Protein AF-0000000071240275 (afdb_homodimer)

InterPro domains:
  IPR000594 THIF-type NAD/FAD binding fold [PF00899] (17-315)
  IPR035985 Ubiquitin-activating enzyme-like [SSF69572] (3-314)
  IPR045886 ThiF/MoeB/HesA family [PTHR10953] (5-317)

Organism: Dermatophagoides farinae (NCBI:txid6954)

Structure (mmCIF, N/CA/C/O backbone):
data_AF-0000000071240275-model_v1
#
loop_
_entity.id
_entity.type
_entity.pdbx_description
1 polymer 'SUMO-activating enzyme subunit 1'
#
loop_
_atom_site.group_PDB
_atom_site.id
_atom_site.type_symbol
_atom_site.label_atom_id
_atom_site.label_alt_id
_atom_site.label_comp_id
_atom_site.label_asym_id
_atom_site.label_entity_id
_atom_site.label_seq_id
_atom_site.pdbx_PDB_ins_code
_atom_site.Cartn_x
_atom_site.Cartn_y
_atom_site.Cartn_z
_atom_site.occupancy
_atom_site.B_iso_or_equiv
_atom_site.auth_seq_id
_atom_site.auth_comp_id
_atom_site.auth_asym_id
_atom_site.auth_atom_id
_atom_site.pdbx_PDB_model_num
ATOM 1 N N . MET A 1 1 ? 13.922 12.398 -23.609 1 26.81 1 MET A N 1
ATOM 2 C CA . MET A 1 1 ? 12.922 13.398 -23.266 1 26.81 1 MET A CA 1
ATOM 3 C C . MET A 1 1 ? 11.656 13.219 -24.094 1 26.81 1 MET A C 1
ATOM 5 O O . MET A 1 1 ? 11.711 13.266 -25.328 1 26.81 1 MET A O 1
ATOM 9 N N . PHE A 1 2 ? 10.719 12.609 -23.594 1 35.75 2 PHE A N 1
ATOM 10 C CA . PHE A 1 2 ? 9.625 12.398 -24.531 1 35.75 2 PHE A CA 1
ATOM 11 C C . PHE A 1 2 ? 9.055 13.727 -25.016 1 35.75 2 PHE A C 1
ATOM 13 O O . PHE A 1 2 ? 8.945 14.68 -24.234 1 35.75 2 PHE A O 1
ATOM 20 N N . THR A 1 3 ? 9.055 13.969 -26.266 1 35.25 3 THR A N 1
ATOM 21 C CA . THR A 1 3 ? 8.32 15.07 -26.875 1 35.25 3 THR A CA 1
ATOM 22 C C . THR A 1 3 ? 6.859 15.055 -26.438 1 35.25 3 THR A C 1
ATOM 24 O O . THR A 1 3 ? 6.375 14.047 -25.906 1 35.25 3 THR A O 1
ATOM 27 N N . ASP A 1 4 ? 6.098 16.156 -26.328 1 42.53 4 ASP A N 1
ATOM 28 C CA . ASP A 1 4 ? 4.684 16.375 -26.031 1 42.53 4 ASP A CA 1
ATOM 29 C C . ASP A 1 4 ? 3.834 15.242 -26.625 1 42.53 4 ASP A C 1
ATOM 31 O O . ASP A 1 4 ? 2.914 14.742 -25.969 1 42.53 4 ASP A O 1
ATOM 35 N N . GLU A 1 5 ? 4.09 14.938 -27.875 1 42.44 5 GLU A N 1
ATOM 36 C CA . GLU A 1 5 ? 3.412 13.883 -28.625 1 42.44 5 GLU A CA 1
ATOM 37 C C . GLU A 1 5 ? 3.701 12.508 -28.016 1 42.44 5 GLU A C 1
ATOM 39 O O . GLU A 1 5 ? 2.807 11.664 -27.922 1 42.44 5 GLU A O 1
ATOM 44 N N . GLU A 1 6 ? 4.793 12.477 -27.516 1 43.91 6 GLU A N 1
ATOM 45 C CA . GLU A 1 6 ? 5.207 11.188 -26.969 1 43.91 6 GLU A CA 1
ATOM 46 C C . GLU A 1 6 ? 4.559 10.922 -25.609 1 43.91 6 GLU A C 1
ATOM 48 O O . GLU A 1 6 ? 4.148 9.797 -25.328 1 43.91 6 GLU A O 1
ATOM 53 N N . ALA A 1 7 ? 4.418 11.93 -24.859 1 45.81 7 ALA A N 1
ATOM 54 C CA . ALA A 1 7 ? 3.752 11.789 -23.578 1 45.81 7 ALA A CA 1
ATOM 55 C C . ALA A 1 7 ? 2.279 11.422 -23.75 1 45.81 7 ALA A C 1
ATOM 57 O O . ALA A 1 7 ? 1.748 10.578 -23.031 1 45.81 7 ALA A O 1
ATOM 58 N N . LYS A 1 8 ? 1.646 12.219 -24.719 1 51.28 8 LYS A N 1
ATOM 59 C CA . LYS A 1 8 ? 0.266 11.906 -25.078 1 51.28 8 LYS A CA 1
ATOM 60 C C . LYS A 1 8 ? 0.136 10.461 -25.547 1 51.28 8 LYS A C 1
ATOM 62 O O . LYS A 1 8 ? -0.809 9.766 -25.172 1 51.28 8 LYS A O 1
ATOM 67 N N . VAL A 1 9 ? 1.074 10.164 -26.297 1 47.03 9 VAL A N 1
ATOM 68 C CA . VAL A 1 9 ? 1.086 8.805 -26.828 1 47.03 9 VAL A CA 1
ATOM 69 C C . VAL A 1 9 ? 1.347 7.809 -25.703 1 47.03 9 VAL A C 1
ATOM 71 O O . VAL A 1 9 ? 0.707 6.754 -25.641 1 47.03 9 VAL A O 1
ATOM 74 N N . TYR A 1 10 ? 2.051 8.242 -24.688 1 50.28 10 TYR A N 1
ATOM 75 C CA . TYR A 1 10 ? 2.393 7.352 -23.594 1 50.28 10 TYR A CA 1
ATOM 76 C C . TYR A 1 10 ? 1.192 7.129 -22.672 1 50.28 10 TYR A C 1
ATOM 78 O O . TYR A 1 10 ? 0.862 5.984 -22.344 1 50.28 10 TYR A O 1
ATOM 86 N N . ASP A 1 11 ? 0.532 8.195 -22.375 1 63.12 11 ASP A N 1
ATOM 87 C CA . ASP A 1 11 ? -0.663 8.078 -21.547 1 63.12 11 ASP A CA 1
ATOM 88 C C . ASP A 1 11 ? -1.734 7.242 -22.25 1 63.12 11 ASP A C 1
ATOM 90 O O . ASP A 1 11 ? -2.371 6.395 -21.609 1 63.12 11 ASP A O 1
ATOM 94 N N . ARG A 1 12 ? -1.793 7.531 -23.562 1 61.75 12 ARG A N 1
ATOM 95 C CA . ARG A 1 12 ? -2.752 6.758 -24.344 1 61.75 12 ARG A CA 1
ATOM 96 C C . ARG A 1 12 ? -2.346 5.289 -24.406 1 61.75 12 ARG A C 1
ATOM 98 O O . ARG A 1 12 ? -3.193 4.402 -24.281 1 61.75 12 ARG A O 1
ATOM 105 N N . GLN A 1 13 ? -1.069 5.07 -24.578 1 61.81 13 GLN A N 1
ATOM 106 C CA . GLN A 1 13 ? -0.582 3.697 -24.656 1 61.81 13 GLN A CA 1
ATOM 107 C C . GLN A 1 13 ? -0.791 2.967 -23.328 1 61.81 13 GLN A C 1
ATOM 109 O O . GLN A 1 13 ? -1.156 1.79 -23.312 1 61.81 13 GLN A O 1
ATOM 114 N N . ILE A 1 14 ? -0.628 3.613 -22.359 1 69.94 14 ILE A N 1
ATOM 115 C CA . ILE A 1 14 ? -0.846 3.039 -21.031 1 69.94 14 ILE A CA 1
ATOM 116 C C . ILE A 1 14 ? -2.314 2.648 -20.875 1 69.94 14 ILE A C 1
ATOM 118 O O . ILE A 1 14 ? -2.625 1.524 -20.469 1 69.94 14 ILE A O 1
ATOM 122 N N . ARG A 1 15 ? -3.092 3.5 -21.359 1 75 15 ARG A N 1
ATOM 123 C CA . ARG A 1 15 ? -4.52 3.229 -21.234 1 75 15 ARG A CA 1
ATOM 124 C C . ARG A 1 15 ? -4.934 2.07 -22.141 1 75 15 ARG A C 1
ATOM 126 O O . ARG A 1 15 ? -5.73 1.219 -21.734 1 75 15 ARG A O 1
ATOM 133 N N . LEU A 1 16 ? -4.363 2.049 -23.266 1 78.56 16 LEU A N 1
ATOM 134 C CA . LEU A 1 16 ? -4.684 0.982 -24.219 1 78.56 16 LEU A CA 1
ATOM 135 C C . LEU A 1 16 ? -4.176 -0.363 -23.703 1 78.56 16 LEU A C 1
ATOM 137 O O . LEU A 1 16 ? -4.863 -1.378 -23.828 1 78.56 16 LEU A O 1
ATOM 141 N N . GLY A 1 17 ? -2.996 -0.331 -23.172 1 84 17 GLY A N 1
ATOM 142 C CA . GLY A 1 17 ? -2.447 -1.557 -22.609 1 84 17 GLY A CA 1
ATOM 143 C C . GLY A 1 17 ? -3.275 -2.117 -21.469 1 84 17 GLY A C 1
ATOM 144 O O . GLY A 1 17 ? -3.506 -3.326 -21.391 1 84 17 GLY A O 1
ATOM 145 N N . ILE A 1 18 ? -3.756 -1.335 -20.719 1 89.19 18 ILE A N 1
ATOM 146 C CA . ILE A 1 18 ? -4.562 -1.74 -19.562 1 89.19 18 ILE A CA 1
ATOM 147 C C . ILE A 1 18 ? -5.906 -2.283 -20.047 1 89.19 18 ILE A C 1
ATOM 149 O O . ILE A 1 18 ? -6.336 -3.359 -19.625 1 89.19 18 ILE A O 1
ATOM 153 N N . ARG A 1 19 ? -6.449 -1.641 -21 1 91.94 19 ARG A N 1
ATOM 154 C CA . ARG A 1 19 ? -7.789 -1.985 -21.469 1 91.94 19 ARG A CA 1
ATOM 155 C C . ARG A 1 19 ? -7.773 -3.283 -22.266 1 91.94 19 ARG A C 1
ATOM 157 O O . ARG A 1 19 ? -8.82 -3.887 -22.5 1 91.94 19 ARG A O 1
ATOM 164 N N . ALA A 1 20 ? -6.637 -3.678 -22.641 1 94 20 ALA A N 1
ATOM 165 C CA . ALA A 1 20 ? -6.52 -4.914 -23.406 1 94 20 ALA A CA 1
ATOM 166 C C . ALA A 1 20 ? -6.141 -6.086 -22.5 1 94 20 ALA A C 1
ATOM 168 O O . ALA A 1 20 ? -6.023 -7.223 -22.969 1 94 20 ALA A O 1
ATOM 169 N N . THR A 1 21 ? -5.988 -5.902 -21.297 1 96.81 21 THR A N 1
ATOM 170 C CA . THR A 1 21 ? -5.414 -6.891 -20.391 1 96.81 21 THR A CA 1
ATOM 171 C C . THR A 1 21 ? -6.492 -7.824 -19.844 1 96.81 21 THR A C 1
ATOM 173 O O . THR A 1 21 ? -7.504 -7.363 -19.312 1 96.81 21 THR A O 1
ATOM 176 N N . ASP A 1 22 ? -6.309 -9.125 -20.062 1 98.56 22 ASP A N 1
ATOM 177 C CA . ASP A 1 22 ? -7.109 -10.188 -19.453 1 98.56 22 ASP A CA 1
ATOM 178 C C . ASP A 1 22 ? -6.328 -10.906 -18.359 1 98.56 22 ASP A C 1
ATOM 180 O O . ASP A 1 22 ? -5.289 -11.516 -18.625 1 98.56 22 ASP A O 1
ATOM 184 N N . VAL A 1 23 ? -6.891 -10.867 -17.125 1 98.75 23 VAL A N 1
ATOM 185 C CA . VAL A 1 23 ? -6.164 -11.375 -15.969 1 98.75 23 VAL A CA 1
ATOM 186 C C . VAL A 1 23 ? -6.824 -12.664 -15.477 1 98.75 23 VAL A C 1
ATOM 188 O O . VAL A 1 23 ? -8.047 -12.75 -15.398 1 98.75 23 VAL A O 1
ATOM 191 N N . PHE A 1 24 ? -6.043 -13.688 -15.188 1 98.88 24 PHE A N 1
ATOM 192 C CA . PHE A 1 24 ? -6.48 -14.867 -14.453 1 98.88 24 PHE A CA 1
ATOM 193 C C . PHE A 1 24 ? -5.938 -14.844 -13.023 1 98.88 24 PHE A C 1
ATOM 195 O O . PHE A 1 24 ? -4.719 -14.82 -12.82 1 98.88 24 PHE A O 1
ATOM 202 N N . LEU A 1 25 ? -6.82 -14.75 -12.055 1 98.75 25 LEU A N 1
ATOM 203 C CA . LEU A 1 25 ? -6.434 -14.68 -10.648 1 98.75 25 LEU A CA 1
ATOM 204 C C . LEU A 1 25 ? -6.918 -15.914 -9.891 1 98.75 25 LEU A C 1
ATOM 206 O O . LEU A 1 25 ? -8.086 -16.281 -9.984 1 98.75 25 LEU A O 1
ATOM 210 N N . VAL A 1 26 ? -5.969 -16.5 -9.148 1 98.38 26 VAL A N 1
ATOM 211 C CA . VAL A 1 26 ? -6.281 -17.719 -8.398 1 98.38 26 VAL A CA 1
ATOM 212 C C . VAL A 1 26 ? -6.148 -17.438 -6.902 1 98.38 26 VAL A C 1
ATOM 214 O O . VAL A 1 26 ? -5.098 -16.984 -6.438 1 98.38 26 VAL A O 1
ATOM 217 N N . CYS A 1 27 ? -7.203 -17.812 -6.09 1 94.69 27 CYS A N 1
ATOM 218 C CA . CYS A 1 27 ? -7.312 -17.641 -4.648 1 94.69 27 CYS A CA 1
ATOM 219 C C . CYS A 1 27 ? -7.59 -16.188 -4.297 1 94.69 27 CYS A C 1
ATOM 221 O O . CYS A 1 27 ? -6.73 -15.32 -4.48 1 94.69 27 CYS A O 1
ATOM 223 N N . LEU A 1 28 ? -8.742 -15.961 -3.766 1 93.69 28 LEU A N 1
ATOM 224 C CA . LEU A 1 28 ? -9.227 -14.609 -3.492 1 93.69 28 LEU A CA 1
ATOM 225 C C . LEU A 1 28 ? -9.258 -14.344 -1.991 1 93.69 28 LEU A C 1
ATOM 227 O O . LEU A 1 28 ? -10.336 -14.227 -1.401 1 93.69 28 LEU A O 1
ATOM 231 N N . ASP A 1 29 ? -8.133 -14.164 -1.399 1 90 29 ASP A N 1
ATOM 232 C CA . ASP A 1 29 ? -8.078 -13.773 0.004 1 90 29 ASP A CA 1
ATOM 233 C C . ASP A 1 29 ? -7.918 -12.258 0.142 1 90 29 ASP A C 1
ATOM 235 O O . ASP A 1 29 ? -8.164 -11.516 -0.807 1 90 29 ASP A O 1
ATOM 239 N N . GLY A 1 30 ? -7.586 -11.805 1.292 1 88.44 30 GLY A N 1
ATOM 240 C CA . GLY A 1 30 ? -7.492 -10.375 1.552 1 88.44 30 GLY A CA 1
ATOM 241 C C . GLY A 1 30 ? -6.531 -9.664 0.62 1 88.44 30 GLY A C 1
ATOM 242 O O . GLY A 1 30 ? -6.852 -8.602 0.081 1 88.44 30 GLY A O 1
ATOM 243 N N . LEU A 1 31 ? -5.391 -10.227 0.431 1 92.56 31 LEU A N 1
ATOM 244 C CA . LEU A 1 31 ? -4.395 -9.656 -0.468 1 92.56 31 LEU A CA 1
ATOM 245 C C . LEU A 1 31 ? -4.918 -9.609 -1.899 1 92.56 31 LEU A C 1
ATOM 247 O O . LEU A 1 31 ? -4.828 -8.57 -2.562 1 92.56 31 LEU A O 1
ATOM 251 N N . ALA A 1 32 ? -5.523 -10.656 -2.332 1 95.38 32 ALA A N 1
ATOM 252 C CA . ALA A 1 32 ? -6.027 -10.758 -3.699 1 95.38 32 ALA A CA 1
ATOM 253 C C . ALA A 1 32 ? -7.152 -9.758 -3.947 1 95.38 32 ALA A C 1
ATOM 255 O O . ALA A 1 32 ? -7.289 -9.227 -5.051 1 95.38 32 ALA A O 1
ATOM 256 N N . THR A 1 33 ? -7.965 -9.562 -2.945 1 94.06 33 THR A N 1
ATOM 257 C CA . THR A 1 33 ? -9.062 -8.617 -3.115 1 94.06 33 THR A CA 1
ATOM 258 C C . THR A 1 33 ? -8.531 -7.211 -3.385 1 94.06 33 THR A C 1
ATOM 260 O O . THR A 1 33 ? -9.133 -6.449 -4.148 1 94.06 33 THR A O 1
ATOM 263 N N . GLU A 1 34 ? -7.445 -6.867 -2.742 1 94.12 34 GLU A N 1
ATOM 264 C CA . GLU A 1 34 ? -6.816 -5.578 -3.002 1 94.12 34 GLU A CA 1
ATOM 265 C C . GLU A 1 34 ? -6.262 -5.508 -4.422 1 94.12 34 GLU A C 1
ATOM 267 O O . GLU A 1 34 ? -6.367 -4.477 -5.086 1 94.12 34 GLU A O 1
ATOM 272 N N . VAL A 1 35 ? -5.688 -6.559 -4.871 1 96.38 35 VAL A N 1
ATOM 273 C CA . VAL A 1 35 ? -5.168 -6.629 -6.234 1 96.38 35 VAL A CA 1
ATOM 274 C C . VAL A 1 35 ? -6.312 -6.461 -7.234 1 96.38 35 VAL A C 1
ATOM 276 O O . VAL A 1 35 ? -6.215 -5.656 -8.164 1 96.38 35 VAL A O 1
ATOM 279 N N . VAL A 1 36 ? -7.367 -7.184 -7 1 96.38 36 VAL A N 1
ATOM 280 C CA . VAL A 1 36 ? -8.539 -7.121 -7.867 1 96.38 36 VAL A CA 1
ATOM 281 C C . VAL A 1 36 ? -9.086 -5.695 -7.898 1 96.38 36 VAL A C 1
ATOM 283 O O . VAL A 1 36 ? -9.344 -5.148 -8.969 1 96.38 36 VAL A O 1
ATOM 286 N N . LYS A 1 37 ? -9.219 -5.156 -6.738 1 93.38 37 LYS A N 1
ATOM 287 C CA . LYS A 1 37 ? -9.734 -3.793 -6.637 1 93.38 37 LYS A CA 1
ATOM 288 C C . LYS A 1 37 ? -8.898 -2.83 -7.48 1 93.38 37 LYS A C 1
ATOM 290 O O . LYS A 1 37 ? -9.445 -2.084 -8.297 1 93.38 37 LYS A O 1
ATOM 295 N N . ASN A 1 38 ? -7.648 -2.898 -7.348 1 94.06 38 ASN A N 1
ATOM 296 C CA . ASN A 1 38 ? -6.77 -1.957 -8.031 1 94.06 38 ASN A CA 1
ATOM 297 C C . ASN A 1 38 ? -6.777 -2.182 -9.539 1 94.06 38 ASN A C 1
ATOM 299 O O . ASN A 1 38 ? -6.805 -1.223 -10.312 1 94.06 38 ASN A O 1
ATOM 303 N N . LEU A 1 39 ? -6.777 -3.391 -10 1 95.5 39 LEU A N 1
ATOM 304 C CA . LEU A 1 39 ? -6.738 -3.691 -11.43 1 95.5 39 LEU A CA 1
ATOM 305 C C . LEU A 1 39 ? -8.062 -3.344 -12.094 1 95.5 39 LEU A C 1
ATOM 307 O O . LEU A 1 39 ? -8.086 -2.814 -13.203 1 95.5 39 LEU A O 1
ATOM 311 N N . VAL A 1 40 ? -9.125 -3.645 -11.406 1 94.12 40 VAL A N 1
ATOM 312 C CA . VAL A 1 40 ? -10.453 -3.367 -11.945 1 94.12 40 VAL A CA 1
ATOM 313 C C . VAL A 1 40 ? -10.672 -1.857 -12.023 1 94.12 40 VAL A C 1
ATOM 315 O O . VAL A 1 40 ? -11.156 -1.349 -13.039 1 94.12 40 VAL A O 1
ATOM 318 N N . LEU A 1 41 ? -10.297 -1.188 -11.047 1 89.5 41 LEU A N 1
ATOM 319 C CA . LEU A 1 41 ? -10.43 0.264 -11.055 1 89.5 41 LEU A CA 1
ATOM 320 C C . LEU A 1 41 ? -9.531 0.884 -12.117 1 89.5 41 LEU A C 1
ATOM 322 O O . LEU A 1 41 ? -9.859 1.926 -12.688 1 89.5 41 LEU A O 1
ATOM 326 N N . ALA A 1 42 ? -8.383 0.214 -12.375 1 89.25 42 ALA A N 1
ATOM 327 C CA . ALA A 1 42 ? -7.484 0.694 -13.422 1 89.25 42 ALA A CA 1
ATOM 328 C C . ALA A 1 42 ? -8.117 0.515 -14.805 1 89.25 42 ALA A C 1
ATOM 330 O O . ALA A 1 42 ? -7.68 1.139 -15.773 1 89.25 42 ALA A O 1
ATOM 331 N N . GLY A 1 43 ? -9.055 -0.396 -14.906 1 92 43 GLY A N 1
ATOM 332 C CA . GLY A 1 43 ? -9.812 -0.526 -16.141 1 92 43 GLY A CA 1
ATOM 333 C C . GLY A 1 43 ? -9.281 -1.618 -17.047 1 92 43 GLY A C 1
ATOM 334 O O . GLY A 1 43 ? -9.234 -1.445 -18.266 1 92 43 GLY A O 1
ATOM 335 N N . ILE A 1 44 ? -8.82 -2.713 -16.5 1 95.5 44 ILE A N 1
ATOM 336 C CA . ILE A 1 44 ? -8.43 -3.854 -17.328 1 95.5 44 ILE A CA 1
ATOM 337 C C . ILE A 1 44 ? -9.648 -4.375 -18.094 1 95.5 44 ILE A C 1
ATOM 339 O O . ILE A 1 44 ? -10.781 -3.99 -17.797 1 95.5 44 ILE A O 1
ATOM 343 N N . ASN A 1 45 ? -9.312 -5.223 -19.078 1 97.06 45 ASN A N 1
ATOM 344 C CA . ASN A 1 45 ? -10.398 -5.738 -19.906 1 97.06 45 ASN A CA 1
ATOM 345 C C . ASN A 1 45 ? -11.266 -6.738 -19.141 1 97.06 45 ASN A C 1
ATOM 347 O O . ASN A 1 45 ? -12.492 -6.629 -19.156 1 97.06 45 ASN A O 1
ATOM 351 N N . SER A 1 46 ? -10.594 -7.668 -18.578 1 98.25 46 SER A N 1
ATOM 352 C CA . SER A 1 46 ? -11.344 -8.703 -17.875 1 98.25 46 SER A CA 1
ATOM 353 C C . SER A 1 46 ? -10.508 -9.328 -16.766 1 98.25 46 SER A C 1
ATOM 355 O O . SER A 1 46 ? -9.281 -9.25 -16.781 1 98.25 46 SER A O 1
ATOM 357 N N . ILE A 1 47 ? -11.219 -9.914 -15.82 1 98.31 47 ILE A N 1
ATOM 358 C CA . ILE A 1 47 ? -10.578 -10.719 -14.789 1 98.31 47 ILE A CA 1
ATOM 359 C C . ILE A 1 47 ? -11.375 -12 -14.555 1 98.31 47 ILE A C 1
ATOM 361 O O . ILE A 1 47 ? -12.602 -11.961 -14.453 1 98.31 47 ILE A O 1
ATOM 365 N N . THR A 1 48 ? -10.695 -13.086 -14.648 1 98.69 48 THR A N 1
ATOM 366 C CA . THR A 1 48 ? -11.25 -14.391 -14.312 1 98.69 48 THR A CA 1
ATOM 367 C C . THR A 1 48 ? -10.703 -14.883 -12.977 1 98.69 48 THR A C 1
ATOM 369 O O . THR A 1 48 ? -9.492 -14.93 -12.773 1 98.69 48 THR A O 1
ATOM 372 N N . ILE A 1 49 ? -11.633 -15.258 -12.102 1 98.31 49 ILE A N 1
ATOM 373 C CA . ILE A 1 49 ? -11.25 -15.57 -10.727 1 98.31 49 ILE A CA 1
ATOM 374 C C . ILE A 1 49 ? -11.57 -17.031 -10.43 1 98.31 49 ILE A C 1
ATOM 376 O O . ILE A 1 49 ? -12.688 -17.5 -10.688 1 98.31 49 ILE A O 1
ATOM 380 N N . LEU A 1 50 ? -10.586 -17.719 -9.961 1 98.31 50 LEU A N 1
ATOM 381 C CA . LEU A 1 50 ? -10.734 -19.078 -9.477 1 98.31 50 LEU A CA 1
ATOM 382 C C . LEU A 1 50 ? -10.445 -19.156 -7.98 1 98.31 50 LEU A C 1
ATOM 384 O O . LEU A 1 50 ? -9.344 -18.828 -7.539 1 98.31 50 LEU A O 1
ATOM 388 N N . ASP A 1 51 ? -11.383 -19.484 -7.215 1 97 51 ASP A N 1
ATOM 389 C CA . ASP A 1 51 ? -11.258 -19.781 -5.793 1 97 51 ASP A CA 1
ATOM 390 C C . ASP A 1 51 ? -12.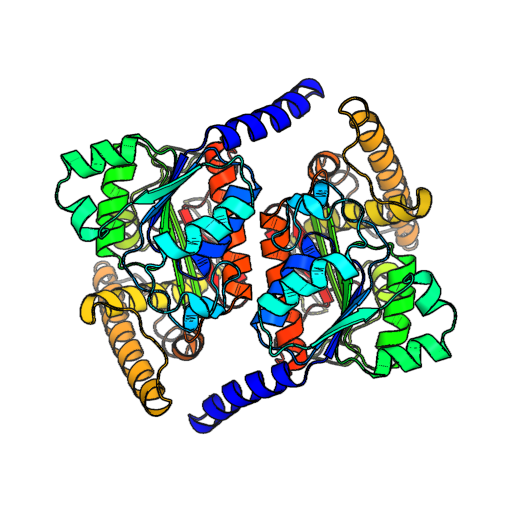266 -20.844 -5.363 1 97 51 ASP A C 1
ATOM 392 O O . ASP A 1 51 ? -13.477 -20.672 -5.535 1 97 51 ASP A O 1
ATOM 396 N N . ASP A 1 52 ? -11.82 -21.906 -4.777 1 94.69 52 ASP A N 1
ATOM 397 C CA . ASP A 1 52 ? -12.734 -23 -4.457 1 94.69 52 ASP A CA 1
ATOM 398 C C . ASP A 1 52 ? -13.055 -23.016 -2.963 1 94.69 52 ASP A C 1
ATOM 400 O O . ASP A 1 52 ? -13.672 -23.953 -2.469 1 94.69 52 ASP A O 1
ATOM 404 N N . GLN A 1 53 ? -12.656 -22 -2.184 1 93.38 53 GLN A N 1
ATOM 405 C CA . GLN A 1 53 ? -12.906 -21.938 -0.746 1 93.38 53 GLN A CA 1
ATOM 406 C C . GLN A 1 53 ? -14.164 -21.125 -0.439 1 93.38 53 GLN A C 1
ATOM 408 O O . GLN A 1 53 ? -14.539 -20.25 -1.208 1 93.38 53 GLN A O 1
ATOM 413 N N . PRO A 1 54 ? -14.773 -21.422 0.662 1 94.69 54 PRO A N 1
ATOM 414 C CA . PRO A 1 54 ? -15.93 -20.625 1.083 1 94.69 54 PRO A CA 1
ATOM 415 C C . PRO A 1 54 ? -15.523 -19.312 1.753 1 94.69 54 PRO A C 1
ATOM 417 O O . PRO A 1 54 ? -14.438 -19.219 2.342 1 94.69 54 PRO A O 1
ATOM 420 N N . VAL A 1 55 ? -16.391 -18.344 1.677 1 93.81 55 VAL A N 1
ATOM 421 C CA . VAL A 1 55 ? -16.234 -17.109 2.449 1 93.81 55 VAL A CA 1
ATOM 422 C C . VAL A 1 55 ? -16.297 -17.422 3.941 1 93.81 55 VAL A C 1
ATOM 424 O O . VAL A 1 55 ? -17.141 -18.219 4.387 1 93.81 55 VAL A O 1
ATOM 427 N N . THR A 1 56 ? -15.352 -16.938 4.672 1 88.38 56 THR A N 1
ATOM 428 C CA . THR A 1 56 ? -15.312 -17.125 6.117 1 88.38 56 THR A CA 1
ATOM 429 C C . THR A 1 56 ? -15.344 -15.773 6.828 1 88.38 56 THR A C 1
ATOM 431 O O . THR A 1 56 ? -15.344 -14.719 6.18 1 88.38 56 THR A O 1
ATOM 434 N N . GLN A 1 57 ? -15.352 -15.781 8.164 1 83.25 57 GLN A N 1
ATOM 435 C CA . GLN A 1 57 ? -15.336 -14.562 8.961 1 83.25 57 GLN A CA 1
ATOM 436 C C . GLN A 1 57 ? -14.07 -13.742 8.703 1 83.25 57 GLN A C 1
ATOM 438 O O . GLN A 1 57 ? -14.102 -12.516 8.758 1 83.25 57 GLN A O 1
ATOM 443 N N . PHE A 1 58 ? -13.055 -14.398 8.273 1 78 58 PHE A N 1
ATOM 444 C CA . PHE A 1 58 ? -11.781 -13.734 8.047 1 78 58 PHE A CA 1
ATOM 445 C C . PHE A 1 58 ? -11.82 -12.898 6.777 1 78 58 PHE A C 1
ATOM 447 O O . PHE A 1 58 ? -11.023 -11.969 6.613 1 78 58 PHE A O 1
ATOM 454 N N . ASP A 1 59 ? -12.797 -13.195 5.996 1 84.81 59 ASP A N 1
ATOM 455 C CA . ASP A 1 59 ? -12.922 -12.469 4.738 1 84.81 59 ASP A CA 1
ATOM 456 C C . ASP A 1 59 ? -13.625 -11.133 4.953 1 84.81 59 ASP A C 1
ATOM 458 O O . ASP A 1 59 ? -13.656 -10.289 4.051 1 84.81 59 ASP A O 1
ATOM 462 N N . MET A 1 60 ? -14.07 -10.922 6.188 1 77.81 60 MET A N 1
ATOM 463 C CA . MET A 1 60 ? -14.734 -9.664 6.508 1 77.81 60 MET A CA 1
ATOM 464 C C . MET A 1 60 ? -13.719 -8.531 6.664 1 77.81 60 MET A C 1
ATOM 466 O O . MET A 1 60 ? -14.094 -7.367 6.766 1 77.81 60 MET A O 1
ATOM 470 N N . LEU A 1 61 ? -12.5 -8.852 6.527 1 74.94 61 LEU A N 1
ATOM 471 C CA . LEU A 1 61 ? -11.438 -7.848 6.57 1 74.94 61 LEU A CA 1
ATOM 472 C C . LEU A 1 61 ? -11.172 -7.273 5.184 1 74.94 61 LEU A C 1
ATOM 474 O O . LEU A 1 61 ? -10.328 -6.391 5.023 1 74.94 61 LEU A O 1
ATOM 478 N N . SER A 1 62 ? -11.945 -7.723 4.277 1 77.75 62 SER A N 1
ATOM 479 C CA . SER A 1 62 ? -11.859 -7.203 2.918 1 77.75 62 SER A CA 1
ATOM 480 C C . SER A 1 62 ? -13.086 -6.375 2.557 1 77.75 62 SER A C 1
ATOM 482 O O . SER A 1 62 ? -14.141 -6.523 3.172 1 77.75 62 SER A O 1
ATOM 484 N N . ASN A 1 63 ? -12.922 -5.551 1.593 1 76.25 63 ASN A N 1
ATOM 485 C CA . ASN A 1 63 ? -13.992 -4.641 1.201 1 76.25 63 ASN A CA 1
ATOM 486 C C . ASN A 1 63 ? -14.93 -5.281 0.182 1 76.25 63 ASN A C 1
ATOM 488 O O . ASN A 1 63 ? -15.906 -4.66 -0.246 1 76.25 63 ASN A O 1
ATOM 492 N N . ILE A 1 64 ? -14.773 -6.473 -0.1 1 86.44 64 ILE A N 1
ATOM 493 C CA . ILE A 1 64 ? -15.5 -7.051 -1.223 1 86.44 64 ILE A CA 1
ATOM 494 C C . ILE A 1 64 ? -16.578 -8 -0.703 1 86.44 64 ILE A C 1
ATOM 496 O O . ILE A 1 64 ? -17.578 -8.242 -1.38 1 86.44 64 ILE A O 1
ATOM 500 N N . PHE A 1 65 ? -16.438 -8.461 0.531 1 87.56 65 PHE A N 1
ATOM 501 C CA . PHE A 1 65 ? -17.375 -9.461 1.047 1 87.56 65 PHE A CA 1
ATOM 502 C C . PHE A 1 65 ? -18.266 -8.867 2.127 1 87.56 65 PHE A C 1
ATOM 504 O O . PHE A 1 65 ? -17.906 -7.883 2.771 1 87.56 65 PHE A O 1
ATOM 511 N N . SER A 1 66 ? -19.422 -9.469 2.227 1 83.69 66 SER A N 1
ATOM 512 C CA . SER A 1 66 ? -20.344 -9.117 3.293 1 83.69 66 SER A CA 1
ATOM 513 C C . SER A 1 66 ? -20.672 -10.32 4.168 1 83.69 66 SER A C 1
ATOM 515 O O . SER A 1 66 ? -20.484 -11.469 3.748 1 83.69 66 SER A O 1
ATOM 517 N N . ARG A 1 67 ? -21.156 -10.055 5.344 1 84.19 67 ARG A N 1
ATOM 518 C CA . ARG A 1 67 ? -21.406 -11.102 6.336 1 84.19 67 ARG A CA 1
ATOM 519 C C . ARG A 1 67 ? -22.453 -12.086 5.84 1 84.19 67 ARG A C 1
ATOM 521 O O . ARG A 1 67 ? -22.391 -13.281 6.152 1 84.19 67 ARG A O 1
ATOM 528 N N . ASN A 1 68 ? -23.328 -11.617 5.062 1 88.31 68 ASN A N 1
ATOM 529 C CA . ASN A 1 68 ? -24.406 -12.477 4.586 1 88.31 68 ASN A CA 1
ATOM 530 C C . ASN A 1 68 ? -23.906 -13.469 3.545 1 88.31 68 ASN A C 1
ATOM 532 O O . ASN A 1 68 ? -24.641 -14.383 3.154 1 88.31 68 ASN A O 1
ATOM 536 N N . GLN A 1 69 ? -22.703 -13.344 3.201 1 93.06 69 GLN A N 1
ATOM 537 C CA . GLN A 1 69 ? -22.156 -14.203 2.152 1 93.06 69 GLN A CA 1
ATOM 538 C C . GLN A 1 69 ? -21.312 -15.328 2.746 1 93.06 69 GLN A C 1
ATOM 540 O O . GLN A 1 69 ? -20.812 -16.188 2.014 1 93.06 69 GLN A O 1
ATOM 545 N N . ILE A 1 70 ? -21.203 -15.336 4.078 1 92 70 ILE A N 1
ATOM 546 C CA . ILE A 1 70 ? -20.422 -16.391 4.727 1 92 70 ILE A CA 1
ATOM 547 C C . ILE A 1 70 ? -20.953 -17.75 4.316 1 92 70 ILE A C 1
ATOM 549 O O . ILE A 1 70 ? -22.156 -18 4.348 1 92 70 ILE A O 1
ATOM 553 N N . GLY A 1 71 ? -20.062 -18.656 3.848 1 94.69 71 GLY A N 1
ATOM 554 C CA . GLY A 1 71 ? -20.438 -19.984 3.395 1 94.69 71 GLY A CA 1
ATOM 555 C C . GLY A 1 71 ? -20.5 -20.109 1.885 1 94.69 71 GLY A C 1
ATOM 556 O O . GLY A 1 71 ? -20.375 -21.203 1.336 1 94.69 71 GLY A O 1
ATOM 557 N N . MET A 1 72 ? -20.75 -18.984 1.24 1 94.38 72 MET A N 1
ATOM 558 C CA . MET A 1 72 ? -20.75 -18.969 -0.22 1 94.38 72 MET A CA 1
ATOM 559 C C . MET A 1 72 ? -19.344 -19.125 -0.771 1 94.38 72 MET A C 1
ATOM 561 O O . MET A 1 72 ? -18.359 -18.859 -0.073 1 94.38 72 MET A O 1
ATOM 565 N N . ASN A 1 73 ? -19.344 -19.625 -2.01 1 95.19 73 ASN A N 1
ATOM 566 C CA . ASN A 1 73 ? -18.047 -19.672 -2.674 1 95.19 73 ASN A CA 1
ATOM 567 C C . ASN A 1 73 ? -17.438 -18.281 -2.836 1 95.19 73 ASN A C 1
ATOM 569 O O . ASN A 1 73 ? -18.109 -17.344 -3.271 1 95.19 73 ASN A O 1
ATOM 573 N N . ARG A 1 74 ? -16.156 -18.109 -2.559 1 94.56 74 ARG A N 1
ATOM 574 C CA . ARG A 1 74 ? -15.492 -16.812 -2.582 1 94.56 74 ARG A CA 1
ATOM 575 C C . ARG A 1 74 ? -15.578 -16.172 -3.967 1 94.56 74 ARG A C 1
ATOM 577 O O . ARG A 1 74 ? -15.883 -14.984 -4.094 1 94.56 74 ARG A O 1
ATOM 584 N N . ALA A 1 75 ? -15.281 -16.938 -4.996 1 95.5 75 ALA A N 1
ATOM 585 C CA . ALA A 1 75 ? -15.273 -16.391 -6.355 1 95.5 75 ALA A CA 1
ATOM 586 C C . ALA A 1 75 ? -16.656 -15.93 -6.766 1 95.5 75 ALA A C 1
ATOM 588 O O . ALA A 1 75 ? -16.812 -14.859 -7.367 1 95.5 75 ALA A O 1
ATOM 589 N N . GLU A 1 76 ? -17.641 -16.672 -6.43 1 94.81 76 GLU A N 1
ATOM 590 C CA . GLU A 1 76 ? -19.016 -16.312 -6.746 1 94.81 76 GLU A CA 1
ATOM 591 C C . GLU A 1 76 ? -19.469 -15.102 -5.93 1 94.81 76 GLU A C 1
ATOM 593 O O . GLU A 1 76 ? -20.109 -14.195 -6.457 1 94.81 76 GLU A O 1
ATOM 598 N N . ALA A 1 77 ? -19.062 -15.141 -4.715 1 93.75 77 ALA A N 1
ATOM 599 C CA . ALA A 1 77 ? -19.5 -14.102 -3.783 1 93.75 77 ALA A CA 1
ATOM 600 C C . ALA A 1 77 ? -18.938 -12.742 -4.168 1 93.75 77 ALA A C 1
ATOM 602 O O . ALA A 1 77 ? -19.562 -11.711 -3.941 1 93.75 77 ALA A O 1
ATOM 603 N N . CYS A 1 78 ? -17.797 -12.742 -4.746 1 93.56 78 CYS A N 1
ATOM 604 C CA . CYS A 1 78 ? -17.109 -11.477 -4.988 1 93.56 78 CYS A CA 1
ATOM 605 C C . CYS A 1 78 ? -17.625 -10.82 -6.266 1 93.56 78 CYS A C 1
ATOM 607 O O . CYS A 1 78 ? -17.375 -9.633 -6.496 1 93.56 78 CYS A O 1
ATOM 609 N N . GLN A 1 79 ? -18.25 -11.547 -7.105 1 94.06 79 GLN A N 1
ATOM 610 C CA . GLN A 1 79 ? -18.516 -11.133 -8.484 1 94.06 79 GLN A CA 1
ATOM 611 C C . GLN A 1 79 ? -19.297 -9.82 -8.523 1 94.06 79 GLN A C 1
ATOM 613 O O . GLN A 1 79 ? -18.906 -8.883 -9.227 1 94.06 79 GLN A O 1
ATOM 618 N N . LYS A 1 80 ? -20.359 -9.758 -7.793 1 89.94 80 LYS A N 1
ATOM 619 C CA . LYS A 1 80 ? -21.203 -8.57 -7.809 1 89.94 80 LYS A CA 1
ATOM 620 C C . LYS A 1 80 ? -20.438 -7.336 -7.336 1 89.94 80 LYS A C 1
ATOM 622 O O . LYS A 1 80 ? -20.5 -6.281 -7.973 1 89.94 80 LYS A O 1
ATOM 627 N N . ALA A 1 81 ? -19.75 -7.496 -6.25 1 88.69 81 ALA A N 1
ATOM 628 C CA . ALA A 1 81 ? -19 -6.379 -5.684 1 88.69 81 ALA A CA 1
ATOM 629 C C . ALA A 1 81 ? -17.906 -5.906 -6.637 1 88.69 81 ALA A C 1
ATOM 631 O O . ALA A 1 81 ? -17.688 -4.703 -6.789 1 88.69 81 ALA A O 1
ATOM 632 N N . VAL A 1 82 ? -17.266 -6.82 -7.297 1 92 82 VAL A N 1
ATOM 633 C CA . VAL A 1 82 ? -16.188 -6.484 -8.227 1 92 82 VAL A CA 1
ATOM 634 C C . VAL A 1 82 ? -16.781 -5.773 -9.453 1 92 82 VAL A C 1
ATOM 636 O O . VAL A 1 82 ? -16.219 -4.777 -9.922 1 92 82 VAL A O 1
ATOM 639 N N . ASN A 1 83 ? -17.875 -6.246 -9.898 1 90.88 83 ASN A N 1
ATOM 640 C CA . ASN A 1 83 ? -18.547 -5.625 -11.031 1 90.88 83 ASN A CA 1
ATOM 641 C C . ASN A 1 83 ? -18.984 -4.191 -10.719 1 90.88 83 ASN A C 1
ATOM 643 O O . ASN A 1 83 ? -18.969 -3.33 -11.594 1 90.88 83 ASN A O 1
ATOM 647 N N . GLN A 1 84 ? -19.344 -3.98 -9.539 1 85.94 84 GLN A N 1
ATOM 648 C CA . GLN A 1 84 ? -19.797 -2.658 -9.117 1 85.94 84 GLN A CA 1
ATOM 649 C C . GLN A 1 84 ? -18.641 -1.661 -9.094 1 85.94 84 GLN A C 1
ATOM 651 O O . GLN A 1 84 ? -18.859 -0.458 -9.266 1 85.94 84 GLN A O 1
ATOM 656 N N . LEU A 1 85 ? -17.484 -2.156 -8.859 1 86.31 85 LEU A N 1
ATOM 657 C CA . LEU A 1 85 ? -16.328 -1.275 -8.852 1 86.31 85 LEU A CA 1
ATOM 658 C C . LEU A 1 85 ? -16.141 -0.604 -10.211 1 86.31 85 LEU A C 1
ATOM 660 O O . LEU A 1 85 ? -15.859 0.595 -10.281 1 86.31 85 LEU A O 1
ATOM 664 N N . ASN A 1 86 ? -16.266 -1.305 -11.328 1 88.56 86 ASN A N 1
ATOM 665 C CA . ASN A 1 86 ? -16.156 -0.839 -12.703 1 88.56 86 ASN A CA 1
ATOM 666 C C . ASN A 1 86 ? -16.953 -1.717 -13.664 1 88.56 86 ASN A C 1
ATOM 668 O O . ASN A 1 86 ? -16.484 -2.781 -14.07 1 88.56 86 ASN A O 1
ATOM 672 N N . PRO A 1 87 ? -18.078 -1.336 -14.016 1 89.94 87 PRO A N 1
ATOM 673 C CA . PRO A 1 87 ? -18.969 -2.16 -14.836 1 89.94 87 PRO A CA 1
ATOM 674 C C . PRO A 1 87 ? -18.391 -2.449 -16.219 1 89.94 87 PRO A C 1
ATOM 676 O O . PRO A 1 87 ? -18.891 -3.314 -16.938 1 89.94 87 PRO A O 1
ATOM 679 N N . MET A 1 88 ? -17.328 -1.76 -16.578 1 91.25 88 MET A N 1
ATOM 680 C CA . MET A 1 88 ? -16.734 -1.963 -17.891 1 91.25 88 MET A CA 1
ATOM 681 C C . MET A 1 88 ? -15.789 -3.154 -17.891 1 91.25 88 MET A C 1
ATOM 683 O O . MET A 1 88 ? -15.375 -3.629 -18.953 1 91.25 88 MET A O 1
ATOM 687 N N . VAL A 1 89 ? -15.438 -3.611 -16.719 1 94.88 89 VAL A N 1
ATOM 688 C CA . VAL A 1 89 ? -14.539 -4.754 -16.609 1 94.88 89 VAL A CA 1
ATOM 689 C C . VAL A 1 89 ? -15.344 -6.047 -16.547 1 94.88 89 VAL A C 1
ATOM 691 O O . VAL A 1 89 ? -16.234 -6.184 -15.703 1 94.88 89 VAL A O 1
ATOM 694 N N . LYS A 1 90 ? -15.047 -6.996 -17.453 1 97.5 90 LYS A N 1
ATOM 695 C CA . LYS A 1 90 ? -15.711 -8.289 -17.438 1 97.5 90 LYS A CA 1
ATOM 696 C C . LYS A 1 90 ? -15.18 -9.172 -16.312 1 97.5 90 LYS A C 1
ATOM 698 O O . LYS A 1 90 ? -13.984 -9.461 -16.266 1 97.5 90 LYS A O 1
ATOM 703 N N . VAL A 1 91 ? -16.078 -9.578 -15.406 1 97.44 91 VAL A N 1
ATOM 704 C CA . VAL A 1 91 ? -15.703 -10.422 -14.281 1 97.44 91 VAL A CA 1
ATOM 705 C C . VAL A 1 91 ? -16.234 -11.844 -14.5 1 97.44 91 VAL A C 1
ATOM 707 O O . VAL A 1 91 ? -17.438 -12.062 -14.562 1 97.44 91 VAL A O 1
ATOM 710 N N . ASN A 1 92 ? -15.312 -12.773 -14.633 1 98 92 ASN A N 1
ATOM 711 C CA . ASN A 1 92 ? -15.664 -14.172 -14.852 1 98 92 ASN A CA 1
ATOM 712 C C . ASN A 1 92 ? -15.242 -15.047 -13.672 1 98 92 ASN A C 1
ATOM 714 O O . ASN A 1 92 ? -14.234 -14.766 -13.016 1 98 92 ASN A O 1
ATOM 718 N N . ILE A 1 93 ? -16.078 -16.094 -13.484 1 97.81 93 ILE A N 1
ATOM 719 C CA . ILE A 1 93 ? -15.781 -17.047 -12.43 1 97.81 93 ILE A CA 1
ATOM 720 C C . ILE A 1 93 ? -15.398 -18.391 -13.039 1 97.81 93 ILE A C 1
ATOM 722 O O . ILE A 1 93 ? -16.125 -18.906 -13.898 1 97.81 93 ILE A O 1
ATOM 726 N N . LYS A 1 94 ? -14.227 -18.828 -12.719 1 97.44 94 LYS A N 1
ATOM 727 C CA . LYS A 1 94 ? -13.812 -20.172 -13.094 1 97.44 94 LYS A CA 1
ATOM 728 C C . LYS A 1 94 ? -14.133 -21.172 -11.992 1 97.44 94 LYS A C 1
ATOM 730 O O . LYS A 1 94 ? -13.695 -21.016 -10.852 1 97.44 94 LYS A O 1
ATOM 735 N N . ASN A 1 95 ? -14.898 -22.188 -12.281 1 94.81 95 ASN A N 1
ATOM 736 C CA . ASN A 1 95 ? -15.273 -23.203 -11.305 1 94.81 95 ASN A CA 1
ATOM 737 C C . ASN A 1 95 ? -14.188 -24.266 -11.148 1 94.81 95 ASN A C 1
ATOM 739 O O . ASN A 1 95 ? -13.383 -24.469 -12.062 1 94.81 95 ASN A O 1
ATOM 743 N N . GLY A 1 96 ? -14.266 -24.906 -9.938 1 95 96 GLY A N 1
ATOM 744 C CA . GLY A 1 96 ? -13.312 -25.969 -9.664 1 95 96 GLY A CA 1
ATOM 745 C C . GLY A 1 96 ? -12.148 -25.516 -8.812 1 95 96 GLY A C 1
ATOM 746 O O . GLY A 1 96 ? -12.25 -24.531 -8.086 1 95 96 GLY A O 1
ATOM 747 N N . SER A 1 97 ? -11.141 -26.359 -8.828 1 96.5 97 SER A N 1
ATOM 748 C CA . SER A 1 97 ? -9.945 -26.078 -8.047 1 96.5 97 SER A CA 1
ATOM 749 C C . SER A 1 97 ? -8.719 -25.906 -8.945 1 96.5 97 SER A C 1
ATOM 751 O O . SER A 1 97 ? -8.742 -26.312 -10.109 1 96.5 97 SER A O 1
ATOM 753 N N . LEU A 1 98 ? -7.711 -25.234 -8.391 1 97.38 98 LEU A N 1
ATOM 754 C CA . LEU A 1 98 ? -6.469 -25.094 -9.141 1 97.38 98 LEU A CA 1
ATOM 755 C C . LEU A 1 98 ? -5.887 -26.453 -9.5 1 97.38 98 LEU A C 1
ATOM 757 O O . LEU A 1 98 ? -5.391 -26.656 -10.609 1 97.38 98 LEU A O 1
ATOM 761 N N . SER A 1 99 ? -5.973 -27.375 -8.562 1 96.44 99 SER A N 1
ATOM 762 C CA . SER A 1 99 ? -5.473 -28.734 -8.797 1 96.44 99 SER A CA 1
ATOM 763 C C . SER A 1 99 ? -6.164 -29.375 -9.992 1 96.44 99 SER A C 1
ATOM 765 O O . SER A 1 99 ? -5.512 -30 -10.828 1 96.44 99 SER A O 1
ATOM 767 N N . THR A 1 100 ? -7.43 -29.203 -10.062 1 97.25 100 THR A N 1
ATOM 768 C CA . THR A 1 100 ? -8.195 -29.766 -11.172 1 97.25 100 THR A CA 1
ATOM 769 C C . THR A 1 100 ? -7.824 -29.078 -12.484 1 97.25 100 THR A C 1
ATOM 771 O O . THR A 1 100 ? -7.668 -29.75 -13.508 1 97.25 100 THR A O 1
ATOM 774 N N . LEU A 1 101 ? -7.699 -27.797 -12.461 1 97.44 101 LEU A N 1
ATOM 775 C CA . LEU A 1 101 ? -7.344 -27.031 -13.664 1 97.44 101 LEU A CA 1
ATOM 776 C C . LEU A 1 101 ? -5.992 -27.484 -14.203 1 97.44 101 LEU A C 1
ATOM 778 O O . LEU A 1 101 ? -5.809 -27.594 -15.422 1 97.44 101 LEU A O 1
ATOM 782 N N . LEU A 1 102 ? -5.09 -27.812 -13.289 1 97.81 102 LEU A N 1
ATOM 783 C CA . LEU A 1 102 ? -3.721 -28.109 -13.695 1 97.81 102 LEU A CA 1
ATOM 784 C C . LEU A 1 102 ? -3.523 -29.609 -13.914 1 97.81 102 LEU A C 1
ATOM 786 O O . LEU A 1 102 ? -2.416 -30.047 -14.227 1 97.81 102 LEU A O 1
ATOM 790 N N . SER A 1 103 ? -4.559 -30.422 -13.781 1 97.44 103 SER A N 1
ATOM 791 C CA . SER A 1 103 ? -4.449 -31.875 -13.852 1 97.44 103 SER A CA 1
ATOM 792 C C . SER A 1 103 ? -4.094 -32.344 -15.266 1 97.44 103 SER A C 1
ATOM 794 O O . SER A 1 103 ? -3.35 -33.312 -15.438 1 97.44 103 SER A O 1
ATOM 796 N N . ASP A 1 104 ? -4.637 -31.609 -16.234 1 97.69 104 ASP A N 1
ATOM 797 C CA . ASP A 1 104 ? -4.309 -31.859 -17.625 1 97.69 104 ASP A CA 1
ATOM 798 C C . ASP A 1 104 ? -3.533 -30.703 -18.234 1 97.69 104 ASP A C 1
ATOM 800 O O . ASP A 1 104 ? -4.086 -29.609 -18.422 1 97.69 104 ASP A O 1
ATOM 804 N N . GLU A 1 105 ? -2.336 -30.984 -18.594 1 97.56 105 GLU A N 1
ATOM 805 C CA . GLU A 1 105 ? -1.427 -29.922 -19.047 1 97.56 105 GLU A CA 1
ATOM 806 C C . GLU A 1 105 ? -1.95 -29.25 -20.297 1 97.56 105 GLU A C 1
ATOM 808 O O . GLU A 1 105 ? -1.939 -28.016 -20.406 1 97.56 105 GLU A O 1
ATOM 813 N N . MET A 1 106 ? -2.371 -30 -21.219 1 97.75 106 MET A N 1
ATOM 814 C CA . MET A 1 106 ? -2.842 -29.453 -22.484 1 97.75 106 MET A CA 1
ATOM 815 C C . MET A 1 106 ? -4.055 -28.547 -22.266 1 97.75 106 MET A C 1
ATOM 817 O O . MET A 1 106 ? -4.113 -27.453 -22.812 1 97.75 106 MET A O 1
ATOM 821 N N . ASP A 1 107 ? -4.973 -29.031 -21.516 1 97.44 107 ASP A N 1
ATOM 822 C CA . ASP A 1 107 ? -6.168 -28.25 -21.219 1 97.44 107 ASP A CA 1
ATOM 823 C C . ASP A 1 107 ? -5.82 -27 -20.438 1 97.44 107 ASP A C 1
ATOM 825 O O . ASP A 1 107 ? -6.375 -25.922 -20.688 1 97.44 107 ASP A O 1
ATOM 829 N N . ALA A 1 108 ? -4.977 -27.156 -19.484 1 98.19 108 ALA A N 1
ATOM 830 C CA . ALA A 1 108 ? -4.555 -26.016 -18.656 1 98.19 108 ALA A CA 1
ATOM 831 C C . ALA A 1 108 ? -3.895 -24.938 -19.516 1 98.19 108 ALA A C 1
ATOM 833 O O . ALA A 1 108 ? -4.246 -23.766 -19.422 1 98.19 108 ALA A O 1
ATOM 834 N N . LYS A 1 109 ? -2.986 -25.359 -20.375 1 98.38 109 LYS A N 1
ATOM 835 C CA . LYS A 1 109 ? -2.273 -24.406 -21.234 1 98.38 109 LYS A CA 1
ATOM 836 C C . LYS A 1 109 ? -3.225 -23.734 -22.219 1 98.38 109 LYS A C 1
ATOM 838 O O . LYS A 1 109 ? -3.107 -22.531 -22.469 1 98.38 109 LYS A O 1
ATOM 843 N N . SER A 1 110 ? -4.121 -24.531 -22.719 1 98.44 110 SER A N 1
ATOM 844 C CA . SER A 1 110 ? -5.121 -23.969 -23.609 1 98.44 110 SER A CA 1
ATOM 845 C C . SER A 1 110 ? -5.941 -22.891 -22.922 1 98.44 110 SER A C 1
ATOM 847 O O . SER A 1 110 ? -6.23 -21.844 -23.5 1 98.44 110 SER A O 1
ATOM 849 N N . PHE A 1 111 ? -6.305 -23.125 -21.75 1 98.5 111 PHE A N 1
ATOM 850 C CA . PHE A 1 111 ? -7.07 -22.156 -20.953 1 98.5 111 PHE A CA 1
ATOM 851 C C . PHE A 1 111 ? -6.242 -20.922 -20.672 1 98.5 111 PHE A C 1
ATOM 853 O O . PHE A 1 111 ? -6.727 -19.797 -20.828 1 98.5 111 PHE A O 1
ATOM 860 N N . LEU A 1 112 ? -5.02 -21.078 -20.328 1 98.69 112 LEU A N 1
ATOM 861 C CA . LEU A 1 112 ? -4.152 -20 -19.875 1 98.69 112 LEU A CA 1
ATOM 862 C C . LEU A 1 112 ? -3.797 -19.062 -21.031 1 98.69 112 LEU A C 1
ATOM 864 O O . LEU A 1 112 ? -3.533 -17.875 -20.828 1 98.69 112 LEU A O 1
ATOM 868 N N . LYS A 1 113 ? -3.846 -19.531 -22.234 1 98 113 LYS A N 1
ATOM 869 C CA . LYS A 1 113 ? -3.484 -18.75 -23.406 1 98 113 LYS A CA 1
ATOM 870 C C . LYS A 1 113 ? -4.406 -17.547 -23.594 1 98 113 LYS A C 1
ATOM 872 O O . LYS A 1 113 ? -4.062 -16.594 -24.281 1 98 113 LYS A O 1
ATOM 877 N N . SER A 1 114 ? -5.52 -17.609 -22.984 1 97.81 114 SER A N 1
ATOM 878 C CA . SER A 1 114 ? -6.516 -16.547 -23.141 1 97.81 114 SER A CA 1
ATOM 879 C C . SER A 1 114 ? -6.176 -15.336 -22.266 1 97.81 114 SER A C 1
ATOM 881 O O . SER A 1 114 ? -6.875 -14.32 -22.312 1 97.81 114 SER A O 1
ATOM 883 N N . PHE A 1 115 ? -5.133 -15.43 -21.516 1 98.38 115 PHE A N 1
ATOM 884 C CA . PHE A 1 115 ? -4.844 -14.375 -20.547 1 98.38 115 PHE A CA 1
ATOM 885 C C . PHE A 1 115 ? -3.49 -13.742 -20.828 1 98.38 115 PHE A C 1
ATOM 887 O O . PHE A 1 115 ? -2.604 -14.383 -21.406 1 98.38 115 PHE A O 1
ATOM 894 N N . ASN A 1 116 ? -3.352 -12.461 -20.406 1 96 116 ASN A N 1
ATOM 895 C CA . ASN A 1 116 ? -2.107 -11.703 -20.5 1 96 116 ASN A CA 1
ATOM 896 C C . ASN A 1 116 ? -1.266 -11.836 -19.234 1 96 116 ASN A C 1
ATOM 898 O O . ASN A 1 116 ? -0.046 -11.664 -19.281 1 96 116 ASN A O 1
ATOM 902 N N . VAL A 1 117 ? -1.96 -12.094 -18.203 1 98.06 117 VAL A N 1
ATOM 903 C CA . VAL A 1 117 ? -1.316 -12.133 -16.891 1 98.06 117 VAL A CA 1
ATOM 904 C C . VAL A 1 117 ? -1.989 -13.188 -16.016 1 98.06 117 VAL A C 1
ATOM 906 O O . VAL A 1 117 ? -3.213 -13.336 -16.031 1 98.06 117 VAL A O 1
ATOM 909 N N . VAL A 1 118 ? -1.185 -13.898 -15.289 1 98.88 118 VAL A N 1
ATOM 910 C CA . VAL A 1 118 ? -1.688 -14.852 -14.312 1 98.88 118 VAL A CA 1
ATOM 911 C C . VAL A 1 118 ? -1.16 -14.492 -12.922 1 98.88 118 VAL A C 1
ATOM 913 O O . VAL A 1 118 ? 0.034 -14.234 -12.75 1 98.88 118 VAL A O 1
ATOM 916 N N . ILE A 1 119 ? -2.078 -14.453 -11.953 1 98.88 119 ILE A N 1
ATOM 917 C CA . ILE A 1 119 ? -1.733 -14.109 -10.578 1 98.88 119 ILE A CA 1
ATOM 918 C C . ILE A 1 119 ? -2.186 -15.227 -9.641 1 98.88 119 ILE A C 1
ATOM 920 O O . ILE A 1 119 ? -3.357 -15.617 -9.648 1 98.88 119 ILE A O 1
ATOM 924 N N . LEU A 1 120 ? -1.3 -15.773 -8.875 1 98.81 120 LEU A N 1
ATOM 925 C CA . LEU A 1 120 ? -1.574 -16.75 -7.828 1 98.81 120 LEU A CA 1
ATOM 926 C C . LEU A 1 120 ? -1.317 -16.156 -6.445 1 98.81 120 LEU A C 1
ATOM 928 O O . LEU A 1 120 ? -0.281 -15.531 -6.219 1 98.81 120 LEU A O 1
ATOM 932 N N . VAL A 1 121 ? -2.275 -16.344 -5.555 1 96.94 121 VAL A N 1
ATOM 933 C CA . VAL A 1 121 ? -2.123 -15.734 -4.234 1 96.94 121 VAL A CA 1
ATOM 934 C C . VAL A 1 121 ? -2.291 -16.797 -3.152 1 96.94 121 VAL A C 1
ATOM 936 O O . VAL A 1 121 ? -3.217 -17.609 -3.211 1 96.94 121 VAL A O 1
ATOM 939 N N . ASN A 1 122 ? -1.378 -16.766 -2.135 1 93.44 122 ASN A N 1
ATOM 940 C CA . ASN A 1 122 ? -1.399 -17.562 -0.912 1 93.44 122 ASN A CA 1
ATOM 941 C C . ASN A 1 122 ? -1.707 -19.031 -1.202 1 93.44 122 ASN A C 1
ATOM 943 O O . ASN A 1 122 ? -2.678 -19.578 -0.68 1 93.44 122 ASN A O 1
ATOM 947 N N . ASN A 1 123 ? -0.9 -19.656 -1.933 1 95 123 ASN A N 1
ATOM 948 C CA . ASN A 1 123 ? -0.971 -21.062 -2.268 1 95 123 ASN A CA 1
ATOM 949 C C . ASN A 1 123 ? 0.345 -21.781 -1.971 1 95 123 ASN A C 1
ATOM 951 O O . ASN A 1 123 ? 1.343 -21.141 -1.636 1 95 123 ASN A O 1
ATOM 955 N N . GLY A 1 124 ? 0.274 -23.078 -1.994 1 95.19 124 GLY A N 1
ATOM 956 C CA . GLY A 1 124 ? 1.495 -23.844 -1.79 1 95.19 124 GLY A CA 1
ATOM 957 C C . GLY A 1 124 ? 2.49 -23.703 -2.926 1 95.19 124 GLY A C 1
ATOM 958 O O . GLY A 1 124 ? 2.123 -23.281 -4.027 1 95.19 124 GLY A O 1
ATOM 959 N N . LEU A 1 125 ? 3.756 -24.031 -2.623 1 96.94 125 LEU A N 1
ATOM 960 C CA . LEU A 1 125 ? 4.836 -23.859 -3.586 1 96.94 125 LEU A CA 1
ATOM 961 C C . LEU A 1 125 ? 4.691 -24.844 -4.746 1 96.94 125 LEU A C 1
ATOM 963 O O . LEU A 1 125 ? 5.016 -24.516 -5.887 1 96.94 125 LEU A O 1
ATOM 967 N N . ASP A 1 126 ? 4.184 -25.969 -4.5 1 96.38 126 ASP A N 1
ATOM 968 C CA . ASP A 1 126 ? 4.035 -27 -5.531 1 96.38 126 ASP A CA 1
ATOM 969 C C . ASP A 1 126 ? 3.107 -26.516 -6.648 1 96.38 126 ASP A C 1
ATOM 971 O O . ASP A 1 126 ? 3.426 -26.656 -7.832 1 96.38 126 ASP A O 1
ATOM 975 N N . MET A 1 127 ? 1.995 -25.969 -6.266 1 96.81 127 MET A N 1
ATOM 976 C CA . MET A 1 127 ? 1.052 -25.438 -7.246 1 96.81 127 MET A CA 1
ATOM 977 C C . MET A 1 127 ? 1.637 -24.234 -7.965 1 96.81 127 MET A C 1
ATOM 979 O O . MET A 1 127 ? 1.422 -24.047 -9.164 1 96.81 127 MET A O 1
ATOM 983 N N . ALA A 1 128 ? 2.318 -23.438 -7.211 1 98.25 128 ALA A N 1
ATOM 984 C CA . ALA A 1 128 ? 2.963 -22.266 -7.812 1 98.25 128 ALA A CA 1
ATOM 985 C C . ALA A 1 128 ? 3.971 -22.688 -8.883 1 98.25 128 ALA A C 1
ATOM 987 O O . ALA A 1 128 ? 4.027 -22.094 -9.961 1 98.25 128 ALA A O 1
ATOM 988 N N . ILE A 1 129 ? 4.742 -23.688 -8.594 1 98.31 129 ILE A N 1
ATOM 989 C CA . ILE A 1 129 ? 5.766 -24.188 -9.508 1 98.31 129 ILE A CA 1
ATOM 990 C C . ILE A 1 129 ? 5.109 -24.688 -10.789 1 98.31 129 ILE A C 1
ATOM 992 O O . ILE A 1 129 ? 5.539 -24.328 -11.891 1 98.31 129 ILE A O 1
ATOM 996 N N . LYS A 1 130 ? 4.125 -25.438 -10.633 1 98.38 130 LYS A N 1
ATOM 997 C CA . LYS A 1 130 ? 3.445 -26.016 -11.789 1 98.38 130 LYS A CA 1
ATOM 998 C C . LYS A 1 130 ? 2.795 -24.938 -12.648 1 98.38 130 LYS A C 1
ATOM 1000 O O . LYS A 1 130 ? 2.996 -24.906 -13.859 1 98.38 130 LYS A O 1
ATOM 1005 N N . LEU A 1 131 ? 2.025 -24.062 -12.055 1 98.69 131 LEU A N 1
ATOM 1006 C CA . LEU A 1 131 ? 1.347 -23 -12.773 1 98.69 131 LEU A CA 1
ATOM 1007 C C . LEU A 1 131 ? 2.355 -22.062 -13.445 1 98.69 131 LEU A C 1
ATOM 1009 O O . LEU A 1 131 ? 2.168 -21.672 -14.594 1 98.69 131 LEU A O 1
ATOM 1013 N N . ASN A 1 132 ? 3.383 -21.719 -12.719 1 98.75 132 ASN A N 1
ATOM 1014 C CA . ASN A 1 132 ? 4.422 -20.875 -13.273 1 98.75 132 ASN A CA 1
ATOM 1015 C C . ASN A 1 132 ? 5.098 -21.516 -14.484 1 98.75 132 ASN A C 1
ATOM 1017 O O . ASN A 1 132 ? 5.395 -20.844 -15.469 1 98.75 132 ASN A O 1
ATOM 1021 N N . ARG A 1 133 ? 5.391 -22.781 -14.383 1 98.19 133 ARG A N 1
ATOM 1022 C CA . ARG A 1 133 ? 6 -23.484 -15.508 1 98.19 133 ARG A CA 1
ATOM 1023 C C . ARG A 1 133 ? 5.148 -23.344 -16.766 1 98.19 133 ARG A C 1
ATOM 1025 O O . ARG A 1 133 ? 5.664 -23.016 -17.844 1 98.19 133 ARG A O 1
ATOM 1032 N N . PHE A 1 134 ? 3.844 -23.594 -16.625 1 98.56 134 PHE A N 1
ATOM 1033 C CA . PHE A 1 134 ? 2.943 -23.469 -17.766 1 98.56 134 PHE A CA 1
ATOM 1034 C C . PHE A 1 134 ? 2.969 -22.047 -18.328 1 98.56 134 PHE A C 1
ATOM 1036 O O . PHE A 1 134 ? 3.088 -21.859 -19.531 1 98.56 134 PHE A O 1
ATOM 1043 N N . CYS A 1 135 ? 2.887 -21.062 -17.469 1 98.56 135 CYS A N 1
ATOM 1044 C CA . CYS A 1 135 ? 2.885 -19.656 -17.891 1 98.56 135 CYS A CA 1
ATOM 1045 C C . CYS A 1 135 ? 4.188 -19.297 -18.594 1 98.56 135 CYS A C 1
ATOM 1047 O O . CYS A 1 135 ? 4.172 -18.625 -19.625 1 98.56 135 CYS A O 1
ATOM 1049 N N . HIS A 1 136 ? 5.293 -19.75 -18.016 1 98.12 136 HIS A N 1
ATOM 1050 C CA . HIS A 1 136 ? 6.605 -19.438 -18.578 1 98.12 136 HIS A CA 1
ATOM 1051 C C . HIS A 1 136 ? 6.742 -20 -19.984 1 98.12 136 HIS A C 1
ATOM 1053 O O . HIS A 1 136 ? 7.215 -19.312 -20.891 1 98.12 136 HIS A O 1
ATOM 1059 N N . GLU A 1 137 ? 6.328 -21.188 -20.188 1 97.38 137 GLU A N 1
ATOM 1060 C CA . GLU A 1 137 ? 6.379 -21.828 -21.484 1 97.38 137 GLU A CA 1
ATOM 1061 C C . GLU A 1 137 ? 5.5 -21.109 -22.5 1 97.38 137 GLU A C 1
ATOM 1063 O O . GLU A 1 137 ? 5.812 -21.078 -23.703 1 97.38 137 GLU A O 1
ATOM 1068 N N . LEU A 1 138 ? 4.438 -20.531 -22.078 1 97.69 138 LEU A N 1
ATOM 1069 C CA . LEU A 1 138 ? 3.498 -19.828 -22.938 1 97.69 138 LEU A CA 1
ATOM 1070 C C . LEU A 1 138 ? 3.871 -18.344 -23.062 1 97.69 138 LEU A C 1
ATOM 1072 O O . LEU A 1 138 ? 3.17 -17.578 -23.719 1 97.69 138 LEU A O 1
ATOM 1076 N N . CYS A 1 139 ? 4.906 -17.906 -22.344 1 96.69 139 CYS A N 1
ATOM 1077 C CA . CYS A 1 139 ? 5.383 -16.531 -22.328 1 96.69 139 CYS A CA 1
ATOM 1078 C C . CYS A 1 139 ? 4.332 -15.602 -21.734 1 96.69 139 CYS A C 1
ATOM 1080 O O . CYS A 1 139 ? 4.094 -14.508 -22.266 1 96.69 139 CYS A O 1
ATOM 1082 N N . ILE A 1 140 ? 3.631 -16.078 -20.734 1 97.81 140 ILE A N 1
ATOM 1083 C CA . ILE A 1 140 ? 2.648 -15.297 -20 1 97.81 140 ILE A CA 1
ATOM 1084 C C . ILE A 1 140 ? 3.244 -14.828 -18.672 1 97.81 140 ILE A C 1
ATOM 1086 O O . ILE A 1 140 ? 3.693 -15.648 -17.859 1 97.81 140 ILE A O 1
ATOM 1090 N N . PRO A 1 141 ? 3.256 -13.508 -18.438 1 97.69 141 PRO A N 1
ATOM 1091 C CA . PRO A 1 141 ? 3.719 -13.023 -17.141 1 97.69 141 PRO A CA 1
ATOM 1092 C C . PRO A 1 141 ? 2.98 -13.672 -15.969 1 97.69 141 PRO A C 1
ATOM 1094 O O . PRO A 1 141 ? 1.754 -13.797 -16 1 97.69 141 PRO A O 1
ATOM 1097 N N . PHE A 1 142 ? 3.76 -14.102 -14.984 1 98.62 142 PHE A N 1
ATOM 1098 C CA . PHE A 1 142 ? 3.254 -14.82 -13.82 1 98.62 142 PHE A CA 1
ATOM 1099 C C . PHE A 1 142 ? 3.668 -14.125 -12.531 1 98.62 142 PHE A C 1
ATOM 1101 O O . PHE A 1 142 ? 4.84 -13.797 -12.344 1 98.62 142 PHE A O 1
ATOM 1108 N N . PHE A 1 143 ? 2.648 -13.852 -11.656 1 98.75 143 PHE A N 1
ATOM 1109 C CA . PHE A 1 143 ? 2.881 -13.258 -10.344 1 98.75 143 PHE A CA 1
ATOM 1110 C C . PHE A 1 143 ? 2.406 -14.195 -9.234 1 98.75 143 PHE A C 1
ATOM 1112 O O . PHE A 1 143 ? 1.286 -14.711 -9.289 1 98.75 143 PHE A O 1
ATOM 1119 N N . PHE A 1 144 ? 3.248 -14.469 -8.273 1 98.81 144 PHE A N 1
ATOM 1120 C CA . PHE A 1 144 ? 2.924 -15.289 -7.113 1 98.81 144 PHE A CA 1
ATOM 1121 C C . PHE A 1 144 ? 3.127 -14.5 -5.824 1 98.81 144 PHE A C 1
ATOM 1123 O O . PHE A 1 144 ? 4.254 -14.141 -5.484 1 98.81 144 PHE A O 1
ATOM 1130 N N . ALA A 1 145 ? 2.01 -14.234 -5.117 1 98.12 145 ALA A N 1
ATOM 1131 C CA . ALA A 1 145 ? 2.076 -13.422 -3.908 1 98.12 145 ALA A CA 1
ATOM 1132 C C . ALA A 1 145 ? 1.581 -14.203 -2.693 1 98.12 145 ALA A C 1
ATOM 1134 O O . ALA A 1 145 ? 0.606 -14.953 -2.785 1 98.12 145 ALA A O 1
ATOM 1135 N N . CYS A 1 146 ? 2.244 -14.047 -1.591 1 95.88 146 CYS A N 1
ATOM 1136 C CA . CYS A 1 146 ? 1.847 -14.586 -0.296 1 95.88 146 CYS A CA 1
ATOM 1137 C C . CYS A 1 146 ? 1.966 -13.531 0.797 1 95.88 146 CYS A C 1
ATOM 1139 O O . CYS A 1 146 ? 2.883 -12.711 0.774 1 95.88 146 CYS A O 1
ATOM 1141 N N . SER A 1 147 ? 1.04 -13.555 1.649 1 93.12 147 SER A N 1
ATOM 1142 C CA . SER A 1 147 ? 1.066 -12.664 2.803 1 93.12 147 SER A CA 1
ATOM 1143 C C . SER A 1 147 ? 0.7 -13.406 4.086 1 93.12 147 SER A C 1
ATOM 1145 O O . SER A 1 147 ? -0.34 -14.062 4.148 1 93.12 147 SER A O 1
ATOM 1147 N N . TRP A 1 148 ? 1.577 -13.352 5.07 1 91.12 148 TRP A N 1
ATOM 1148 C CA . TRP A 1 148 ? 1.401 -13.938 6.395 1 91.12 148 TRP A CA 1
ATOM 1149 C C . TRP A 1 148 ? 1.639 -12.898 7.484 1 91.12 148 TRP A C 1
ATOM 1151 O O . TRP A 1 148 ? 2.773 -12.695 7.922 1 91.12 148 TRP A O 1
ATOM 1161 N N . GLY A 1 149 ? 0.547 -12.312 7.906 1 86.44 149 GLY A N 1
ATOM 1162 C CA . GLY A 1 149 ? 0.726 -11.25 8.883 1 86.44 149 GLY A CA 1
ATOM 1163 C C . GLY A 1 149 ? 1.567 -10.102 8.367 1 86.44 149 GLY A C 1
ATOM 1164 O O . GLY A 1 149 ? 1.229 -9.484 7.352 1 86.44 149 GLY A O 1
ATOM 1165 N N . TYR A 1 150 ? 2.719 -9.914 9.016 1 88.81 150 TYR A N 1
ATOM 1166 C CA . TYR A 1 150 ? 3.594 -8.805 8.664 1 88.81 150 TYR A CA 1
ATOM 1167 C C . TYR A 1 150 ? 4.629 -9.227 7.629 1 88.81 150 TYR A C 1
ATOM 1169 O O . TYR A 1 150 ? 5.531 -8.461 7.289 1 88.81 150 TYR A O 1
ATOM 1177 N N . LEU A 1 151 ? 4.57 -10.438 7.176 1 92.75 151 LEU A N 1
ATOM 1178 C CA . LEU A 1 151 ? 5.504 -10.984 6.195 1 92.75 151 LEU A CA 1
ATOM 1179 C C . LEU A 1 151 ? 4.805 -11.25 4.867 1 92.75 151 LEU A C 1
ATOM 1181 O O . LEU A 1 151 ? 3.738 -11.875 4.84 1 92.75 151 LEU A O 1
ATOM 1185 N N . SER A 1 152 ? 5.363 -10.703 3.799 1 95.69 152 SER A N 1
ATOM 1186 C CA . SER A 1 152 ? 4.793 -10.961 2.48 1 95.69 152 SER A CA 1
ATOM 1187 C C . SER A 1 152 ? 5.891 -11.133 1.433 1 95.69 152 SER A C 1
ATOM 1189 O O . SER A 1 152 ? 7.02 -10.688 1.63 1 95.69 152 SER A O 1
ATOM 1191 N N . MET A 1 153 ? 5.547 -11.812 0.408 1 96.62 153 MET A N 1
ATOM 1192 C CA . MET A 1 153 ? 6.418 -11.992 -0.75 1 96.62 153 MET A CA 1
ATOM 1193 C C . MET A 1 153 ? 5.629 -11.891 -2.049 1 96.62 153 MET A C 1
ATOM 1195 O O . MET A 1 153 ? 4.496 -12.375 -2.133 1 96.62 153 MET A O 1
ATOM 1199 N N . VAL A 1 154 ? 6.191 -11.266 -3.051 1 98.06 154 VAL A N 1
ATOM 1200 C CA . VAL A 1 154 ? 5.691 -11.312 -4.422 1 98.06 154 VAL A CA 1
ATOM 1201 C C . VAL A 1 154 ? 6.801 -11.773 -5.363 1 98.06 154 VAL A C 1
ATOM 1203 O O . VAL A 1 154 ? 7.852 -11.133 -5.453 1 98.06 154 VAL A O 1
ATOM 1206 N N . PHE A 1 155 ? 6.637 -12.852 -6.012 1 98.12 155 PHE A N 1
ATOM 1207 C CA . PHE A 1 155 ? 7.555 -13.367 -7.02 1 98.12 155 PHE A CA 1
ATOM 1208 C C . PHE A 1 155 ? 7.023 -13.102 -8.422 1 98.12 155 PHE A C 1
ATOM 1210 O O . PHE A 1 155 ? 5.836 -13.297 -8.688 1 98.12 155 PHE A O 1
ATOM 1217 N N . LEU A 1 156 ? 7.906 -12.664 -9.281 1 96.88 156 LEU A N 1
ATOM 1218 C CA . LEU A 1 156 ? 7.539 -12.344 -10.656 1 96.88 156 LEU A CA 1
ATOM 1219 C C . LEU A 1 156 ? 8.328 -13.195 -11.641 1 96.88 156 LEU A C 1
ATOM 1221 O O . LEU A 1 156 ? 9.547 -13.352 -11.492 1 96.88 156 LEU A O 1
ATOM 1225 N N . ASP A 1 157 ? 7.664 -13.727 -12.57 1 97.5 157 ASP A N 1
ATOM 1226 C CA . AS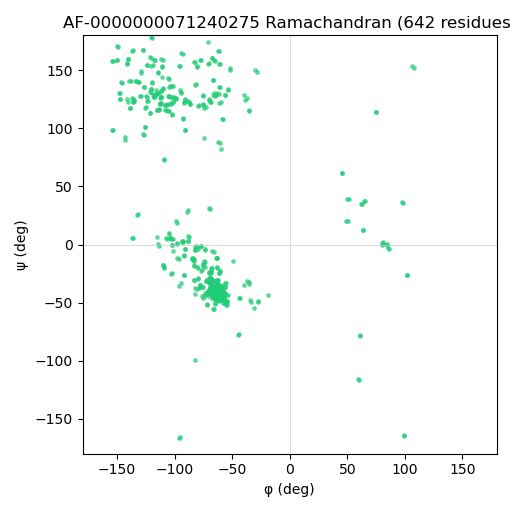P A 1 157 ? 8.234 -14.312 -13.781 1 97.5 157 ASP A CA 1
ATOM 1227 C C . ASP A 1 157 ? 7.602 -13.703 -15.031 1 97.5 157 ASP A C 1
ATOM 1229 O O . ASP A 1 157 ? 6.516 -14.117 -15.453 1 97.5 157 ASP A O 1
ATOM 1233 N N . LEU A 1 158 ? 8.328 -12.758 -15.656 1 95.44 158 LEU A N 1
ATOM 1234 C CA . LEU A 1 158 ? 7.793 -12.07 -16.828 1 95.44 158 LEU A CA 1
ATOM 1235 C C . LEU A 1 158 ? 7.973 -12.914 -18.078 1 95.44 158 LEU A C 1
ATOM 1237 O O . LEU A 1 158 ? 7.527 -12.523 -19.156 1 95.44 158 LEU A O 1
ATOM 1241 N N . ALA A 1 159 ? 8.562 -14.047 -18 1 92.12 159 ALA A N 1
ATOM 1242 C CA . ALA A 1 159 ? 8.703 -15.094 -19.016 1 92.12 159 ALA A CA 1
ATOM 1243 C C . ALA A 1 159 ? 9.508 -14.594 -20.219 1 92.12 159 ALA A C 1
ATOM 1245 O O . ALA A 1 159 ? 9.359 -15.102 -21.328 1 92.12 159 ALA A O 1
ATOM 1246 N N . LYS A 1 160 ? 10.156 -13.5 -20.141 1 85.62 160 LYS A N 1
ATOM 1247 C CA . LYS A 1 160 ? 11.016 -12.938 -21.172 1 85.62 160 LYS A CA 1
ATOM 1248 C C . LYS A 1 160 ? 12.148 -12.117 -20.562 1 85.62 160 LYS A C 1
ATOM 1250 O O . LYS A 1 160 ? 12.188 -11.914 -19.344 1 85.62 160 LYS A O 1
ATOM 1255 N N . GLN A 1 161 ? 12.992 -11.789 -21.469 1 82.75 161 GLN A N 1
ATOM 1256 C CA . GLN A 1 161 ? 14.023 -10.844 -21.047 1 82.75 161 GLN A CA 1
ATOM 1257 C C . GLN A 1 161 ? 13.469 -9.43 -20.922 1 82.75 161 GLN A C 1
ATOM 1259 O O . GLN A 1 161 ? 12.734 -8.977 -21.812 1 82.75 161 GLN A O 1
ATOM 1264 N N . HIS A 1 162 ? 13.711 -8.938 -19.844 1 80.88 162 HIS A N 1
ATOM 1265 C CA . HIS A 1 162 ? 13.227 -7.59 -19.562 1 80.88 162 HIS A CA 1
ATOM 1266 C C . HIS A 1 162 ? 14.258 -6.789 -18.781 1 80.88 162 HIS A C 1
ATOM 1268 O O . HIS A 1 162 ? 14.703 -7.223 -17.719 1 80.88 162 HIS A O 1
ATOM 1274 N N . ASN A 1 163 ? 14.656 -5.645 -19.328 1 78 163 ASN A N 1
ATOM 1275 C CA . ASN A 1 163 ? 15.594 -4.734 -18.672 1 78 163 ASN A CA 1
ATOM 1276 C C . ASN A 1 163 ? 16.859 -5.465 -18.219 1 78 163 ASN A C 1
ATOM 1278 O O . ASN A 1 163 ? 17.281 -5.32 -17.062 1 78 163 ASN A O 1
ATOM 1282 N N . GLY A 1 164 ? 17.266 -6.309 -19 1 78.06 164 GLY A N 1
ATOM 1283 C CA . GLY A 1 164 ? 18.531 -6.996 -18.75 1 78.06 164 GLY A CA 1
ATOM 1284 C C . GLY A 1 164 ? 18.391 -8.195 -17.828 1 78.06 164 GLY A C 1
ATOM 1285 O O . GLY A 1 164 ? 19.359 -8.875 -17.531 1 78.06 164 GLY A O 1
ATOM 1286 N N . ILE A 1 165 ? 17.172 -8.438 -17.375 1 84.06 165 ILE A N 1
ATOM 1287 C CA . ILE A 1 165 ? 16.922 -9.586 -16.5 1 84.06 165 ILE A CA 1
ATOM 1288 C C . ILE A 1 165 ? 16.281 -10.711 -17.297 1 84.06 165 ILE A C 1
ATOM 1290 O O . ILE A 1 165 ? 15.312 -10.492 -18.031 1 84.06 165 ILE A O 1
ATOM 1294 N N . ASP A 1 166 ? 16.875 -11.789 -17.188 1 88.94 166 ASP A N 1
ATOM 1295 C CA . ASP A 1 166 ? 16.25 -13.016 -17.688 1 88.94 166 ASP A CA 1
ATOM 1296 C C . ASP A 1 166 ? 15.422 -13.695 -16.609 1 88.94 166 ASP A C 1
ATOM 1298 O O . ASP A 1 166 ? 15.961 -14.438 -15.781 1 88.94 166 ASP A O 1
ATOM 1302 N N . PHE A 1 167 ? 14.219 -13.461 -16.672 1 92 167 PHE A N 1
ATOM 1303 C CA . PHE A 1 167 ? 13.344 -14.008 -15.648 1 92 167 PHE A CA 1
ATOM 1304 C C . PHE A 1 167 ? 13.289 -15.531 -15.742 1 92 167 PHE A C 1
ATOM 1306 O O . PHE A 1 167 ? 13.266 -16.094 -16.844 1 92 167 PHE A O 1
ATOM 1313 N N . ILE A 1 168 ? 13.258 -16.172 -14.539 1 93 168 ILE A N 1
ATOM 1314 C CA . ILE A 1 168 ? 13.266 -17.625 -14.461 1 93 168 ILE A CA 1
ATOM 1315 C C . ILE A 1 168 ? 12.055 -18.109 -13.664 1 93 168 ILE A C 1
ATOM 1317 O O . ILE A 1 168 ? 11.516 -17.375 -12.836 1 93 168 ILE A O 1
ATOM 1321 N N . PRO A 1 169 ? 11.648 -19.344 -13.945 1 96.56 169 PRO A N 1
ATOM 1322 C CA . PRO A 1 169 ? 10.555 -19.891 -13.156 1 96.56 169 PRO A CA 1
ATOM 1323 C C . PRO A 1 169 ? 10.891 -20 -11.664 1 96.56 169 PRO A C 1
ATOM 1325 O O . PRO A 1 169 ? 12.07 -20.094 -11.305 1 96.56 169 PRO A O 1
ATOM 1328 N N . ILE A 1 170 ? 9.867 -19.984 -10.859 1 97.44 170 ILE A N 1
ATOM 1329 C CA . ILE A 1 170 ? 10.023 -19.953 -9.406 1 97.44 170 ILE A CA 1
ATOM 1330 C C . ILE A 1 170 ? 10.75 -21.219 -8.938 1 97.44 170 ILE A C 1
ATOM 1332 O O . ILE A 1 170 ? 11.531 -21.172 -7.984 1 97.44 170 ILE A O 1
ATOM 1336 N N . LYS A 1 171 ? 10.555 -22.359 -9.57 1 96.81 171 LYS A N 1
ATOM 1337 C CA . LYS A 1 171 ? 11.266 -23.578 -9.211 1 96.81 171 LYS A CA 1
ATOM 1338 C C . LYS A 1 171 ? 12.773 -23.375 -9.242 1 96.81 171 LYS A C 1
ATOM 1340 O O . LYS A 1 171 ? 13.469 -23.672 -8.266 1 96.81 171 LYS A O 1
ATOM 1345 N N . GLN A 1 172 ? 13.242 -22.859 -10.344 1 95.44 172 GLN A N 1
ATOM 1346 C CA . GLN A 1 172 ? 14.672 -22.609 -10.516 1 95.44 172 GLN A CA 1
ATOM 1347 C C . GLN A 1 172 ? 15.172 -21.562 -9.531 1 95.44 172 GLN A C 1
ATOM 1349 O O . GLN A 1 172 ? 16.25 -21.703 -8.953 1 95.44 172 GLN A O 1
ATOM 1354 N N . ALA A 1 173 ? 14.383 -20.516 -9.375 1 94.06 173 ALA A N 1
ATOM 1355 C CA . ALA A 1 173 ? 14.766 -19.438 -8.477 1 94.06 173 ALA A CA 1
ATOM 1356 C C . ALA A 1 173 ? 14.953 -19.953 -7.051 1 94.06 173 ALA A C 1
ATOM 1358 O O . ALA A 1 173 ? 15.945 -19.625 -6.391 1 94.06 173 ALA A O 1
ATOM 1359 N N . PHE A 1 174 ? 14.031 -20.781 -6.586 1 92.5 174 PHE A N 1
ATOM 1360 C CA . PHE A 1 174 ? 14.047 -21.25 -5.207 1 92.5 174 PHE A CA 1
ATOM 1361 C C . PHE A 1 174 ? 15.039 -22.391 -5.027 1 92.5 174 PHE A C 1
ATOM 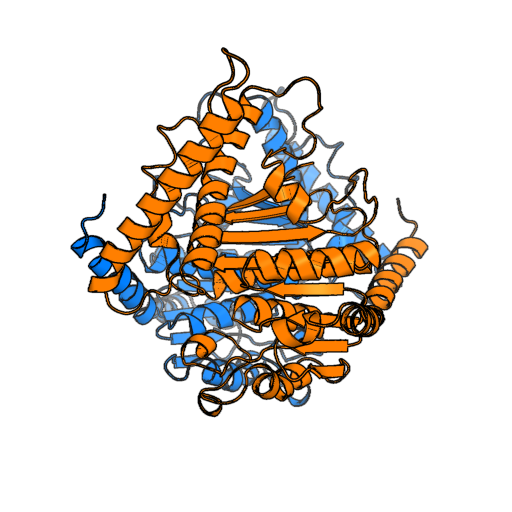1363 O O . PHE A 1 174 ? 15.469 -22.672 -3.908 1 92.5 174 PHE A O 1
ATOM 1370 N N . GLU A 1 175 ? 15.414 -23.031 -6.062 1 90.06 175 GLU A N 1
ATOM 1371 C CA . GLU A 1 175 ? 16.469 -24.047 -5.992 1 90.06 175 GLU A CA 1
ATOM 1372 C C . GLU A 1 175 ? 17.844 -23.406 -5.828 1 90.06 175 GLU A C 1
ATOM 1374 O O . GLU A 1 175 ? 18.672 -23.891 -5.07 1 90.06 175 GLU A O 1
ATOM 1379 N N . ARG A 1 176 ? 18.094 -22.359 -6.59 1 84.56 176 ARG A N 1
ATOM 1380 C CA . ARG A 1 176 ? 19.375 -21.656 -6.516 1 84.56 176 ARG A CA 1
ATOM 1381 C C . ARG A 1 176 ? 19.5 -20.891 -5.203 1 84.56 176 ARG A C 1
ATOM 1383 O O . ARG A 1 176 ? 20.594 -20.828 -4.621 1 84.56 176 ARG A O 1
ATOM 1390 N N . LYS A 1 177 ? 18.531 -20.375 -4.613 1 78.06 177 LYS A N 1
ATOM 1391 C CA . LYS A 1 177 ? 18.344 -19.703 -3.334 1 78.06 177 LYS A CA 1
ATOM 1392 C C . LYS A 1 177 ? 19.375 -18.609 -3.137 1 78.06 177 LYS A C 1
ATOM 1394 O O . LYS A 1 177 ? 19.703 -18.234 -2.004 1 78.06 177 LYS A O 1
ATOM 1399 N N . THR A 1 178 ? 20 -18.109 -4.188 1 83.56 178 THR A N 1
ATOM 1400 C CA . THR A 1 178 ? 20.906 -16.969 -4.121 1 83.56 178 THR A CA 1
ATOM 1401 C C . THR A 1 178 ? 20.109 -15.664 -4.145 1 83.56 178 THR A C 1
ATOM 1403 O O . THR A 1 178 ? 19.109 -15.547 -4.855 1 83.56 178 THR A O 1
ATOM 1406 N N . ILE A 1 179 ? 20.547 -14.773 -3.279 1 87.94 179 ILE A N 1
ATOM 1407 C CA . ILE A 1 179 ? 19.906 -13.461 -3.232 1 87.94 179 ILE A CA 1
ATOM 1408 C C . ILE A 1 179 ? 20.875 -12.398 -3.736 1 87.94 179 ILE A C 1
ATOM 1410 O O . ILE A 1 179 ? 22.031 -12.328 -3.289 1 87.94 179 ILE A O 1
ATOM 1414 N N . THR A 1 180 ? 20.438 -11.617 -4.703 1 85.06 180 THR A N 1
ATOM 1415 C CA . THR A 1 180 ? 21.234 -10.508 -5.219 1 85.06 180 THR A CA 1
ATOM 1416 C C . THR A 1 180 ? 20.422 -9.219 -5.238 1 85.06 180 THR A C 1
ATOM 1418 O O . THR A 1 180 ? 19.188 -9.266 -5.227 1 85.06 180 THR A O 1
ATOM 1421 N N . LEU A 1 181 ? 21.156 -8.109 -5.012 1 81.69 181 LEU A N 1
ATOM 1422 C CA . LEU A 1 181 ? 20.516 -6.797 -5.035 1 81.69 181 LEU A CA 1
ATOM 1423 C C . LEU A 1 181 ? 20.609 -6.176 -6.426 1 81.69 181 LEU A C 1
ATOM 1425 O O . LEU A 1 181 ? 21.484 -6.547 -7.223 1 81.69 181 LEU A O 1
ATOM 1429 N N . LYS A 1 182 ? 19.734 -5.195 -6.449 1 67.38 182 LYS A N 1
ATOM 1430 C CA . LYS A 1 182 ? 19.766 -4.418 -7.688 1 67.38 182 LYS A CA 1
ATOM 1431 C C . LYS A 1 182 ? 21.094 -3.703 -7.859 1 67.38 182 LYS A C 1
ATOM 1433 O O . LYS A 1 182 ? 21.734 -3.299 -6.879 1 67.38 182 LYS A O 1
ATOM 1438 N N . ASN A 1 183 ? 21.766 -3.822 -8.992 1 58.22 183 ASN A N 1
ATOM 1439 C CA . ASN A 1 183 ? 22.938 -3.088 -9.445 1 58.22 183 ASN A CA 1
ATOM 1440 C C . ASN A 1 183 ? 24.219 -3.645 -8.828 1 58.22 183 ASN A C 1
ATOM 1442 O O . ASN A 1 183 ? 25.266 -2.98 -8.844 1 58.22 183 ASN A O 1
ATOM 1446 N N . SER A 1 184 ? 24.109 -4.711 -8.031 1 56.22 184 SER A N 1
ATOM 1447 C CA . SER A 1 184 ? 25.359 -5.254 -7.535 1 56.22 184 SER A CA 1
ATOM 1448 C C . SER A 1 184 ? 26.234 -5.75 -8.68 1 56.22 184 SER A C 1
ATOM 1450 O O . SER A 1 184 ? 25.797 -6.543 -9.516 1 56.22 184 SER A O 1
ATOM 1452 N N . GLY A 1 185 ? 26.984 -4.926 -9.195 1 50.75 185 GLY A N 1
ATOM 1453 C CA . GLY A 1 185 ? 27.969 -5.375 -10.164 1 50.75 185 GLY A CA 1
ATOM 1454 C C . GLY A 1 185 ? 28.609 -6.699 -9.789 1 50.75 185 GLY A C 1
ATOM 1455 O O . GLY A 1 185 ? 28.688 -7.047 -8.609 1 50.75 185 GLY A O 1
ATOM 1456 N N . LYS A 1 186 ? 28.672 -7.75 -10.641 1 53.03 186 LYS A N 1
ATOM 1457 C CA . LYS A 1 186 ? 29.125 -9.133 -10.57 1 53.03 186 LYS A CA 1
ATOM 1458 C C . LYS A 1 186 ? 30.406 -9.25 -9.75 1 53.03 186 LYS A C 1
ATOM 1460 O O . LYS A 1 186 ? 30.688 -10.305 -9.172 1 53.03 186 LYS A O 1
ATOM 1465 N N . ASN A 1 187 ? 31.172 -8.344 -9.844 1 56.53 187 ASN A N 1
ATOM 1466 C CA . ASN A 1 187 ? 32.531 -8.742 -9.523 1 56.53 187 ASN A CA 1
ATOM 1467 C C . ASN A 1 187 ? 32.938 -8.297 -8.117 1 56.53 187 ASN A C 1
ATOM 1469 O O . ASN A 1 187 ? 33.844 -8.859 -7.516 1 56.53 187 ASN A O 1
ATOM 1473 N N . ASN A 1 188 ? 32.25 -7.094 -7.441 1 62.41 188 ASN A N 1
ATOM 1474 C CA . ASN A 1 188 ? 32.75 -6.645 -6.145 1 62.41 188 ASN A CA 1
ATOM 1475 C C . ASN A 1 188 ? 31.609 -6.188 -5.234 1 62.41 188 ASN A C 1
ATOM 1477 O O . ASN A 1 188 ? 31.172 -5.043 -5.316 1 62.41 188 ASN A O 1
ATOM 1481 N N . ILE A 1 189 ? 31.172 -7.156 -4.484 1 71.75 189 ILE A N 1
ATOM 1482 C CA . ILE A 1 189 ? 30.141 -6.852 -3.504 1 71.75 189 ILE A CA 1
ATOM 1483 C C . ILE A 1 189 ? 30.75 -6.098 -2.324 1 71.75 189 ILE A C 1
ATOM 1485 O O . ILE A 1 189 ? 31.719 -6.559 -1.722 1 71.75 189 ILE A O 1
ATOM 1489 N N . SER A 1 190 ? 30.344 -4.957 -2.109 1 78.06 190 SER A N 1
ATOM 1490 C CA . SER A 1 190 ? 30.812 -4.148 -0.988 1 78.06 190 SER A CA 1
ATOM 1491 C C . SER A 1 190 ? 30.391 -4.766 0.346 1 78.06 190 SER A C 1
ATOM 1493 O O . SER A 1 190 ? 29.531 -5.648 0.39 1 78.06 190 SER A O 1
ATOM 1495 N N . LYS A 1 191 ? 31.078 -4.422 1.424 1 78.75 191 LYS A N 1
ATOM 1496 C CA . LYS A 1 191 ? 30.75 -4.875 2.77 1 78.75 191 LYS A CA 1
ATOM 1497 C C . LYS A 1 191 ? 29.312 -4.5 3.131 1 78.75 191 LYS A C 1
ATOM 1499 O O . LYS A 1 191 ? 28.594 -5.293 3.748 1 78.75 191 LYS A O 1
ATOM 1504 N N . ARG A 1 192 ? 28.844 -3.398 2.723 1 76.44 192 ARG A N 1
ATOM 1505 C CA . ARG A 1 192 ? 27.5 -2.928 3.006 1 76.44 192 ARG A CA 1
ATOM 1506 C C . ARG A 1 192 ? 26.453 -3.793 2.301 1 76.44 192 ARG A C 1
ATOM 1508 O O . ARG A 1 192 ? 25.422 -4.117 2.877 1 76.44 192 ARG A O 1
ATOM 1515 N N . GLU A 1 193 ? 26.812 -4.121 1.121 1 81.31 193 GLU A N 1
ATOM 1516 C CA . GLU A 1 193 ? 25.922 -4.98 0.36 1 81.31 193 GLU A CA 1
ATOM 1517 C C . GLU A 1 193 ? 25.828 -6.371 0.979 1 81.31 193 GLU A C 1
ATOM 1519 O O . 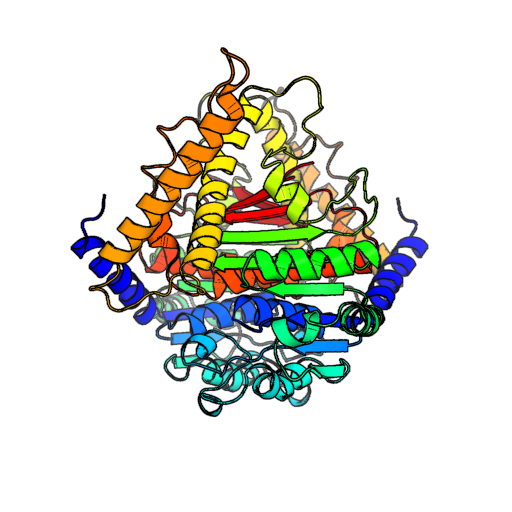GLU A 1 193 ? 24.75 -6.973 1.008 1 81.31 193 GLU A O 1
ATOM 1524 N N . MET A 1 194 ? 26.906 -6.809 1.485 1 82.88 194 MET A N 1
ATOM 1525 C CA . MET A 1 194 ? 26.938 -8.125 2.117 1 82.88 194 MET A CA 1
ATOM 1526 C C . MET A 1 194 ? 26.047 -8.148 3.359 1 82.88 194 MET A C 1
ATOM 1528 O O . MET A 1 194 ? 25.328 -9.117 3.588 1 82.88 194 MET A O 1
ATOM 1532 N N . ILE A 1 195 ? 26.125 -7.102 4.113 1 83.06 195 ILE A N 1
ATOM 1533 C CA . ILE A 1 195 ? 25.328 -6.996 5.32 1 83.06 195 ILE A CA 1
ATOM 1534 C C . ILE A 1 195 ? 23.844 -6.965 4.949 1 83.06 195 ILE A C 1
ATOM 1536 O O . ILE A 1 195 ? 23.016 -7.633 5.586 1 83.06 195 ILE A O 1
ATOM 1540 N N . LYS A 1 196 ? 23.547 -6.215 3.908 1 85.12 196 LYS A N 1
ATOM 1541 C CA . LYS A 1 196 ? 22.172 -6.125 3.449 1 85.12 196 LYS A CA 1
ATOM 1542 C C . LYS A 1 196 ? 21.656 -7.48 2.971 1 85.12 196 LYS A C 1
ATOM 1544 O O . LYS A 1 196 ? 20.531 -7.867 3.277 1 85.12 196 LYS A O 1
ATOM 1549 N N . ILE A 1 197 ? 22.469 -8.203 2.301 1 87.31 197 ILE A N 1
ATOM 1550 C CA . ILE A 1 197 ? 22.078 -9.508 1.782 1 87.31 197 ILE A CA 1
ATOM 1551 C C . ILE A 1 197 ? 21.828 -10.469 2.941 1 87.31 197 ILE A C 1
ATOM 1553 O O . ILE A 1 197 ? 20.875 -11.25 2.908 1 87.31 197 ILE A O 1
ATOM 1557 N N . GLU A 1 198 ? 22.562 -10.391 3.955 1 85.25 198 GLU A N 1
ATOM 1558 C CA . GLU A 1 198 ? 22.375 -11.234 5.129 1 85.25 198 GLU A CA 1
ATOM 1559 C C . GLU A 1 198 ? 21.031 -10.945 5.809 1 85.25 198 GLU A C 1
ATOM 1561 O O . GLU A 1 198 ? 20.344 -11.859 6.234 1 85.25 198 GLU A O 1
ATOM 1566 N N . LYS A 1 199 ? 20.781 -9.695 5.863 1 85.88 199 LYS A N 1
ATOM 1567 C CA . LYS A 1 199 ? 19.5 -9.312 6.445 1 85.88 199 LYS A CA 1
ATOM 1568 C C . LYS A 1 199 ? 18.344 -9.828 5.602 1 85.88 199 LYS A C 1
ATOM 1570 O O . LYS A 1 199 ? 17.328 -10.289 6.145 1 85.88 199 LYS A O 1
ATOM 1575 N N . LEU A 1 200 ? 18.531 -9.789 4.309 1 89.5 200 LEU A N 1
ATOM 1576 C CA . LEU A 1 200 ? 17.484 -10.242 3.402 1 89.5 200 LEU A CA 1
ATOM 1577 C C . LEU A 1 200 ? 17.297 -11.758 3.484 1 89.5 200 LEU A C 1
ATOM 1579 O O . LEU A 1 200 ? 16.188 -12.266 3.342 1 89.5 200 LEU A O 1
ATOM 1583 N N . LYS A 1 201 ? 18.344 -12.406 3.742 1 89.06 201 LYS A N 1
ATOM 1584 C CA . LYS A 1 201 ? 18.266 -13.852 3.949 1 89.06 201 LYS A CA 1
ATOM 1585 C C . LYS A 1 201 ? 17.438 -14.18 5.191 1 89.06 201 LYS A C 1
ATOM 1587 O O . LYS A 1 201 ? 16.703 -15.164 5.203 1 89.06 201 LYS A O 1
ATOM 1592 N N . THR A 1 202 ? 17.594 -13.305 6.168 1 88.44 202 THR A N 1
ATOM 1593 C CA . THR A 1 202 ? 16.844 -13.531 7.398 1 88.44 202 THR A CA 1
ATOM 1594 C C . THR A 1 202 ? 15.352 -13.328 7.168 1 88.44 202 THR A C 1
ATOM 1596 O O . THR A 1 202 ? 14.523 -13.914 7.871 1 88.44 202 THR A O 1
ATOM 1599 N N . ILE A 1 203 ? 15 -12.555 6.191 1 90.62 203 ILE A N 1
ATOM 1600 C CA . ILE A 1 203 ? 13.602 -12.344 5.84 1 90.62 203 ILE A CA 1
ATOM 1601 C C . ILE A 1 203 ? 13.117 -13.477 4.945 1 90.62 203 ILE A C 1
ATOM 1603 O O . ILE A 1 203 ? 11.961 -13.898 5.043 1 90.62 203 ILE A O 1
ATOM 1607 N N . PHE A 1 204 ? 14.031 -13.992 4.184 1 92.56 204 PHE A N 1
ATOM 1608 C CA . PHE A 1 204 ? 13.672 -15.023 3.207 1 92.56 204 PHE A CA 1
ATOM 1609 C C . PHE A 1 204 ? 13.531 -16.375 3.879 1 92.56 204 PHE A C 1
ATOM 1611 O O . PHE A 1 204 ? 12.695 -17.188 3.473 1 92.56 204 PHE A O 1
ATOM 1618 N N . LEU A 1 205 ? 14.211 -16.641 4.922 1 91.69 205 LEU A N 1
ATOM 1619 C CA . LEU A 1 205 ? 14.203 -17.922 5.602 1 91.69 205 LEU A CA 1
ATOM 1620 C C . LEU A 1 205 ? 12.82 -18.25 6.148 1 91.69 205 LEU A C 1
ATOM 1622 O O . LEU A 1 205 ? 12.328 -19.375 5.988 1 91.69 205 LEU A O 1
ATOM 1626 N N . PRO A 1 206 ? 12.18 -17.281 6.828 1 93.06 206 PRO A N 1
ATOM 1627 C CA . PRO A 1 206 ? 10.812 -17.547 7.273 1 93.06 206 PRO A CA 1
ATOM 1628 C C . PRO A 1 206 ? 9.891 -17.953 6.129 1 93.06 206 PRO A C 1
ATOM 1630 O O . PRO A 1 206 ? 8.984 -18.766 6.316 1 93.06 206 PRO A O 1
ATOM 1633 N N . ILE A 1 207 ? 10.109 -17.438 4.965 1 94.31 207 ILE A N 1
ATOM 1634 C CA . ILE A 1 207 ? 9.289 -17.734 3.801 1 94.31 207 ILE A CA 1
ATOM 1635 C C . ILE A 1 207 ? 9.5 -19.203 3.393 1 94.31 207 ILE A C 1
ATOM 1637 O O . ILE A 1 207 ? 8.539 -19.938 3.168 1 94.31 207 ILE A O 1
ATOM 1641 N N . LEU A 1 208 ? 10.742 -19.578 3.354 1 94.44 208 LEU A N 1
ATOM 1642 C CA . LEU A 1 208 ? 11.047 -20.969 3.064 1 94.44 208 LEU A CA 1
ATOM 1643 C C . LEU A 1 208 ? 10.43 -21.891 4.109 1 94.44 208 LEU A C 1
ATOM 1645 O O . LEU A 1 208 ? 9.906 -22.953 3.775 1 94.44 208 LEU A O 1
ATOM 1649 N N . THR A 1 209 ? 10.523 -21.438 5.316 1 94.19 209 THR A N 1
ATOM 1650 C CA . THR A 1 209 ? 9.969 -22.219 6.426 1 94.19 209 THR A CA 1
ATOM 1651 C C . THR A 1 209 ? 8.461 -22.391 6.27 1 94.19 209 THR A C 1
ATOM 1653 O O . THR A 1 209 ? 7.938 -23.484 6.465 1 94.19 209 THR A O 1
ATOM 1656 N N . LEU A 1 210 ? 7.773 -21.375 5.91 1 94.75 210 LEU A N 1
ATOM 1657 C CA . LEU A 1 210 ? 6.324 -21.406 5.754 1 94.75 210 LEU A CA 1
ATOM 1658 C C . LEU A 1 210 ? 5.926 -22.312 4.594 1 94.75 210 LEU A C 1
ATOM 1660 O O . LEU A 1 210 ? 4.938 -23.047 4.684 1 94.75 210 LEU A O 1
ATOM 1664 N N . PHE A 1 211 ? 6.676 -22.266 3.525 1 95.94 211 PHE A N 1
ATOM 1665 C CA . PHE A 1 211 ? 6.383 -23.156 2.404 1 95.94 211 PHE A CA 1
ATOM 1666 C C . PHE A 1 211 ? 6.605 -24.609 2.795 1 95.94 211 PHE A C 1
ATOM 1668 O O . PHE A 1 211 ? 5.836 -25.5 2.4 1 95.94 211 PHE A O 1
ATOM 1675 N N . ARG A 1 212 ? 7.66 -24.844 3.535 1 95.88 212 ARG A N 1
ATOM 1676 C CA . ARG A 1 212 ? 7.898 -26.203 4.016 1 95.88 212 ARG A CA 1
ATOM 1677 C C . ARG A 1 212 ? 6.781 -26.656 4.953 1 95.88 212 ARG A C 1
ATOM 1679 O O . ARG A 1 212 ? 6.348 -27.812 4.898 1 95.88 212 ARG A O 1
ATOM 1686 N N . TYR A 1 213 ? 6.422 -25.781 5.816 1 94.88 213 TYR A N 1
ATOM 1687 C CA . TYR A 1 213 ? 5.289 -26.078 6.688 1 94.88 213 TYR A CA 1
ATOM 1688 C C . TYR A 1 213 ? 4.059 -26.453 5.871 1 94.88 213 TYR A C 1
ATOM 1690 O O . TYR A 1 213 ? 3.393 -27.453 6.164 1 94.88 213 TYR A O 1
ATOM 1698 N N . HIS A 1 214 ? 3.754 -25.656 4.922 1 94.69 214 HIS A N 1
ATOM 1699 C CA . HIS A 1 214 ? 2.617 -25.906 4.047 1 94.69 214 HIS A CA 1
ATOM 1700 C C . HIS A 1 214 ? 2.746 -27.266 3.365 1 94.69 214 HIS A C 1
ATOM 1702 O O . HIS A 1 214 ? 1.759 -28 3.219 1 94.69 214 HIS A O 1
ATOM 1708 N N . ASP A 1 215 ? 3.914 -27.578 2.934 1 95.25 215 ASP A N 1
ATOM 1709 C CA . ASP A 1 215 ? 4.168 -28.859 2.287 1 95.25 215 ASP A CA 1
ATOM 1710 C C . ASP A 1 215 ? 3.877 -30.016 3.236 1 95.25 215 ASP A C 1
ATOM 1712 O O . ASP A 1 215 ? 3.307 -31.031 2.83 1 95.25 215 ASP A O 1
ATOM 1716 N N . LYS A 1 216 ? 4.246 -29.875 4.457 1 94.31 216 LYS A N 1
ATOM 1717 C CA . LYS A 1 216 ? 4.094 -30.938 5.453 1 94.31 216 LYS A CA 1
ATOM 1718 C C . LYS A 1 216 ? 2.652 -31.016 5.945 1 94.31 216 LYS A C 1
ATOM 1720 O O . LYS A 1 216 ? 2.146 -32.125 6.211 1 94.31 216 LYS A O 1
ATOM 1725 N N . LYS A 1 217 ? 1.967 -29.891 6.047 1 91.62 217 LYS A N 1
ATOM 1726 C CA . LYS A 1 217 ? 0.685 -29.859 6.746 1 91.62 217 LYS A CA 1
ATOM 1727 C C . LYS A 1 217 ? -0.469 -29.641 5.77 1 91.62 217 LYS A C 1
ATOM 1729 O O . LYS A 1 217 ? -1.632 -29.859 6.121 1 91.62 217 LYS A O 1
ATOM 1734 N N . GLY A 1 218 ? -0.182 -29.172 4.566 1 90.06 218 GLY A N 1
ATOM 1735 C CA . GLY A 1 218 ? -1.195 -28.953 3.545 1 90.06 218 GLY A CA 1
ATOM 1736 C C . GLY A 1 218 ? -1.87 -27.609 3.654 1 90.06 218 GLY A C 1
ATOM 1737 O O . GLY A 1 218 ? -2.793 -27.297 2.895 1 90.06 218 GLY A O 1
ATOM 1738 N N . LYS A 1 219 ? -1.496 -26.891 4.668 1 88.44 219 LYS A N 1
ATOM 1739 C CA . LYS A 1 219 ? -2.029 -25.547 4.871 1 88.44 219 LYS A CA 1
ATOM 1740 C C . LYS A 1 219 ? -1.014 -24.641 5.574 1 88.44 219 LYS A C 1
ATOM 1742 O O . LYS A 1 219 ? -0.048 -25.141 6.16 1 88.44 219 LYS A O 1
ATOM 1747 N N . PHE A 1 220 ? -1.176 -23.375 5.445 1 89.69 220 PHE A N 1
ATOM 1748 C CA . PHE A 1 220 ? -0.331 -22.438 6.18 1 89.69 220 PHE A CA 1
ATOM 1749 C C . PHE A 1 220 ? -0.778 -22.328 7.633 1 89.69 220 PHE A C 1
ATOM 1751 O O . PHE A 1 220 ? -1.918 -22.672 7.965 1 89.69 220 PHE A O 1
ATOM 1758 N N . PRO A 1 221 ? 0.098 -21.891 8.469 1 84.44 221 PRO A N 1
ATOM 1759 C CA . PRO A 1 221 ? -0.292 -21.75 9.875 1 84.44 221 PRO A CA 1
ATOM 1760 C C . PRO A 1 221 ? -1.376 -20.703 10.086 1 84.44 221 PRO A C 1
ATOM 1762 O O . PRO A 1 221 ? -1.355 -19.641 9.438 1 84.44 221 PRO A O 1
ATOM 1765 N N . ILE A 1 222 ? -2.463 -21.078 10.781 1 71.5 222 ILE A N 1
ATOM 1766 C CA . ILE A 1 222 ? -3.537 -20.141 11.109 1 71.5 222 ILE A CA 1
ATOM 1767 C C . ILE A 1 222 ? -3.539 -19.875 12.609 1 71.5 222 ILE A C 1
ATOM 1769 O O . ILE A 1 222 ? -3.041 -20.672 13.398 1 71.5 222 ILE A O 1
ATOM 1773 N N . LEU A 1 223 ? -3.885 -18.547 13.039 1 59.12 223 LEU A N 1
ATOM 1774 C CA . LEU A 1 223 ? -3.959 -18.25 14.461 1 59.12 223 LEU A CA 1
ATOM 1775 C C . LEU A 1 223 ? -5 -19.125 15.148 1 59.12 223 LEU A C 1
ATOM 1777 O O . LEU A 1 223 ? -6.156 -19.172 14.719 1 59.12 223 LEU A O 1
ATOM 1781 N N . CYS A 1 224 ? -4.66 -20.312 15.484 1 55.81 224 CYS A N 1
ATOM 1782 C CA . CYS A 1 224 ? -5.629 -21.031 16.312 1 55.81 224 CYS A CA 1
ATOM 1783 C C . CYS A 1 224 ? -5.676 -20.453 17.719 1 55.81 224 CYS A C 1
ATOM 1785 O O . CYS A 1 224 ? -4.836 -19.625 18.094 1 55.81 224 CYS A O 1
ATOM 1787 N N . ALA A 1 225 ? -6.613 -20.922 18.625 1 52.06 225 ALA A N 1
ATOM 1788 C CA . ALA A 1 225 ? -6.766 -20.609 20.047 1 52.06 225 ALA A CA 1
ATOM 1789 C C . ALA A 1 225 ? -5.406 -20.453 20.719 1 52.06 225 ALA A C 1
ATOM 1791 O O . ALA A 1 225 ? -4.414 -21.031 20.266 1 52.06 225 ALA A O 1
ATOM 1792 N N . GLU A 1 226 ? -5.246 -19.234 21.406 1 51.88 226 GLU A N 1
ATOM 1793 C CA . GLU A 1 226 ? -4.098 -18.875 22.234 1 51.88 226 GLU A CA 1
ATOM 1794 C C . GLU A 1 226 ? -3.301 -20.109 22.656 1 51.88 226 GLU A C 1
ATOM 1796 O O . GLU A 1 226 ? -2.068 -20.078 22.656 1 51.88 226 GLU A O 1
ATOM 1801 N N . SER A 1 227 ? -3.996 -21.109 23.031 1 54.44 227 SER A N 1
ATOM 1802 C CA . SER A 1 227 ? -3.395 -22.312 23.609 1 54.44 227 SER A CA 1
ATOM 1803 C C . SER A 1 227 ? -2.5 -23.016 22.594 1 54.44 227 SER A C 1
ATOM 1805 O O . SER A 1 227 ? -1.515 -23.656 22.953 1 54.44 227 SER A O 1
ATOM 1807 N N . ASP A 1 228 ? -2.654 -22.516 21.312 1 67.56 228 ASP A N 1
ATOM 1808 C CA . ASP A 1 228 ? -1.946 -23.312 20.312 1 67.56 228 ASP A CA 1
ATOM 1809 C C . ASP A 1 228 ? -0.823 -22.516 19.656 1 67.56 228 ASP A C 1
ATOM 1811 O O . ASP A 1 228 ? -0.102 -23.031 18.812 1 67.56 228 ASP A O 1
ATOM 1815 N N . GLN A 1 229 ? -0.602 -21.297 20.203 1 74.56 229 GLN A N 1
ATOM 1816 C CA . GLN A 1 229 ? 0.404 -20.453 19.578 1 74.56 229 GLN A CA 1
ATOM 1817 C C . GLN A 1 229 ? 1.813 -20.953 19.875 1 74.56 229 GLN A C 1
ATOM 1819 O O . GLN A 1 229 ? 2.664 -21 18.984 1 74.56 229 GLN A O 1
ATOM 1824 N N . ASN A 1 230 ? 1.966 -21.344 21.109 1 77.19 230 ASN A N 1
ATOM 1825 C CA . ASN A 1 230 ? 3.289 -21.828 21.484 1 77.19 230 ASN A CA 1
ATOM 1826 C C . ASN A 1 230 ? 3.66 -23.094 20.734 1 77.19 230 ASN A C 1
ATOM 1828 O O . ASN A 1 230 ? 4.805 -23.266 20.312 1 77.19 230 ASN A O 1
ATOM 1832 N N . MET A 1 231 ? 2.75 -23.859 20.656 1 82.81 231 MET A N 1
ATOM 1833 C CA . MET A 1 231 ? 2.994 -25.109 19.922 1 82.81 231 MET A CA 1
ATOM 1834 C C . MET A 1 231 ? 3.318 -24.828 18.469 1 82.81 231 MET A C 1
ATOM 1836 O O . MET A 1 231 ? 4.215 -25.453 17.891 1 82.81 231 MET A O 1
ATOM 1840 N N . MET A 1 232 ? 2.643 -23.922 17.891 1 84.31 232 MET A N 1
ATOM 1841 C CA . MET A 1 232 ? 2.873 -23.562 16.484 1 84.31 232 MET A CA 1
ATOM 1842 C C . MET A 1 232 ? 4.254 -22.938 16.312 1 84.31 232 MET A C 1
ATOM 1844 O O . MET A 1 232 ? 4.961 -23.25 15.352 1 84.31 232 MET A O 1
ATOM 1848 N N . GLU A 1 233 ? 4.586 -22.094 17.25 1 85.44 233 GLU A N 1
ATOM 1849 C CA . GLU A 1 233 ? 5.898 -21.453 17.188 1 85.44 233 GLU A CA 1
ATOM 1850 C C . GLU A 1 233 ? 7.02 -22.5 17.234 1 85.44 233 GLU A C 1
ATOM 1852 O O . GLU A 1 233 ? 8 -22.391 16.5 1 85.44 233 GLU A O 1
ATOM 1857 N N . GLU A 1 234 ? 6.824 -23.406 18.078 1 86.94 234 GLU A N 1
ATOM 1858 C CA . GLU A 1 234 ? 7.828 -24.453 18.219 1 86.94 234 GLU A CA 1
ATOM 1859 C C . GLU A 1 234 ? 7.938 -25.281 16.938 1 86.94 234 GLU A C 1
ATOM 1861 O O . GLU A 1 234 ? 9.039 -25.656 16.516 1 86.94 234 GLU A O 1
ATOM 1866 N N . LYS A 1 235 ? 6.84 -25.594 16.406 1 89.88 235 LYS A N 1
ATOM 1867 C CA . LYS A 1 235 ? 6.828 -26.344 15.148 1 89.88 235 LYS A CA 1
ATOM 1868 C C . LYS A 1 235 ? 7.547 -25.578 14.039 1 89.88 235 LYS A C 1
ATOM 1870 O O . LYS A 1 235 ? 8.344 -26.156 13.297 1 89.88 235 LYS A O 1
ATOM 1875 N N . LEU A 1 236 ? 7.305 -24.344 13.922 1 91.75 236 LEU A N 1
ATOM 1876 C CA . LEU A 1 236 ? 7.93 -23.516 12.898 1 91.75 236 LEU A CA 1
ATOM 1877 C C . LEU A 1 236 ? 9.438 -23.422 13.125 1 91.75 236 LEU A C 1
ATOM 1879 O O . LEU A 1 236 ? 10.211 -23.469 12.172 1 91.75 236 LEU A O 1
ATOM 1883 N N . LYS A 1 237 ? 9.766 -23.266 14.359 1 89.69 237 LYS A N 1
ATOM 1884 C CA . LYS A 1 237 ? 11.188 -23.203 14.68 1 89.69 237 LYS A CA 1
ATOM 1885 C C . LYS A 1 237 ? 11.906 -24.5 14.32 1 89.69 237 LYS A C 1
ATOM 1887 O O . LYS A 1 237 ? 13.047 -24.469 13.852 1 89.69 237 LYS A O 1
ATOM 1892 N N . THR A 1 238 ? 11.273 -25.578 14.602 1 92.56 238 THR A N 1
ATOM 1893 C CA . THR A 1 238 ? 11.836 -26.875 14.25 1 92.56 238 THR A CA 1
ATOM 1894 C C . THR A 1 238 ? 12.047 -26.984 12.742 1 92.56 238 THR A C 1
ATOM 1896 O O . THR A 1 238 ? 13.109 -27.406 12.289 1 92.56 238 THR A O 1
ATOM 1899 N N . ILE A 1 239 ? 11.086 -26.594 12 1 94.25 239 ILE A N 1
ATOM 1900 C CA . ILE A 1 239 ? 11.18 -26.641 10.539 1 94.25 239 ILE A CA 1
ATOM 1901 C C . ILE A 1 239 ? 12.281 -25.688 10.07 1 94.25 239 ILE A C 1
ATOM 1903 O O . ILE A 1 239 ? 13.047 -26.031 9.156 1 94.25 239 ILE A O 1
ATOM 1907 N N . GLU A 1 240 ? 12.266 -24.531 10.609 1 92 240 GLU A N 1
ATOM 1908 C CA . GLU A 1 240 ? 13.289 -23.562 10.258 1 92 240 GLU A CA 1
ATOM 1909 C C . GLU A 1 240 ? 14.695 -24.125 10.453 1 92 240 GLU A C 1
ATOM 1911 O O . GLU A 1 240 ? 15.562 -23.953 9.602 1 92 240 GLU A O 1
ATOM 1916 N N . LYS A 1 241 ? 14.883 -24.812 11.586 1 89.44 241 LYS A N 1
ATOM 1917 C CA . LYS A 1 241 ? 16.172 -25.422 11.883 1 89.44 241 LYS A CA 1
ATOM 1918 C C . LYS A 1 241 ? 16.516 -26.484 10.844 1 89.44 241 LYS A C 1
ATOM 1920 O O . LYS A 1 241 ? 17.672 -26.609 10.438 1 89.44 241 LYS A O 1
ATOM 1925 N N . GLU A 1 242 ? 15.594 -27.234 10.484 1 91.25 242 GLU A N 1
ATOM 1926 C CA . GLU A 1 242 ? 15.797 -28.25 9.453 1 91.25 242 GLU A CA 1
ATOM 1927 C C . GLU A 1 242 ? 16.281 -27.625 8.148 1 91.25 242 GLU A C 1
ATOM 1929 O O . GLU A 1 242 ? 17.219 -28.125 7.523 1 91.25 242 GLU A O 1
ATOM 1934 N N . ILE A 1 243 ? 15.625 -26.578 7.742 1 90.12 243 ILE A N 1
ATOM 1935 C CA . ILE A 1 243 ? 15.953 -25.906 6.488 1 90.12 243 ILE A CA 1
ATOM 1936 C C . ILE A 1 243 ? 17.359 -25.328 6.562 1 90.12 243 ILE A C 1
ATOM 1938 O O . ILE A 1 243 ? 18.141 -25.438 5.617 1 90.12 243 ILE A O 1
ATOM 1942 N N . LEU A 1 244 ? 17.594 -24.719 7.637 1 86.12 244 LEU A N 1
ATOM 1943 C CA . LEU A 1 244 ? 18.906 -24.109 7.824 1 86.12 244 LEU A CA 1
ATOM 1944 C C . LEU A 1 244 ? 20.016 -25.172 7.723 1 86.12 244 LEU A C 1
ATOM 1946 O O . LEU A 1 244 ? 21.047 -24.922 7.113 1 86.12 244 LEU A O 1
ATOM 1950 N N . ASN A 1 245 ? 19.781 -26.25 8.344 1 86.06 245 ASN A N 1
ATOM 1951 C CA . ASN A 1 245 ? 20.734 -27.344 8.266 1 86.06 245 ASN A CA 1
ATOM 1952 C C . ASN A 1 245 ? 20.938 -27.812 6.832 1 86.06 245 ASN A C 1
ATOM 1954 O O . ASN A 1 245 ? 22.062 -28.094 6.414 1 86.06 245 ASN A O 1
ATOM 1958 N N . GLU A 1 246 ? 19.906 -27.844 6.117 1 86.5 246 GLU A N 1
ATOM 1959 C CA . GLU A 1 246 ? 19.969 -28.25 4.711 1 86.5 246 GLU A CA 1
ATOM 1960 C C . GLU A 1 246 ? 20.75 -27.234 3.885 1 86.5 246 GLU A C 1
ATOM 1962 O O . GLU A 1 246 ? 21.531 -27.625 3.014 1 86.5 246 GLU A O 1
ATOM 1967 N N . LEU A 1 247 ? 20.484 -26 4.16 1 83.44 247 LEU A N 1
ATOM 1968 C CA . LEU A 1 247 ? 21.141 -24.938 3.402 1 83.44 247 LEU A CA 1
ATOM 1969 C C . LEU A 1 247 ? 22.625 -24.859 3.732 1 83.44 247 LEU A C 1
ATOM 1971 O O . LEU A 1 247 ? 23.438 -24.578 2.859 1 83.44 247 LEU A O 1
ATOM 1975 N N . ASN A 1 248 ? 22.938 -25.078 4.926 1 77.44 248 ASN A N 1
ATOM 1976 C CA . ASN A 1 248 ? 24.328 -24.984 5.352 1 77.44 248 ASN A CA 1
ATOM 1977 C C . ASN A 1 248 ? 25.125 -26.203 4.895 1 77.44 248 ASN A C 1
ATOM 1979 O O . ASN A 1 248 ? 26.328 -26.109 4.656 1 77.44 248 ASN A O 1
ATOM 1983 N N . THR A 1 249 ? 24.594 -27.328 4.879 1 73.81 249 THR A N 1
ATOM 1984 C CA . THR A 1 249 ? 25.266 -28.547 4.426 1 73.81 249 THR A CA 1
ATOM 1985 C C . THR A 1 249 ? 25.469 -28.516 2.916 1 73.81 249 THR A C 1
ATOM 1987 O O . THR A 1 249 ? 26.484 -29 2.412 1 73.81 249 THR A O 1
ATOM 1990 N N . ALA A 1 250 ? 24.469 -28.125 2.219 1 63.25 250 ALA A N 1
ATOM 1991 C CA . ALA A 1 250 ? 24.594 -28.047 0.764 1 63.25 250 ALA A CA 1
ATOM 1992 C C . ALA A 1 250 ? 25.719 -27.109 0.35 1 63.25 250 ALA A C 1
ATOM 1994 O O . ALA A 1 250 ? 26.344 -27.312 -0.691 1 63.25 250 ALA A O 1
ATOM 1995 N N . GLY A 1 251 ? 25.938 -26.062 1.057 1 56.28 251 GLY A N 1
ATOM 1996 C CA . GLY A 1 251 ? 27.016 -25.141 0.77 1 56.28 251 GLY A CA 1
ATOM 1997 C C . GLY A 1 251 ? 28.375 -25.656 1.183 1 56.28 251 GLY A C 1
ATOM 1998 O O . GLY A 1 251 ? 29.406 -25.031 0.921 1 56.28 251 GLY A O 1
ATOM 1999 N N . SER A 1 252 ? 28.406 -26.625 2.125 1 50.94 252 SER A N 1
ATOM 2000 C CA . SER A 1 252 ? 29.656 -27.094 2.707 1 50.94 252 SER A CA 1
ATOM 2001 C C . SER A 1 252 ? 30.5 -27.844 1.679 1 50.94 252 SER A C 1
ATOM 2003 O O . SER A 1 252 ? 31.547 -28.422 2.016 1 50.94 252 SER A O 1
ATOM 2005 N N . GLY A 1 253 ? 30.078 -28.125 0.469 1 41.91 253 GLY A N 1
ATOM 2006 C CA . GLY A 1 253 ? 31.172 -28.734 -0.289 1 41.91 253 GLY A CA 1
ATOM 2007 C C . GLY A 1 253 ? 32.5 -28.031 -0.105 1 41.91 253 GLY A C 1
ATOM 2008 O O . GLY A 1 253 ? 33.562 -28.672 -0.089 1 41.91 253 GLY A O 1
ATOM 2009 N N . ASP A 1 254 ? 32.781 -26.828 -0.754 1 41.81 254 ASP A N 1
ATOM 2010 C CA . ASP A 1 254 ? 34.125 -26.25 -0.634 1 41.81 254 ASP A CA 1
ATOM 2011 C C . ASP A 1 254 ? 34.375 -25.75 0.786 1 41.81 254 ASP A C 1
ATOM 2013 O O . ASP A 1 254 ? 33.5 -25.172 1.415 1 41.81 254 ASP A O 1
ATOM 2017 N N . SER A 1 255 ? 35.469 -26.234 1.553 1 45.22 255 SER A N 1
ATOM 2018 C CA . SER A 1 255 ? 36.031 -26.094 2.891 1 45.22 255 SER A CA 1
ATOM 2019 C C . SER A 1 255 ? 35.688 -24.75 3.506 1 45.22 255 SER A C 1
ATOM 2021 O O . SER A 1 255 ? 35.719 -24.594 4.727 1 45.22 255 SER A O 1
ATOM 2023 N N . GLN A 1 256 ? 35.875 -23.516 2.793 1 42.88 256 GLN A N 1
ATOM 2024 C CA . GLN A 1 256 ? 36 -22.125 3.232 1 42.88 256 GLN A CA 1
ATOM 2025 C C . GLN A 1 256 ? 34.625 -21.453 3.242 1 42.88 256 GLN A C 1
ATOM 2027 O O . GLN A 1 256 ? 34.531 -20.266 3.557 1 42.88 256 GLN A O 1
ATOM 2032 N N . GLN A 1 257 ? 33.5 -21.891 2.762 1 46.75 257 GLN A N 1
ATOM 2033 C CA . GLN A 1 257 ? 32.344 -21.047 2.391 1 46.75 257 GLN A CA 1
ATOM 2034 C C . GLN A 1 257 ? 31.375 -20.922 3.547 1 46.75 257 GLN A C 1
ATOM 2036 O O . GLN A 1 257 ? 30.984 -21.922 4.156 1 46.75 257 GLN A O 1
ATOM 2041 N N . GLN A 1 258 ? 31.25 -19.75 4.211 1 55.12 258 GLN A N 1
ATOM 2042 C CA . GLN A 1 258 ? 30.312 -19.188 5.18 1 55.12 258 GLN A CA 1
ATOM 2043 C C . GLN A 1 258 ? 28.891 -19.656 4.891 1 55.12 258 GLN A C 1
ATOM 2045 O O . GLN A 1 258 ? 28.484 -19.734 3.729 1 55.12 258 GLN A O 1
ATOM 2050 N N . GLY A 1 259 ? 28.344 -20.422 5.812 1 62.59 259 GLY A N 1
ATOM 2051 C CA . GLY A 1 259 ? 26.953 -20.844 5.762 1 62.59 259 GLY A CA 1
ATOM 2052 C C . GLY A 1 259 ? 26.062 -19.828 5.062 1 62.59 259 GLY A C 1
ATOM 2053 O O . GLY A 1 259 ? 26.5 -18.734 4.734 1 62.59 259 GLY A O 1
ATOM 2054 N N . TRP A 1 260 ? 24.984 -20.375 4.438 1 70.38 260 TRP A N 1
ATOM 2055 C CA . TRP A 1 260 ? 24.016 -19.516 3.75 1 70.38 260 TRP A CA 1
ATOM 2056 C C . TRP A 1 260 ? 23.672 -18.297 4.586 1 70.38 260 TRP A C 1
ATOM 2058 O O . TRP A 1 260 ? 23.578 -17.188 4.059 1 70.38 260 TRP A O 1
ATOM 2068 N N . ILE A 1 261 ? 23.406 -18.406 5.805 1 70.88 261 ILE A N 1
ATOM 2069 C CA . ILE A 1 261 ? 23.266 -17.344 6.789 1 70.88 261 ILE A CA 1
ATOM 2070 C C . ILE A 1 261 ? 24.078 -17.672 8.039 1 70.88 261 ILE A C 1
ATOM 2072 O O . ILE A 1 261 ? 24.281 -18.844 8.359 1 70.88 261 ILE A O 1
ATOM 2076 N N . SER A 1 262 ? 24.703 -16.547 8.531 1 60.72 262 SER A N 1
ATOM 2077 C CA . SER A 1 262 ? 25.344 -16.812 9.805 1 60.72 262 SER A CA 1
ATOM 2078 C C . SER A 1 262 ? 24.344 -17.312 10.844 1 60.72 262 SER A C 1
ATOM 2080 O O . SER A 1 262 ? 23.25 -16.75 10.977 1 60.72 262 SER A O 1
ATOM 2082 N N . THR A 1 263 ? 24.344 -18.531 11.227 1 55.94 263 THR A N 1
ATOM 2083 C CA . THR A 1 263 ? 23.469 -19.281 12.125 1 55.94 263 THR A CA 1
ATOM 2084 C C . THR A 1 263 ? 22.984 -18.406 13.273 1 55.94 263 THR A C 1
ATOM 2086 O O . THR A 1 263 ? 21.875 -18.594 13.781 1 55.94 263 THR A O 1
ATOM 2089 N N . THR A 1 264 ? 23.656 -17.453 13.844 1 52.19 264 THR A N 1
ATOM 2090 C CA . THR A 1 264 ? 23.344 -16.734 15.07 1 52.19 264 THR A CA 1
ATOM 2091 C C . THR A 1 264 ? 22.188 -15.766 14.844 1 52.19 264 THR A C 1
ATOM 2093 O O . THR A 1 264 ? 21.438 -15.445 15.773 1 52.19 264 THR A O 1
ATOM 2096 N N . THR A 1 265 ? 21.875 -15.398 13.758 1 53.41 265 THR A N 1
ATOM 2097 C CA . THR A 1 265 ? 21 -14.242 13.555 1 53.41 265 THR A CA 1
ATOM 2098 C C . THR A 1 265 ? 19.547 -14.672 13.406 1 53.41 265 THR A C 1
ATOM 2100 O O . THR A 1 265 ? 18.641 -13.969 13.836 1 53.41 265 THR A O 1
ATOM 2103 N N . THR A 1 266 ? 19.219 -15.844 12.82 1 54.34 266 THR A N 1
ATOM 2104 C CA . THR A 1 266 ? 17.859 -16.156 12.398 1 54.34 266 THR A CA 1
ATOM 2105 C C . THR A 1 266 ? 17.016 -16.656 13.57 1 54.34 266 THR A C 1
ATOM 2107 O O . THR A 1 266 ? 15.828 -16.375 13.664 1 54.34 266 THR A O 1
ATOM 2110 N N . LEU A 1 267 ? 17.703 -17.484 14.492 1 51 267 LEU A N 1
ATOM 2111 C CA . LEU A 1 267 ? 16.969 -18.234 15.508 1 51 267 LEU A CA 1
ATOM 2112 C C . LEU A 1 267 ? 16.359 -17.281 16.547 1 51 267 LEU A C 1
ATOM 2114 O O . LEU A 1 267 ? 15.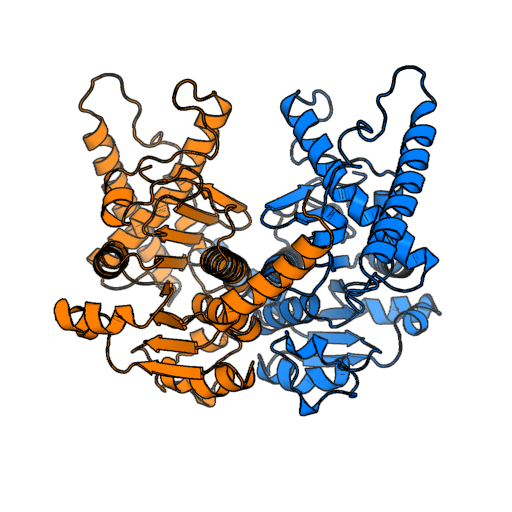336 -17.609 17.156 1 51 267 LEU A O 1
ATOM 2118 N N . ASN A 1 268 ? 16.891 -16.141 16.609 1 52.41 268 ASN A N 1
ATOM 2119 C CA . ASN A 1 268 ? 16.422 -15.266 17.672 1 52.41 268 ASN A CA 1
ATOM 2120 C C . ASN A 1 268 ? 15.375 -14.281 17.156 1 52.41 268 ASN A C 1
ATOM 2122 O O . ASN A 1 268 ? 14.977 -13.359 17.875 1 52.41 268 ASN A O 1
ATOM 2126 N N . CYS A 1 269 ? 14.859 -14.734 15.984 1 64.62 269 CYS A N 1
ATOM 2127 C CA . CYS A 1 269 ? 13.977 -13.688 15.469 1 64.62 269 CYS A CA 1
ATOM 2128 C C . CYS A 1 269 ? 12.523 -14.016 15.766 1 64.62 269 CYS A C 1
ATOM 2130 O O . CYS A 1 269 ? 12.141 -15.188 15.82 1 64.62 269 CYS A O 1
ATOM 2132 N N . ASP A 1 270 ? 11.727 -13.203 16.375 1 78.38 270 ASP A N 1
ATOM 2133 C CA . ASP A 1 270 ? 10.336 -13.266 16.828 1 78.38 270 ASP A CA 1
ATOM 2134 C C . ASP A 1 270 ? 9.383 -13.25 15.633 1 78.38 270 ASP A C 1
ATOM 2136 O O . ASP A 1 270 ? 8.211 -12.906 15.773 1 78.38 270 ASP A O 1
ATOM 2140 N N . TRP A 1 271 ? 9.875 -13.844 14.453 1 84.44 271 TRP A N 1
ATOM 2141 C CA . TRP A 1 271 ? 9.039 -13.719 13.266 1 84.44 271 TRP A CA 1
ATOM 2142 C C . TRP A 1 271 ? 7.816 -14.625 13.367 1 84.44 271 TRP A C 1
ATOM 2144 O O . TRP A 1 271 ? 6.75 -14.297 12.836 1 84.44 271 TRP A O 1
ATOM 2154 N N . PRO A 1 272 ? 7.895 -15.781 14.031 1 84.06 272 PRO A N 1
ATOM 2155 C CA . PRO A 1 272 ? 6.703 -16.625 14.086 1 84.06 272 PRO A CA 1
ATOM 2156 C C . PRO A 1 272 ? 5.516 -15.93 14.758 1 84.06 272 PRO A C 1
ATOM 2158 O O . PRO A 1 272 ? 4.363 -16.234 14.445 1 84.06 272 PRO A O 1
ATOM 2161 N N . ARG A 1 273 ? 5.816 -14.992 15.539 1 78.62 273 ARG A N 1
ATOM 2162 C CA . ARG A 1 273 ? 4.754 -14.273 16.25 1 78.62 273 ARG A CA 1
ATOM 2163 C C . ARG A 1 273 ? 4.164 -13.18 15.367 1 78.62 273 ARG A C 1
ATOM 2165 O O . ARG A 1 273 ? 3.096 -12.641 15.672 1 78.62 273 ARG A O 1
ATOM 2172 N N . LYS A 1 274 ? 4.801 -12.883 14.312 1 78.62 274 LYS A N 1
ATOM 2173 C CA . LYS A 1 274 ? 4.398 -11.75 13.477 1 78.62 274 LYS A CA 1
ATOM 2174 C C . LYS A 1 274 ? 3.633 -12.227 12.242 1 78.62 274 LYS A C 1
ATOM 2176 O O . LYS A 1 274 ? 3.244 -11.414 11.406 1 78.62 274 LYS A O 1
ATOM 2181 N N . ILE A 1 275 ? 3.391 -13.5 12.203 1 77.38 275 ILE A N 1
ATOM 2182 C CA . ILE A 1 275 ? 2.846 -14.008 10.953 1 77.38 275 ILE A CA 1
ATOM 2183 C C . ILE A 1 275 ? 1.369 -14.352 11.133 1 77.38 275 ILE A C 1
ATOM 2185 O O . ILE A 1 275 ? 0.745 -14.93 10.234 1 77.38 275 ILE A O 1
ATOM 2189 N N . TYR A 1 276 ? 0.899 -13.992 12.359 1 68.69 276 TYR A N 1
ATOM 2190 C CA . TYR A 1 276 ? -0.495 -14.352 12.594 1 68.69 276 TYR A CA 1
ATOM 2191 C C . TYR A 1 276 ? -1.421 -13.188 12.25 1 68.69 276 TYR A C 1
ATOM 2193 O O . TYR A 1 276 ? -1.058 -12.023 12.422 1 68.69 276 TYR A O 1
ATOM 2201 N N . GLY A 1 277 ? -2.373 -13.555 11.5 1 64.38 277 GLY A N 1
ATOM 2202 C CA . GLY A 1 277 ? -3.422 -12.57 11.266 1 64.38 277 GLY A CA 1
ATOM 2203 C C . GLY A 1 277 ? -3.375 -11.977 9.875 1 64.38 277 GLY A C 1
ATOM 2204 O O . GLY A 1 277 ? -2.449 -12.242 9.102 1 64.38 277 GLY A O 1
ATOM 2205 N N . GLN A 1 278 ? -4.414 -11.57 9.438 1 67.5 278 GLN A N 1
ATOM 2206 C CA . GLN A 1 278 ? -4.547 -10.789 8.211 1 67.5 278 GLN A CA 1
ATOM 2207 C C . GLN A 1 278 ? -4.746 -9.312 8.523 1 67.5 278 GLN A C 1
ATOM 2209 O O . GLN A 1 278 ? -5.691 -8.938 9.219 1 67.5 278 GLN A O 1
ATOM 2214 N N . PHE A 1 279 ? -3.707 -8.555 8.141 1 78.31 279 PHE A N 1
ATOM 2215 C CA . PHE A 1 279 ? -3.818 -7.113 8.344 1 78.31 279 PHE A CA 1
ATOM 2216 C C . PHE A 1 279 ? -4.219 -6.414 7.055 1 78.31 279 PHE A C 1
ATOM 2218 O O . PHE A 1 279 ? -3.52 -6.52 6.043 1 78.31 279 PHE A O 1
ATOM 2225 N N . THR A 1 280 ? -5.246 -5.688 7.184 1 86.69 280 THR A N 1
ATOM 2226 C CA . THR A 1 280 ? -5.812 -5.055 6 1 86.69 280 THR A CA 1
ATOM 2227 C C . THR A 1 280 ? -4.824 -4.07 5.383 1 86.69 280 THR A C 1
ATOM 2229 O O . THR A 1 280 ? -4.73 -3.959 4.16 1 86.69 280 THR A O 1
ATOM 2232 N N . PHE A 1 281 ? -4.074 -3.395 6.23 1 90.56 281 PHE A N 1
ATOM 2233 C CA . PHE A 1 281 ? -3.156 -2.404 5.684 1 90.56 281 PHE A CA 1
ATOM 2234 C C . PHE A 1 281 ? -1.996 -3.08 4.965 1 90.56 281 PHE A C 1
ATOM 2236 O O . PHE A 1 281 ? -1.464 -2.543 3.99 1 90.56 281 PHE A O 1
ATOM 2243 N N . ILE A 1 282 ? -1.593 -4.285 5.406 1 91.94 282 ILE A N 1
ATOM 2244 C CA . ILE A 1 282 ? -0.562 -5.035 4.695 1 91.94 282 ILE A CA 1
ATOM 2245 C C . ILE A 1 282 ? -1.087 -5.465 3.326 1 91.94 282 ILE A C 1
ATOM 2247 O O . ILE A 1 282 ? -0.384 -5.348 2.318 1 91.94 282 ILE A O 1
ATOM 2251 N N . SER A 1 283 ? -2.336 -5.938 3.346 1 93 283 SER A N 1
ATOM 2252 C CA . SER A 1 283 ? -2.971 -6.316 2.088 1 93 283 SER A CA 1
ATOM 2253 C C . SER A 1 283 ? -3.037 -5.137 1.125 1 93 283 SER A C 1
ATOM 2255 O O . SER A 1 283 ? -2.809 -5.293 -0.076 1 93 283 SER A O 1
ATOM 2257 N N . SER A 1 284 ? -3.322 -3.988 1.677 1 93.94 284 SER A N 1
ATOM 2258 C CA . SER A 1 284 ? -3.393 -2.779 0.864 1 93.94 284 SER A CA 1
ATOM 2259 C C . SER A 1 284 ? -2.033 -2.439 0.26 1 93.94 284 SER A C 1
ATOM 2261 O O . SER A 1 284 ? -1.935 -2.143 -0.932 1 93.94 284 SER A O 1
ATOM 2263 N N . ILE A 1 285 ? -1.029 -2.477 1.067 1 95.44 285 ILE A N 1
ATOM 2264 C CA . ILE A 1 285 ? 0.316 -2.094 0.654 1 95.44 285 ILE A CA 1
ATOM 2265 C C . ILE A 1 285 ? 0.838 -3.086 -0.384 1 95.44 285 ILE A C 1
ATOM 2267 O O . ILE A 1 285 ? 1.147 -2.703 -1.515 1 95.44 285 ILE A O 1
ATOM 2271 N N . VAL A 1 286 ? 0.834 -4.328 -0.037 1 96.19 286 VAL A N 1
ATOM 2272 C CA . VAL A 1 286 ? 1.401 -5.355 -0.903 1 96.19 286 VAL A CA 1
ATOM 2273 C C . VAL A 1 286 ? 0.53 -5.523 -2.146 1 96.19 286 VAL A C 1
ATOM 2275 O O . VAL A 1 286 ? 1.045 -5.684 -3.254 1 96.19 286 VAL A O 1
ATOM 2278 N N . GLY A 1 287 ? -0.764 -5.457 -1.954 1 96.12 287 GLY A N 1
ATOM 2279 C CA . GLY A 1 287 ? -1.672 -5.508 -3.088 1 96.12 287 GLY A CA 1
ATOM 2280 C C . GLY A 1 287 ? -1.494 -4.352 -4.051 1 96.12 287 GLY A C 1
ATOM 2281 O O . GLY A 1 287 ? -1.642 -4.516 -5.266 1 96.12 287 GLY A O 1
ATOM 2282 N N . GLY A 1 288 ? -1.253 -3.207 -3.482 1 95.06 288 GLY A N 1
ATOM 2283 C CA . GLY A 1 288 ? -0.961 -2.051 -4.312 1 95.06 288 GLY A CA 1
ATOM 2284 C C . GLY A 1 288 ? 0.3 -2.213 -5.141 1 95.06 288 GLY A C 1
ATOM 2285 O O . GLY A 1 288 ? 0.299 -1.941 -6.344 1 95.06 288 GLY A O 1
ATOM 2286 N N . PHE A 1 289 ? 1.341 -2.689 -4.52 1 95.56 289 PHE A N 1
ATOM 2287 C CA . PHE A 1 289 ? 2.602 -2.9 -5.219 1 95.56 289 PHE A CA 1
ATOM 2288 C C . PHE A 1 289 ? 2.443 -3.951 -6.312 1 95.56 289 PHE A C 1
ATOM 2290 O O . PHE A 1 289 ? 2.949 -3.779 -7.422 1 95.56 289 PHE A O 1
ATOM 2297 N N . LEU A 1 290 ? 1.75 -5.012 -5.965 1 97.19 290 LEU A N 1
ATOM 2298 C CA . LEU A 1 290 ? 1.533 -6.074 -6.945 1 97.19 290 LEU A CA 1
ATOM 2299 C C . LEU A 1 290 ? 0.75 -5.555 -8.148 1 97.19 290 LEU A C 1
ATOM 2301 O O . LEU A 1 290 ? 1.122 -5.812 -9.289 1 97.19 290 LEU A O 1
ATOM 2305 N N . ALA A 1 291 ? -0.328 -4.828 -7.906 1 95.88 291 ALA A N 1
ATOM 2306 C CA . ALA A 1 291 ? -1.124 -4.254 -8.984 1 95.88 291 ALA A CA 1
ATOM 2307 C C . ALA A 1 291 ? -0.28 -3.326 -9.859 1 95.88 291 ALA A C 1
ATOM 2309 O O . ALA A 1 291 ? -0.399 -3.34 -11.086 1 95.88 291 ALA A O 1
ATOM 2310 N N . GLN A 1 292 ? 0.542 -2.545 -9.234 1 92.75 292 GLN A N 1
ATOM 2311 C CA . GLN A 1 292 ? 1.427 -1.649 -9.977 1 92.75 292 GLN A CA 1
ATOM 2312 C C . GLN A 1 292 ? 2.359 -2.434 -10.891 1 92.75 292 GLN A C 1
ATOM 2314 O O . GLN A 1 292 ? 2.559 -2.059 -12.047 1 92.75 292 GLN A O 1
ATOM 2319 N N . ASP A 1 293 ? 2.922 -3.504 -10.406 1 94.38 293 ASP A N 1
ATOM 2320 C CA . ASP A 1 293 ? 3.834 -4.32 -11.203 1 94.38 293 ASP A CA 1
ATOM 2321 C C . ASP A 1 293 ? 3.107 -4.965 -12.383 1 94.38 293 ASP A C 1
ATOM 2323 O O . ASP A 1 293 ? 3.668 -5.086 -13.477 1 94.38 293 ASP A O 1
ATOM 2327 N N . VAL A 1 294 ? 1.884 -5.379 -12.141 1 95.69 294 VAL A N 1
ATOM 2328 C CA . VAL A 1 294 ? 1.083 -5.941 -13.227 1 95.69 294 VAL A CA 1
ATOM 2329 C C . VAL A 1 294 ? 0.861 -4.883 -14.305 1 95.69 294 VAL A C 1
ATOM 2331 O O . VAL A 1 294 ? 1.07 -5.148 -15.492 1 95.69 294 VAL A O 1
ATOM 2334 N N . ILE A 1 295 ? 0.496 -3.715 -13.875 1 92.06 295 ILE A N 1
ATOM 2335 C CA . ILE A 1 295 ? 0.219 -2.631 -14.812 1 92.06 295 ILE A CA 1
ATOM 2336 C C . ILE A 1 295 ? 1.489 -2.277 -15.586 1 92.06 295 ILE A C 1
ATOM 2338 O O . ILE A 1 295 ? 1.454 -2.102 -16.797 1 92.06 295 ILE A O 1
ATOM 2342 N N . ARG A 1 296 ? 2.586 -2.188 -14.891 1 90.5 296 ARG A N 1
ATOM 2343 C CA . ARG A 1 296 ? 3.855 -1.906 -15.555 1 90.5 296 ARG A CA 1
ATOM 2344 C C . ARG A 1 296 ? 4.188 -2.982 -16.578 1 90.5 296 ARG A C 1
ATOM 2346 O O . ARG A 1 296 ? 4.707 -2.68 -17.656 1 90.5 296 ARG A O 1
ATOM 2353 N N . THR A 1 297 ? 3.904 -4.148 -16.234 1 92.44 297 THR A N 1
ATOM 2354 C CA . THR A 1 297 ? 4.191 -5.277 -17.109 1 92.44 297 THR A CA 1
ATOM 2355 C C . THR A 1 297 ? 3.348 -5.207 -18.375 1 92.44 297 THR A C 1
ATOM 2357 O O . THR A 1 297 ? 3.871 -5.348 -19.484 1 92.44 297 THR A O 1
ATOM 2360 N N . VAL A 1 298 ? 2.092 -4.883 -18.281 1 91.69 298 VAL A N 1
ATOM 2361 C CA . VAL A 1 298 ? 1.191 -4.973 -19.422 1 91.69 298 VAL A CA 1
ATOM 2362 C C . VAL A 1 298 ? 1.291 -3.699 -20.25 1 91.69 298 VAL A C 1
ATOM 2364 O O . VAL A 1 298 ? 0.77 -3.639 -21.375 1 91.69 298 VAL A O 1
ATOM 2367 N N . THR A 1 299 ? 1.915 -2.719 -19.719 1 87.62 299 THR A N 1
ATOM 2368 C CA . THR A 1 299 ? 2.113 -1.482 -20.469 1 87.62 299 THR A CA 1
ATOM 2369 C C . THR A 1 299 ? 3.549 -1.385 -20.969 1 87.62 299 THR A C 1
ATOM 2371 O O . THR A 1 299 ? 3.971 -0.333 -21.453 1 87.62 299 THR A O 1
ATOM 2374 N N . ASP A 1 300 ? 4.344 -2.385 -20.781 1 80.94 300 ASP A N 1
ATOM 2375 C CA . ASP A 1 300 ? 5.715 -2.523 -21.25 1 80.94 300 ASP A CA 1
ATOM 2376 C C . ASP A 1 300 ? 6.621 -1.449 -20.656 1 80.94 300 ASP A C 1
ATOM 2378 O O . ASP A 1 300 ? 7.449 -0.867 -21.359 1 80.94 300 ASP A O 1
ATOM 2382 N N . ASP A 1 301 ? 6.273 -1.166 -19.453 1 78.56 301 ASP A N 1
ATOM 2383 C CA . ASP A 1 301 ? 7.164 -0.29 -18.688 1 78.56 301 ASP A CA 1
ATOM 2384 C C . ASP A 1 301 ? 8.469 -1.003 -18.344 1 78.56 301 ASP A C 1
ATOM 2386 O O . ASP A 1 301 ? 8.445 -2.096 -17.766 1 78.56 301 ASP A O 1
ATOM 2390 N N . ASP A 1 302 ? 9.539 -0.535 -18.641 1 74.25 302 ASP A N 1
ATOM 2391 C CA . ASP A 1 302 ? 10.844 -1.184 -18.484 1 74.25 302 ASP A CA 1
ATOM 2392 C C . ASP A 1 302 ? 11.438 -0.914 -17.109 1 74.25 302 ASP A C 1
ATOM 2394 O O . ASP A 1 302 ? 12.656 -1.004 -16.922 1 74.25 302 ASP A O 1
ATOM 2398 N N . SER A 1 303 ? 10.633 -0.745 -16.203 1 79.25 303 SER A N 1
ATOM 2399 C CA . SER A 1 303 ? 11.188 -0.307 -14.93 1 79.25 303 SER A CA 1
ATOM 2400 C C . SER A 1 303 ? 11.375 -1.482 -13.977 1 79.25 303 SER A C 1
ATOM 2402 O O . SER A 1 303 ? 12.086 -1.37 -12.977 1 79.25 303 SER A O 1
ATOM 2404 N N . ILE A 1 304 ? 10.789 -2.656 -14.328 1 87.62 304 ILE A N 1
ATOM 2405 C CA . ILE A 1 304 ? 10.906 -3.789 -13.414 1 87.62 304 ILE A CA 1
ATOM 2406 C C . ILE A 1 304 ? 12.273 -4.445 -13.578 1 87.62 304 ILE A C 1
ATOM 2408 O O . ILE A 1 304 ? 12.617 -4.91 -14.672 1 87.62 304 ILE A O 1
ATOM 2412 N N . ASP A 1 305 ? 13.055 -4.48 -12.547 1 87.94 305 ASP A N 1
ATOM 2413 C CA . ASP A 1 305 ? 14.406 -5.02 -12.602 1 87.94 305 ASP A CA 1
ATOM 2414 C C . ASP A 1 305 ? 14.656 -5.984 -11.438 1 87.94 305 ASP A C 1
ATOM 2416 O O . ASP A 1 305 ? 15.797 -6.133 -10.984 1 87.94 305 ASP A O 1
ATOM 2420 N N . TYR A 1 306 ? 13.703 -6.586 -10.914 1 91.38 306 TYR A N 1
ATOM 2421 C CA . TYR A 1 306 ? 13.758 -7.578 -9.852 1 91.38 306 TYR A CA 1
ATOM 2422 C C . TYR A 1 306 ? 12.75 -8.703 -10.102 1 91.38 306 TYR A C 1
ATOM 2424 O O . TYR A 1 306 ? 11.789 -8.523 -10.844 1 91.38 306 TYR A O 1
ATOM 2432 N N . ASN A 1 307 ? 12.969 -9.859 -9.469 1 94.62 307 ASN A N 1
ATOM 2433 C CA . ASN A 1 307 ? 11.984 -10.922 -9.648 1 94.62 307 ASN A CA 1
ATOM 2434 C C . ASN A 1 307 ? 11.266 -11.25 -8.344 1 94.62 307 ASN A C 1
ATOM 2436 O O . ASN A 1 307 ? 10.398 -12.125 -8.305 1 94.62 307 ASN A O 1
ATOM 2440 N N . THR A 1 308 ? 11.664 -10.508 -7.281 1 95.75 308 THR A N 1
ATOM 2441 C CA . THR A 1 308 ? 11.016 -10.797 -6.008 1 95.75 308 THR A CA 1
ATOM 2442 C C . THR A 1 308 ? 10.906 -9.531 -5.16 1 95.75 308 THR A C 1
ATOM 2444 O O . THR A 1 308 ? 11.875 -8.773 -5.043 1 95.75 308 THR A O 1
ATOM 2447 N N . PHE A 1 309 ? 9.797 -9.305 -4.695 1 95.81 309 PHE A N 1
ATOM 2448 C CA . PHE A 1 309 ? 9.547 -8.258 -3.713 1 95.81 309 PHE A CA 1
ATOM 2449 C C . PHE A 1 309 ? 9.258 -8.852 -2.342 1 95.81 309 PHE A C 1
ATOM 2451 O O . PHE A 1 309 ? 8.305 -9.617 -2.18 1 95.81 309 PHE A O 1
ATOM 2458 N N . LEU A 1 310 ? 10.086 -8.516 -1.342 1 95.06 310 LEU A N 1
ATOM 2459 C CA . LEU A 1 310 ? 9.883 -8.93 0.041 1 95.06 310 LEU A CA 1
ATOM 2460 C C . LEU A 1 310 ? 9.352 -7.777 0.884 1 95.06 310 LEU A C 1
ATOM 2462 O O . LEU A 1 310 ? 9.805 -6.637 0.73 1 95.06 310 LEU A O 1
ATOM 2466 N N . PHE A 1 311 ? 8.414 -8.086 1.663 1 94.06 311 PHE A N 1
ATOM 2467 C CA . PHE A 1 311 ? 7.879 -7.078 2.572 1 94.06 311 PHE A CA 1
ATOM 2468 C C . PHE A 1 311 ? 7.816 -7.617 3.998 1 94.06 311 PHE A C 1
ATOM 2470 O O . PHE A 1 311 ? 7.281 -8.703 4.234 1 94.06 311 PHE A O 1
ATOM 2477 N N . TYR A 1 312 ? 8.367 -6.883 4.91 1 90.56 312 TYR A N 1
ATOM 2478 C CA . TYR A 1 312 ? 8.352 -7.254 6.32 1 90.56 312 TYR A CA 1
ATOM 2479 C C . TYR A 1 312 ? 8.086 -6.035 7.199 1 90.56 312 TYR A C 1
ATOM 2481 O O . TYR A 1 312 ? 8.867 -5.082 7.199 1 90.56 312 TYR A O 1
ATOM 2489 N N . GLU A 1 313 ? 6.953 -6.105 7.91 1 84.56 313 GLU A N 1
ATOM 2490 C CA . GLU A 1 313 ? 6.5 -5.062 8.82 1 84.56 313 GLU A CA 1
ATOM 2491 C C . GLU A 1 31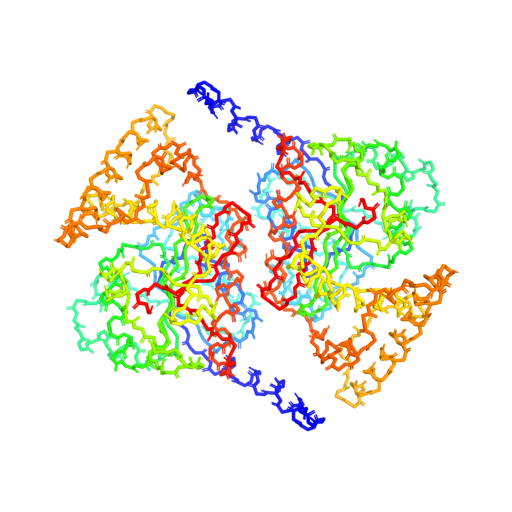3 ? 6.27 -3.746 8.086 1 84.56 313 GLU A C 1
ATOM 2493 O O . GLU A 1 313 ? 5.16 -3.475 7.621 1 84.56 313 GLU A O 1
ATOM 2498 N N . ILE A 1 314 ? 7.41 -2.963 7.777 1 81.81 314 ILE A N 1
ATOM 2499 C CA . ILE A 1 314 ? 7.195 -1.671 7.137 1 81.81 314 ILE A CA 1
ATOM 2500 C C . ILE A 1 314 ? 8.195 -1.488 6 1 81.81 314 ILE A C 1
ATOM 2502 O O . ILE A 1 314 ? 8.234 -0.436 5.359 1 81.81 314 ILE A O 1
ATOM 2506 N N . ASN A 1 315 ? 8.938 -2.539 5.762 1 85.38 315 ASN A N 1
ATOM 2507 C CA . ASN A 1 315 ? 10.008 -2.402 4.777 1 85.38 315 ASN A CA 1
ATOM 2508 C C . ASN A 1 315 ? 9.789 -3.318 3.578 1 85.38 315 ASN A C 1
ATOM 2510 O O . ASN A 1 315 ? 9.453 -4.492 3.74 1 85.38 315 ASN A O 1
ATOM 2514 N N . GLY A 1 316 ? 9.852 -2.732 2.486 1 89.81 316 GLY A N 1
ATOM 2515 C CA . GLY A 1 316 ? 9.859 -3.488 1.243 1 89.81 316 GLY A CA 1
ATOM 2516 C C . GLY A 1 316 ? 11.219 -3.545 0.582 1 89.81 316 GLY A C 1
ATOM 2517 O O . GLY A 1 316 ? 11.977 -2.576 0.627 1 89.81 316 GLY A O 1
ATOM 2518 N N . HIS A 1 317 ? 11.523 -4.695 -0.013 1 90.62 317 HIS A N 1
ATOM 2519 C CA . HIS A 1 317 ? 12.805 -4.895 -0.678 1 90.62 317 HIS A CA 1
ATOM 2520 C C . HIS A 1 317 ? 12.633 -5.598 -2.02 1 90.62 317 HIS A C 1
ATOM 2522 O O . HIS A 1 317 ? 12.07 -6.695 -2.08 1 90.62 317 HIS A O 1
ATOM 2528 N N . ASN A 1 318 ? 13.117 -4.93 -3.055 1 90.44 318 ASN A N 1
ATOM 2529 C CA . ASN A 1 318 ? 13.219 -5.582 -4.355 1 90.44 318 ASN A CA 1
ATOM 2530 C C . ASN A 1 318 ? 14.523 -6.352 -4.5 1 90.44 318 ASN A C 1
ATOM 2532 O O . ASN A 1 318 ? 15.609 -5.77 -4.391 1 90.44 318 ASN A O 1
ATOM 2536 N N . ILE A 1 319 ? 14.367 -7.625 -4.727 1 91 319 ILE A N 1
ATOM 2537 C CA . ILE A 1 319 ? 15.562 -8.461 -4.801 1 91 319 ILE A CA 1
ATOM 2538 C C . ILE A 1 319 ? 15.445 -9.43 -5.977 1 91 319 ILE A C 1
ATOM 2540 O O . ILE A 1 319 ? 14.375 -9.547 -6.586 1 91 319 ILE A O 1
ATOM 2544 N N . ASN A 1 320 ? 16.594 -10 -6.266 1 90.81 320 ASN A N 1
ATOM 2545 C CA . ASN A 1 320 ? 16.609 -11.078 -7.242 1 90.81 320 ASN A CA 1
ATOM 2546 C C . ASN A 1 320 ? 16.969 -12.414 -6.598 1 90.81 320 ASN A C 1
ATOM 2548 O O . ASN A 1 320 ? 18 -12.531 -5.949 1 90.81 320 ASN A O 1
ATOM 2552 N N . ILE A 1 321 ? 16.094 -13.297 -6.734 1 91.81 321 ILE A N 1
ATOM 2553 C CA . ILE A 1 321 ? 16.344 -14.641 -6.227 1 91.81 321 ILE A CA 1
ATOM 2554 C C . ILE A 1 321 ? 16.688 -15.578 -7.383 1 91.81 321 ILE A C 1
ATOM 2556 O O . ILE A 1 321 ? 15.93 -15.688 -8.352 1 91.81 321 ILE A O 1
ATOM 2560 N N . GLY A 1 322 ? 17.875 -16.156 -7.246 1 87.94 322 GLY A N 1
ATOM 2561 C CA . GLY A 1 322 ? 18.297 -17.156 -8.203 1 87.94 322 GLY A CA 1
ATOM 2562 C C . GLY A 1 322 ? 18.844 -16.562 -9.492 1 87.94 322 GLY A C 1
ATOM 2563 O O . GLY A 1 322 ? 19.016 -17.266 -10.484 1 87.94 322 GLY A O 1
ATOM 2564 N N . LEU A 1 323 ? 18.859 -15.273 -9.516 1 85.25 323 LEU A N 1
ATOM 2565 C CA . LEU A 1 323 ? 19.344 -14.594 -10.711 1 85.25 323 LEU A CA 1
ATOM 2566 C C . LEU A 1 323 ? 20.766 -14.086 -10.508 1 85.25 323 LEU A C 1
ATOM 2568 O O . LEU A 1 323 ? 21.156 -13.773 -9.383 1 85.25 323 LEU A O 1
ATOM 2572 N N . MET B 1 1 ? 12.125 -10.445 25.453 1 26.52 1 MET B N 1
ATOM 2573 C CA . MET B 1 1 ? 11.383 -11.602 24.953 1 26.52 1 MET B CA 1
ATOM 2574 C C . MET B 1 1 ? 9.984 -11.664 25.562 1 26.52 1 MET B C 1
ATOM 2576 O O . MET B 1 1 ? 9.844 -11.734 26.781 1 26.52 1 MET B O 1
ATOM 2580 N N . PHE B 1 2 ? 9.039 -11.203 24.922 1 34.66 2 PHE B N 1
ATOM 2581 C CA . PHE B 1 2 ? 7.785 -11.203 25.672 1 34.66 2 PHE B CA 1
ATOM 2582 C C . PHE B 1 2 ? 7.398 -12.625 26.078 1 34.66 2 PHE B C 1
ATOM 2584 O O . PHE B 1 2 ? 7.582 -13.562 25.297 1 34.66 2 PHE B O 1
ATOM 2591 N N . THR B 1 3 ? 7.234 -12.891 27.312 1 34.91 3 THR B N 1
ATOM 2592 C CA . THR B 1 3 ? 6.625 -14.117 27.812 1 34.91 3 THR B CA 1
ATOM 2593 C C . THR B 1 3 ? 5.273 -14.359 27.141 1 34.91 3 THR B C 1
ATOM 2595 O O . THR B 1 3 ? 4.711 -13.461 26.531 1 34.91 3 THR B O 1
ATOM 2598 N N . ASP B 1 4 ? 4.746 -15.602 26.953 1 42.03 4 ASP B N 1
ATOM 2599 C CA . ASP B 1 4 ? 3.449 -16.062 26.453 1 42.03 4 ASP B CA 1
ATOM 2600 C C . ASP B 1 4 ? 2.334 -15.094 26.859 1 42.03 4 ASP B C 1
ATOM 2602 O O . ASP B 1 4 ? 1.46 -14.773 26.062 1 42.03 4 ASP B O 1
ATOM 2606 N N . GLU B 1 5 ? 2.318 -14.766 28.141 1 41.62 5 GLU B N 1
ATOM 2607 C CA . GLU B 1 5 ? 1.358 -13.852 28.734 1 41.62 5 GLU B CA 1
ATOM 2608 C C . GLU B 1 5 ? 1.495 -12.445 28.156 1 41.62 5 GLU B C 1
ATOM 2610 O O . GLU B 1 5 ? 0.494 -11.766 27.922 1 41.62 5 GLU B O 1
ATOM 2615 N N . GLU B 1 6 ? 2.631 -12.219 27.828 1 43.12 6 GLU B N 1
ATOM 2616 C CA . GLU B 1 6 ? 2.895 -10.875 27.328 1 43.12 6 GLU B CA 1
ATOM 2617 C C . GLU B 1 6 ? 2.439 -10.719 25.891 1 43.12 6 GLU B C 1
ATOM 2619 O O . GLU B 1 6 ? 1.893 -9.68 25.516 1 43.12 6 GLU B O 1
ATOM 2624 N N . ALA B 1 7 ? 2.613 -11.727 25.125 1 45.16 7 ALA B N 1
ATOM 2625 C CA . ALA B 1 7 ? 2.145 -11.688 23.75 1 45.16 7 ALA B CA 1
ATOM 2626 C C . ALA B 1 7 ? 0.622 -11.602 23.688 1 45.16 7 ALA B C 1
ATOM 2628 O O . ALA B 1 7 ? 0.07 -10.852 22.875 1 45.16 7 ALA B O 1
ATOM 2629 N N . LYS B 1 8 ? -0.021 -12.516 24.547 1 50.88 8 LYS B N 1
ATOM 2630 C CA . LYS B 1 8 ? -1.474 -12.461 24.672 1 50.88 8 LYS B CA 1
ATOM 2631 C C . LYS B 1 8 ? -1.931 -11.062 25.094 1 50.88 8 LYS B C 1
ATOM 2633 O O . LYS B 1 8 ? -2.916 -10.547 24.562 1 50.88 8 LYS B O 1
ATOM 2638 N N . VAL B 1 9 ? -1.169 -10.602 25.969 1 46.72 9 VAL B N 1
ATOM 2639 C CA . VAL B 1 9 ? -1.479 -9.273 26.484 1 46.72 9 VAL B CA 1
ATOM 2640 C C . VAL B 1 9 ? -1.224 -8.234 25.391 1 46.72 9 VAL B C 1
ATOM 2642 O O . VAL B 1 9 ? -2.018 -7.305 25.219 1 46.72 9 VAL B O 1
ATOM 2645 N N . TYR B 1 10 ? -0.302 -8.523 24.516 1 50.16 10 TYR B N 1
ATOM 2646 C CA . TYR B 1 10 ? 0.047 -7.57 23.469 1 50.16 10 TYR B CA 1
ATOM 2647 C C . TYR B 1 10 ? -1.02 -7.539 22.375 1 50.16 10 TYR B C 1
ATOM 2649 O O . TYR B 1 10 ? -1.491 -6.469 21.984 1 50.16 10 TYR B O 1
ATOM 2657 N N . ASP B 1 11 ? -1.415 -8.703 21.984 1 63.34 11 ASP B N 1
ATOM 2658 C CA . ASP B 1 11 ? -2.471 -8.781 20.984 1 63.34 11 ASP B CA 1
ATOM 2659 C C . ASP B 1 11 ? -3.768 -8.164 21.5 1 63.34 11 ASP B C 1
ATOM 2661 O O . ASP B 1 11 ? -4.445 -7.43 20.781 1 63.34 11 ASP B O 1
ATOM 2665 N N . ARG B 1 12 ? -3.969 -8.469 22.797 1 61.66 12 ARG B N 1
ATOM 2666 C CA . ARG B 1 12 ? -5.156 -7.895 23.422 1 61.66 12 ARG B CA 1
ATOM 2667 C C . ARG B 1 12 ? -5.039 -6.379 23.531 1 61.66 12 ARG B C 1
ATOM 2669 O O . ARG B 1 12 ? -6.004 -5.656 23.281 1 61.66 12 ARG B O 1
ATOM 2676 N N . GLN B 1 13 ? -3.861 -5.93 23.906 1 61.84 13 GLN B N 1
ATOM 2677 C CA . GLN B 1 13 ? -3.65 -4.492 24.031 1 61.84 13 GLN B CA 1
ATOM 2678 C C . GLN B 1 13 ? -3.781 -3.791 22.688 1 61.84 13 GLN B C 1
ATOM 2680 O O . GLN B 1 13 ? -4.344 -2.697 22.594 1 61.84 13 GLN B O 1
ATOM 2685 N N . ILE B 1 14 ? -3.359 -4.387 21.75 1 70.06 14 ILE B N 1
ATOM 2686 C CA . ILE B 1 14 ? -3.473 -3.842 20.406 1 70.06 14 ILE B CA 1
ATOM 2687 C C . ILE B 1 14 ? -4.945 -3.721 20.016 1 70.06 14 ILE B C 1
ATOM 2689 O O . ILE B 1 14 ? -5.391 -2.664 19.562 1 70.06 14 ILE B O 1
ATOM 2693 N N . ARG B 1 15 ? -5.613 -4.703 20.375 1 74.94 15 ARG B N 1
ATOM 2694 C CA . ARG B 1 15 ? -7.031 -4.691 20.031 1 74.94 15 ARG B CA 1
ATOM 2695 C C . ARG B 1 15 ? -7.781 -3.639 20.844 1 74.94 15 ARG B C 1
ATOM 2697 O O . ARG B 1 15 ? -8.641 -2.938 20.328 1 74.94 15 ARG B O 1
ATOM 2704 N N . LEU B 1 16 ? -7.41 -3.537 22.062 1 78.38 16 LEU B N 1
ATOM 2705 C CA . LEU B 1 16 ? -8.055 -2.561 22.938 1 78.38 16 LEU B CA 1
ATOM 2706 C C . LEU B 1 16 ? -7.73 -1.138 22.484 1 78.38 16 LEU B C 1
ATOM 2708 O O . LEU B 1 16 ? -8.602 -0.266 22.5 1 78.38 16 LEU B O 1
ATOM 2712 N N . GLY B 1 17 ? -6.48 -0.953 22.141 1 83.88 17 GLY B N 1
ATOM 2713 C CA . GLY B 1 17 ? -6.086 0.361 21.672 1 83.88 17 GLY B CA 1
ATOM 2714 C C . GLY B 1 17 ? -6.816 0.781 20.406 1 83.88 17 GLY B C 1
ATOM 2715 O O . GLY B 1 17 ? -7.25 1.93 20.281 1 83.88 17 GLY B O 1
ATOM 2716 N N . ILE B 1 18 ? -7.039 -0.062 19.594 1 89.25 18 ILE B N 1
ATOM 2717 C CA . ILE B 1 18 ? -7.719 0.209 18.328 1 89.25 18 ILE B CA 1
ATOM 2718 C C . ILE B 1 18 ? -9.195 0.492 18.594 1 89.25 18 ILE B C 1
ATOM 2720 O O . ILE B 1 18 ? -9.742 1.479 18.094 1 89.25 18 ILE B O 1
ATOM 2724 N N . ARG B 1 19 ? -9.75 -0.244 19.469 1 91.94 19 ARG B N 1
ATOM 2725 C CA . ARG B 1 19 ? -11.188 -0.155 19.719 1 91.94 19 ARG B CA 1
ATOM 2726 C C . ARG B 1 19 ? -11.531 1.113 20.5 1 91.94 19 ARG B C 1
ATOM 2728 O O . ARG B 1 19 ? -12.695 1.517 20.547 1 91.94 19 ARG B O 1
ATOM 2735 N N . ALA B 1 20 ? -10.555 1.693 21.031 1 94 20 ALA B N 1
ATOM 2736 C CA . ALA B 1 20 ? -10.781 2.916 21.781 1 94 20 ALA B CA 1
ATOM 2737 C C . ALA B 1 20 ? -10.492 4.152 20.938 1 94 20 ALA B C 1
ATOM 2739 O O . ALA B 1 20 ? -10.656 5.285 21.406 1 94 20 ALA B O 1
ATOM 2740 N N . THR B 1 21 ? -10.133 4.023 19.766 1 96.81 21 THR B N 1
ATOM 2741 C CA . THR B 1 21 ? -9.617 5.113 18.953 1 96.81 21 THR B CA 1
ATOM 2742 C C . THR B 1 21 ? -10.75 5.84 18.234 1 96.81 21 THR B C 1
ATOM 2744 O O . THR B 1 21 ? -11.562 5.211 17.547 1 96.81 21 THR B O 1
ATOM 2747 N N . ASP B 1 22 ? -10.844 7.148 18.453 1 98.56 22 ASP B N 1
ATOM 2748 C CA . ASP B 1 22 ? -11.727 8.055 17.719 1 98.56 22 ASP B CA 1
ATOM 2749 C C . ASP B 1 22 ? -10.93 8.922 16.75 1 98.56 22 ASP B C 1
ATOM 2751 O O . ASP B 1 22 ? -10.078 9.711 17.172 1 98.56 22 ASP B O 1
ATOM 2755 N N . VAL B 1 23 ? -11.273 8.797 15.445 1 98.75 23 VAL B N 1
ATOM 2756 C CA . VAL B 1 23 ? -10.484 9.453 14.406 1 98.75 23 VAL B CA 1
ATOM 2757 C C . VAL B 1 23 ? -11.281 10.602 13.797 1 98.75 23 VAL B C 1
ATOM 2759 O O . VAL B 1 23 ? -12.477 10.469 13.539 1 98.75 23 VAL B O 1
ATOM 2762 N N . PHE B 1 24 ? -10.664 11.758 13.625 1 98.88 24 PHE B N 1
ATOM 2763 C CA . PHE B 1 24 ? -11.195 12.852 12.812 1 98.88 24 PHE B CA 1
ATOM 2764 C C . PHE B 1 24 ? -10.438 12.953 11.492 1 98.88 24 PHE B C 1
ATOM 2766 O O . PHE B 1 24 ? -9.227 13.156 11.477 1 98.88 24 PHE B O 1
ATOM 2773 N N . LEU B 1 25 ? -11.125 12.711 10.398 1 98.75 25 LEU B N 1
ATOM 2774 C CA . LEU B 1 25 ? -10.523 12.742 9.07 1 98.75 25 LEU B CA 1
ATOM 2775 C C . LEU B 1 25 ? -11.102 13.875 8.234 1 98.75 25 LEU B C 1
ATOM 2777 O O . LEU B 1 25 ? -12.32 14.031 8.141 1 98.75 25 LEU B O 1
ATOM 2781 N N . VAL B 1 26 ? -10.172 14.648 7.645 1 98.38 26 VAL B N 1
ATOM 2782 C CA . VAL B 1 26 ? -10.586 15.797 6.84 1 98.38 26 VAL B CA 1
ATOM 2783 C C . VAL B 1 26 ? -10.172 15.578 5.383 1 98.38 26 VAL B C 1
ATOM 2785 O O . VAL B 1 26 ? -9 15.328 5.094 1 98.38 26 VAL B O 1
ATOM 2788 N N . CYS B 1 27 ? -11.141 15.766 4.414 1 94.81 27 CYS B N 1
ATOM 2789 C CA . CYS B 1 27 ? -10.984 15.594 2.973 1 94.81 27 CYS B CA 1
ATOM 2790 C C . CYS B 1 27 ? -10.938 14.117 2.6 1 94.81 27 CYS B C 1
ATOM 2792 O O . CYS B 1 27 ? -9.969 13.422 2.93 1 94.81 27 CYS B O 1
ATOM 2794 N N . LEU B 1 28 ? -11.93 13.695 1.903 1 93.88 28 LEU B N 1
ATOM 2795 C CA . LEU B 1 28 ? -12.109 12.289 1.576 1 93.88 28 LEU B CA 1
ATOM 2796 C C . LEU B 1 28 ? -11.859 12.039 0.093 1 93.88 28 LEU B C 1
ATOM 2798 O O . LEU B 1 28 ? -12.789 11.727 -0.657 1 93.88 28 LEU B O 1
ATOM 2802 N N . ASP B 1 29 ? -10.633 12.086 -0.321 1 90.12 29 ASP B N 1
ATOM 2803 C CA . ASP B 1 29 ? -10.289 11.727 -1.693 1 90.12 29 ASP B CA 1
ATOM 2804 C C . ASP B 1 29 ? -9.836 10.273 -1.788 1 90.12 29 ASP B C 1
ATOM 2806 O O . ASP B 1 29 ? -10.094 9.477 -0.881 1 90.12 29 ASP B O 1
ATOM 2810 N N . GLY B 1 30 ? -9.25 9.898 -2.859 1 88.75 30 GLY B N 1
ATOM 2811 C CA . GLY B 1 30 ? -8.859 8.516 -3.084 1 88.75 30 GLY B CA 1
ATOM 2812 C C . GLY B 1 30 ? -7.941 7.977 -2.008 1 88.75 30 GLY B C 1
ATOM 2813 O O . GLY B 1 30 ? -8.141 6.863 -1.516 1 88.75 30 GLY B O 1
ATOM 2814 N N . LEU B 1 31 ? -6.973 8.727 -1.654 1 92.75 31 LEU B N 1
ATOM 2815 C CA . LEU B 1 31 ? -6.043 8.336 -0.603 1 92.75 31 LEU B CA 1
ATOM 2816 C C . LEU B 1 31 ? -6.766 8.164 0.729 1 92.75 31 LEU B C 1
ATOM 2818 O O . LEU B 1 31 ? -6.59 7.156 1.414 1 92.75 31 LEU B O 1
ATOM 2822 N N . ALA B 1 32 ? -7.613 9.086 1.049 1 95.44 32 ALA B N 1
ATOM 2823 C CA . ALA B 1 32 ? -8.336 9.07 2.318 1 95.44 32 ALA B CA 1
ATOM 2824 C C . ALA B 1 32 ? -9.281 7.879 2.4 1 95.44 32 ALA B C 1
ATOM 2826 O O . ALA B 1 32 ? -9.484 7.312 3.475 1 95.44 32 ALA B O 1
ATOM 2827 N N . THR B 1 33 ? -9.875 7.555 1.279 1 94.19 33 THR B N 1
ATOM 2828 C CA . THR B 1 33 ? -10.797 6.426 1.29 1 94.19 33 THR B CA 1
ATOM 2829 C C . THR B 1 33 ? -10.062 5.137 1.656 1 94.19 33 THR B C 1
ATOM 2831 O O . THR B 1 33 ? -10.625 4.27 2.33 1 94.19 33 THR B O 1
ATOM 2834 N N . GLU B 1 34 ? -8.852 5.004 1.2 1 94.19 34 GLU B N 1
ATOM 2835 C CA . GLU B 1 34 ? -8.047 3.846 1.571 1 94.19 34 GLU B CA 1
ATOM 2836 C C . GLU B 1 34 ? -7.719 3.855 3.061 1 94.19 34 GLU B C 1
ATOM 2838 O O . GLU B 1 34 ? -7.734 2.811 3.715 1 94.19 34 GLU B O 1
ATOM 2843 N N . VAL B 1 35 ? -7.418 4.988 3.578 1 96.44 35 VAL B N 1
ATOM 2844 C CA . VAL B 1 35 ? -7.133 5.129 5.004 1 96.44 35 VAL B CA 1
ATOM 2845 C C . VAL B 1 35 ? -8.367 4.738 5.816 1 96.44 35 VAL B C 1
ATOM 2847 O O . VAL B 1 35 ? -8.266 3.953 6.762 1 96.44 35 VAL B O 1
ATOM 2850 N N . VAL B 1 36 ? -9.492 5.258 5.406 1 96.44 36 VAL B N 1
ATOM 2851 C CA . VAL B 1 36 ? -10.75 4.969 6.082 1 96.44 36 VAL B CA 1
ATOM 2852 C C . VAL B 1 36 ? -11.023 3.469 6.047 1 96.44 36 VAL B C 1
ATOM 2854 O O . VAL B 1 36 ? -11.336 2.865 7.078 1 96.44 36 VAL B O 1
ATOM 2857 N N . LYS B 1 37 ? -10.875 2.93 4.887 1 93.56 37 LYS B N 1
ATOM 2858 C CA . LYS B 1 37 ? -11.102 1.496 4.723 1 93.56 37 LYS B CA 1
ATOM 2859 C C . LYS B 1 37 ? -10.25 0.688 5.695 1 93.56 37 LYS B C 1
ATOM 2861 O O . LYS B 1 37 ? -10.766 -0.158 6.43 1 93.56 37 LYS B O 1
ATOM 2866 N N . ASN B 1 38 ? -9.031 0.984 5.766 1 94.12 38 ASN B N 1
ATOM 2867 C CA . ASN B 1 38 ? -8.109 0.21 6.59 1 94.12 38 ASN B CA 1
ATOM 2868 C C . ASN B 1 38 ? -8.391 0.405 8.078 1 94.12 38 ASN B C 1
ATOM 2870 O O . ASN B 1 38 ? -8.359 -0.555 8.852 1 94.12 38 ASN B O 1
ATOM 2874 N N . LEU B 1 39 ? -8.68 1.586 8.516 1 95.5 39 LEU B N 1
ATOM 2875 C CA . LEU B 1 39 ? -8.922 1.865 9.922 1 95.5 39 LEU B CA 1
ATOM 2876 C C . LEU B 1 39 ? -10.25 1.271 10.383 1 95.5 39 LEU B C 1
ATOM 2878 O O . LEU B 1 39 ? -10.344 0.728 11.484 1 95.5 39 LEU B O 1
ATOM 2882 N N . VAL B 1 40 ? -11.227 1.386 9.539 1 94.19 40 VAL B N 1
A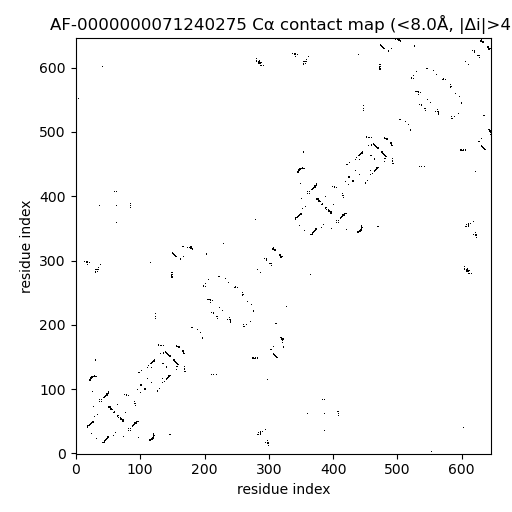TOM 2883 C CA . VAL B 1 40 ? -12.555 0.865 9.867 1 94.19 40 VAL B CA 1
ATOM 2884 C C . VAL B 1 40 ? -12.508 -0.66 9.938 1 94.19 40 VAL B C 1
ATOM 2886 O O . VAL B 1 40 ? -13.039 -1.265 10.867 1 94.19 40 VAL B O 1
ATOM 2889 N N . LEU B 1 41 ? -11.867 -1.236 9.031 1 89.62 41 LEU B N 1
ATOM 2890 C CA . LEU B 1 41 ? -11.727 -2.689 9.039 1 89.62 41 LEU B CA 1
ATOM 2891 C C . LEU B 1 41 ? -10.906 -3.152 10.234 1 89.62 41 LEU B C 1
ATOM 2893 O O . LEU B 1 41 ? -11.133 -4.242 10.766 1 89.62 41 LEU B O 1
ATOM 2897 N N . ALA B 1 42 ? -9.953 -2.287 10.656 1 89.31 42 ALA B N 1
ATOM 2898 C CA . ALA B 1 42 ? -9.164 -2.611 11.836 1 89.31 42 ALA B CA 1
ATOM 2899 C C . ALA B 1 42 ? -10.016 -2.572 13.102 1 89.31 42 ALA B C 1
ATOM 2901 O O . ALA B 1 42 ? -9.633 -3.125 14.133 1 89.31 42 ALA B O 1
ATOM 2902 N N . GLY B 1 43 ? -11.102 -1.845 13.047 1 92 43 GLY B N 1
ATOM 2903 C CA . GLY B 1 43 ? -12.047 -1.878 14.148 1 92 43 GLY B CA 1
ATOM 2904 C C . GLY B 1 43 ? -11.883 -0.722 15.117 1 92 43 GLY B C 1
ATOM 2905 O O . GLY B 1 43 ? -11.984 -0.902 16.328 1 92 43 GLY B O 1
ATOM 2906 N N . ILE B 1 44 ? -11.547 0.447 14.641 1 95.5 44 ILE B N 1
ATOM 2907 C CA . ILE B 1 44 ? -11.508 1.627 15.5 1 95.5 44 ILE B CA 1
ATOM 2908 C C . ILE B 1 44 ? -12.906 1.905 16.062 1 95.5 44 ILE B C 1
ATOM 2910 O O . ILE B 1 44 ? -13.891 1.323 15.602 1 95.5 44 ILE B O 1
ATOM 2914 N N . ASN B 1 45 ? -12.891 2.785 17.062 1 97.12 45 ASN B N 1
ATOM 2915 C CA . ASN B 1 45 ? -14.164 3.08 17.719 1 97.12 45 ASN B CA 1
ATOM 2916 C C . ASN B 1 45 ? -15.07 3.916 16.812 1 97.12 45 ASN B C 1
ATOM 2918 O O . ASN B 1 45 ? -16.25 3.592 16.625 1 97.12 45 ASN B O 1
ATOM 2922 N N . SER B 1 46 ? -14.508 4.961 16.344 1 98.25 46 SER B N 1
ATOM 2923 C CA . SER B 1 46 ? -15.312 5.848 15.516 1 98.25 46 SER B CA 1
ATOM 2924 C C . SER B 1 46 ? -14.445 6.641 14.547 1 98.25 46 SER B C 1
ATOM 2926 O O . SER B 1 46 ? -13.242 6.781 14.758 1 98.25 46 SER B O 1
ATOM 2928 N N . ILE B 1 47 ? -15.102 7.094 13.5 1 98.38 47 ILE B N 1
ATOM 2929 C CA . ILE B 1 47 ? -14.461 8.008 12.562 1 98.38 47 ILE B CA 1
ATOM 2930 C C . ILE B 1 47 ? -15.43 9.133 12.195 1 98.38 47 ILE B C 1
ATOM 2932 O O . ILE B 1 47 ? -16.594 8.875 11.906 1 98.38 47 ILE B O 1
ATOM 2936 N N . THR B 1 48 ? -14.992 10.32 12.383 1 98.69 48 THR B N 1
ATOM 2937 C CA . THR B 1 48 ? -15.719 11.516 11.945 1 98.69 48 THR B CA 1
ATOM 2938 C C . THR B 1 48 ? -15.07 12.117 10.703 1 98.69 48 THR B C 1
ATOM 2940 O O . THR B 1 48 ? -13.867 12.391 10.688 1 98.69 48 THR B O 1
ATOM 2943 N N . ILE B 1 49 ? -15.906 12.328 9.688 1 98.31 49 ILE B N 1
ATOM 2944 C CA . ILE B 1 49 ? -15.375 12.727 8.383 1 98.31 49 ILE B CA 1
ATOM 2945 C C . ILE B 1 49 ? -15.914 14.109 8.023 1 98.31 49 ILE B C 1
ATOM 2947 O O . ILE B 1 49 ? -17.109 14.359 8.102 1 98.31 49 ILE B O 1
ATOM 2951 N N . LEU B 1 50 ? -15.008 14.977 7.707 1 98.31 50 LEU B N 1
ATOM 2952 C CA . LEU B 1 50 ? -15.328 16.297 7.188 1 98.31 50 LEU B CA 1
ATOM 2953 C C . LEU B 1 50 ? -14.828 16.453 5.754 1 98.31 50 LEU B C 1
ATOM 2955 O O . LEU B 1 50 ? -13.633 16.344 5.496 1 98.31 50 LEU B O 1
ATOM 2959 N N . ASP B 1 51 ? -15.68 16.609 4.848 1 97 51 ASP B N 1
ATOM 2960 C CA . ASP B 1 51 ? -15.391 16.953 3.455 1 97 51 ASP B CA 1
ATOM 2961 C C . ASP B 1 51 ? -16.5 17.812 2.861 1 97 51 ASP B C 1
ATOM 2963 O O . ASP B 1 51 ? -17.672 17.406 2.85 1 97 51 ASP B O 1
ATOM 2967 N N . ASP B 1 52 ? -16.172 18.953 2.34 1 94.56 52 ASP B N 1
ATOM 2968 C CA . ASP B 1 52 ? -17.219 19.859 1.866 1 94.56 52 ASP B CA 1
ATOM 2969 C C . ASP B 1 52 ? -17.297 19.844 0.342 1 94.56 52 ASP B C 1
ATOM 2971 O O . ASP B 1 52 ? -18 20.672 -0.252 1 94.56 52 ASP B O 1
ATOM 2975 N N . GLN B 1 53 ? -16.609 18.922 -0.356 1 93.38 53 GLN B N 1
ATOM 2976 C CA . GLN B 1 53 ? -16.609 18.844 -1.813 1 93.38 53 GLN B CA 1
ATOM 2977 C C . GLN B 1 53 ? -17.641 17.828 -2.305 1 93.38 53 GLN B C 1
ATOM 2979 O O . GLN B 1 53 ? -17.969 16.875 -1.595 1 93.38 53 GLN B O 1
ATOM 2984 N N . PRO B 1 54 ? -18.109 18.031 -3.486 1 94.75 54 PRO B N 1
ATOM 2985 C CA . PRO B 1 54 ? -19.016 17.047 -4.074 1 94.75 54 PRO B CA 1
ATOM 2986 C C . PRO B 1 54 ? -18.281 15.844 -4.656 1 94.75 54 PRO B C 1
ATOM 2988 O O . PRO B 1 54 ? -17.125 15.961 -5.07 1 94.75 54 PRO B O 1
ATOM 2991 N N . VAL B 1 55 ? -18.953 14.719 -4.695 1 93.94 55 VAL B N 1
ATOM 2992 C CA . VAL B 1 55 ? -18.469 13.547 -5.418 1 93.94 55 VAL B CA 1
ATOM 2993 C C . VAL B 1 55 ? -18.344 13.875 -6.906 1 93.94 55 VAL B C 1
ATOM 2995 O O . VAL B 1 55 ? -19.234 14.492 -7.484 1 93.94 55 VAL B O 1
ATOM 2998 N N . THR B 1 56 ? -17.219 13.586 -7.473 1 88.56 56 THR B N 1
ATOM 2999 C CA . THR B 1 56 ? -17 13.789 -8.898 1 88.56 56 THR B CA 1
ATOM 3000 C C . THR B 1 56 ? -16.656 12.469 -9.586 1 88.56 56 THR B C 1
ATOM 3002 O O . THR B 1 56 ? -16.562 11.422 -8.93 1 88.56 56 THR B O 1
ATOM 3005 N N . GLN B 1 57 ? -16.453 12.484 -10.898 1 83.38 57 GLN B N 1
ATOM 3006 C CA . GLN B 1 57 ? -16.094 11.297 -11.672 1 83.38 57 GLN B CA 1
ATOM 3007 C C . GLN B 1 57 ? -14.758 10.727 -11.203 1 83.38 57 GLN B C 1
ATOM 3009 O O . GLN B 1 57 ? -14.547 9.516 -11.242 1 83.38 57 GLN B O 1
ATOM 3014 N N . PHE B 1 58 ? -13.953 11.547 -10.625 1 78.38 58 PHE B N 1
ATOM 3015 C CA . PHE B 1 58 ? -12.625 11.125 -10.195 1 78.38 58 PHE B CA 1
ATOM 3016 C C . PHE B 1 58 ? -12.711 10.281 -8.93 1 78.38 58 PHE B C 1
ATOM 3018 O O . PHE B 1 58 ? -11.797 9.508 -8.625 1 78.38 58 PHE B O 1
ATOM 3025 N N . ASP B 1 59 ? -13.844 10.391 -8.32 1 84.94 59 ASP B N 1
ATOM 3026 C CA . ASP B 1 59 ? -14.031 9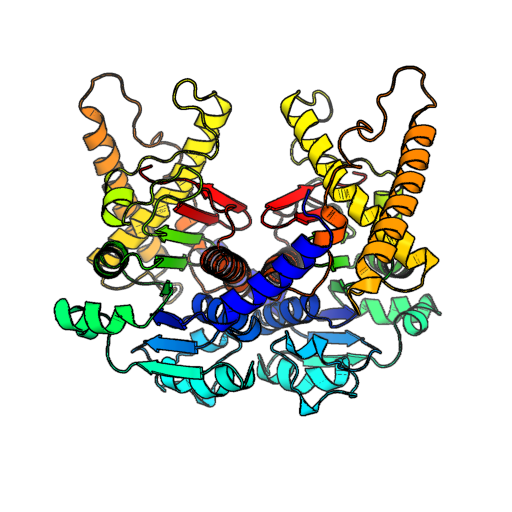.625 -7.094 1 84.94 59 ASP B CA 1
ATOM 3027 C C . ASP B 1 59 ? -14.43 8.188 -7.395 1 84.94 59 ASP B C 1
ATOM 3029 O O . ASP B 1 59 ? -14.438 7.336 -6.5 1 84.94 59 ASP B O 1
ATOM 3033 N N . MET B 1 60 ? -14.633 7.918 -8.68 1 77.69 60 MET B N 1
ATOM 3034 C CA . MET B 1 60 ? -15 6.562 -9.086 1 77.69 60 MET B CA 1
ATOM 3035 C C . MET B 1 60 ? -13.789 5.641 -9.07 1 77.69 60 MET B C 1
ATOM 3037 O O . MET B 1 60 ? -13.922 4.426 -9.219 1 77.69 60 MET B O 1
ATOM 3041 N N . LEU B 1 61 ? -12.672 6.164 -8.75 1 75.31 61 LEU B N 1
ATOM 3042 C CA . LEU B 1 61 ? -11.461 5.371 -8.617 1 75.31 61 LEU B CA 1
ATOM 3043 C C . LEU B 1 61 ? -11.312 4.824 -7.203 1 75.31 61 LEU B C 1
ATOM 3045 O O . LEU B 1 61 ? -10.352 4.109 -6.906 1 75.31 61 LEU B O 1
ATOM 3049 N N . SER B 1 62 ? -12.297 5.105 -6.43 1 78 62 SER B N 1
ATOM 3050 C CA . SER B 1 62 ? -12.32 4.578 -5.066 1 78 62 SER B CA 1
ATOM 3051 C C . SER B 1 62 ? -13.43 3.547 -4.895 1 78 62 SER B C 1
ATOM 3053 O O . SER B 1 62 ? -14.391 3.525 -5.668 1 78 62 SER B O 1
ATOM 3055 N N . ASN B 1 63 ? -13.281 2.748 -3.904 1 76.5 63 ASN B N 1
ATOM 3056 C CA . ASN B 1 63 ? -14.234 1.662 -3.68 1 76.5 63 ASN B CA 1
ATOM 3057 C C . ASN B 1 63 ? -15.406 2.113 -2.82 1 76.5 63 ASN B C 1
ATOM 3059 O O . ASN B 1 63 ? -16.312 1.325 -2.531 1 76.5 63 ASN B O 1
ATOM 3063 N N . ILE B 1 64 ? -15.5 3.305 -2.535 1 86.62 64 ILE B N 1
ATOM 3064 C CA . ILE B 1 64 ? -16.484 3.732 -1.543 1 86.62 64 ILE B CA 1
ATOM 3065 C C . ILE B 1 64 ? -17.609 4.484 -2.23 1 86.62 64 ILE B C 1
ATOM 3067 O O . ILE B 1 64 ? -18.734 4.551 -1.707 1 86.62 64 ILE B O 1
ATOM 3071 N N . PHE B 1 65 ? -17.375 4.969 -3.438 1 87.62 65 PHE B N 1
ATOM 3072 C CA . PHE B 1 65 ? -18.375 5.793 -4.105 1 87.62 65 PHE B CA 1
ATOM 3073 C C . PHE B 1 65 ? -18.969 5.062 -5.301 1 87.62 65 PHE B C 1
ATOM 3075 O O . PHE B 1 65 ? -18.344 4.168 -5.863 1 87.62 65 PHE B O 1
ATOM 3082 N N . SER B 1 66 ? -20.188 5.441 -5.594 1 84 66 SER B N 1
ATOM 3083 C CA . SER B 1 66 ? -20.859 4.938 -6.785 1 84 66 SER B CA 1
ATOM 3084 C C . SER B 1 66 ? -21.266 6.078 -7.719 1 84 66 SER B C 1
ATOM 3086 O O . SER B 1 66 ? -21.344 7.234 -7.289 1 84 66 SER B O 1
ATOM 3088 N N . ARG B 1 67 ? -21.516 5.758 -8.945 1 84.38 67 ARG B N 1
ATOM 3089 C CA . ARG B 1 67 ? -21.781 6.75 -9.984 1 84.38 67 ARG B CA 1
ATOM 3090 C C . ARG B 1 67 ? -23.047 7.531 -9.672 1 84.38 67 ARG B C 1
ATOM 3092 O O . ARG B 1 67 ? -23.156 8.719 -9.992 1 84.38 67 ARG B O 1
ATOM 3099 N N . ASN B 1 68 ? -23.938 6.891 -9.023 1 88.38 68 ASN B N 1
ATOM 3100 C CA . ASN B 1 68 ? -25.219 7.535 -8.734 1 88.38 68 ASN B CA 1
ATOM 3101 C C . ASN B 1 68 ? -25.078 8.594 -7.645 1 88.38 68 ASN B C 1
ATOM 3103 O O . ASN B 1 68 ? -26.016 9.352 -7.387 1 88.38 68 ASN B O 1
ATOM 3107 N N . GLN B 1 69 ? -23.922 8.688 -7.117 1 93.19 69 GLN B N 1
ATOM 3108 C CA . GLN B 1 69 ? -23.719 9.609 -6.004 1 93.19 69 GLN B CA 1
ATOM 3109 C C . GLN B 1 69 ? -23.016 10.883 -6.473 1 93.19 69 GLN B C 1
ATOM 3111 O O . GLN B 1 69 ? -22.797 11.797 -5.684 1 93.19 69 GLN B O 1
ATOM 3116 N N . ILE B 1 70 ? -22.703 10.93 -7.777 1 92.06 70 ILE B N 1
ATOM 3117 C CA . ILE B 1 70 ? -22.031 12.117 -8.305 1 92.06 70 ILE B CA 1
ATOM 3118 C C . ILE B 1 70 ? -22.859 13.359 -8 1 92.06 70 ILE B C 1
ATOM 3120 O O . ILE B 1 70 ? -24.078 13.375 -8.219 1 92.06 70 ILE B O 1
ATOM 3124 N N . GLY B 1 71 ? -22.25 14.398 -7.406 1 94.75 71 GLY B N 1
ATOM 3125 C CA . GLY B 1 71 ? -22.938 15.625 -7.031 1 94.75 71 GLY B CA 1
ATOM 3126 C C . GLY B 1 71 ? -23.25 15.703 -5.555 1 94.75 71 GLY B C 1
ATOM 3127 O O . GLY B 1 71 ? -23.422 16.797 -5.004 1 94.75 71 GLY B O 1
ATOM 3128 N N . MET B 1 72 ? -23.375 14.547 -4.93 1 94.44 72 MET B N 1
ATOM 3129 C CA . MET B 1 72 ? -23.594 14.5 -3.488 1 94.44 72 MET B CA 1
ATOM 3130 C C . MET B 1 72 ? -22.344 14.922 -2.729 1 94.44 72 MET B C 1
ATOM 3132 O O . MET B 1 72 ? -21.234 14.859 -3.268 1 94.44 72 MET B O 1
ATOM 3136 N N . ASN B 1 73 ? -22.625 15.375 -1.521 1 95.25 73 ASN B N 1
ATOM 3137 C CA . ASN B 1 73 ? -21.484 15.656 -0.663 1 95.25 73 ASN B CA 1
ATOM 3138 C C . ASN B 1 73 ? -20.656 14.398 -0.394 1 95.25 73 ASN B C 1
ATOM 3140 O O . ASN B 1 73 ? -21.219 13.352 -0.06 1 95.25 73 ASN B O 1
ATOM 3144 N N . ARG B 1 74 ? -19.344 14.469 -0.472 1 94.69 74 ARG B N 1
ATOM 3145 C CA . ARG B 1 74 ? -18.469 13.312 -0.331 1 94.69 74 ARG B CA 1
ATOM 3146 C C . ARG B 1 74 ? -18.641 12.648 1.031 1 94.69 74 ARG B C 1
ATOM 3148 O O . ARG B 1 74 ? -18.75 11.422 1.122 1 94.69 74 ARG B O 1
ATOM 3155 N N . ALA B 1 75 ? -18.656 13.438 2.08 1 95.56 75 ALA B N 1
ATOM 3156 C CA . ALA B 1 75 ? -18.766 12.883 3.43 1 95.56 75 ALA B CA 1
ATOM 3157 C C . ALA B 1 75 ? -20.094 12.156 3.623 1 95.56 75 ALA B C 1
ATOM 3159 O O . ALA B 1 75 ? -20.141 11.078 4.211 1 95.56 75 ALA B O 1
ATOM 3160 N N . GLU B 1 76 ? -21.109 12.727 3.131 1 94.81 76 GLU B N 1
ATOM 3161 C CA . GLU B 1 76 ? -22.438 12.109 3.232 1 94.81 76 GLU B CA 1
ATOM 3162 C C . GLU B 1 76 ? -22.531 10.852 2.371 1 94.81 76 GLU B C 1
ATOM 3164 O O . GLU B 1 76 ? -23.078 9.836 2.803 1 94.81 76 GLU B O 1
ATOM 3169 N N . ALA B 1 77 ? -21.953 10.977 1.234 1 93.88 77 ALA B N 1
ATOM 3170 C CA . ALA B 1 77 ? -22.047 9.891 0.258 1 93.88 77 ALA B CA 1
ATOM 3171 C C . ALA B 1 77 ? -21.297 8.648 0.742 1 93.88 77 ALA B C 1
ATOM 3173 O O . ALA B 1 77 ? -21.688 7.523 0.428 1 93.88 77 ALA B O 1
ATOM 3174 N N . CYS B 1 78 ? -20.281 8.852 1.492 1 93.69 78 CYS B N 1
ATOM 3175 C CA . CYS B 1 78 ? -19.422 7.73 1.854 1 93.69 78 CYS B CA 1
ATOM 3176 C C . CYS B 1 78 ? -19.984 6.965 3.041 1 93.69 78 CYS B C 1
ATOM 3178 O O . CYS B 1 78 ? -19.562 5.844 3.324 1 93.69 78 CYS B O 1
ATOM 3180 N N . GLN B 1 79 ? -20.875 7.547 3.771 1 94.12 79 GLN B N 1
ATOM 3181 C CA . GLN B 1 79 ? -21.266 7.07 5.094 1 94.12 79 GLN B CA 1
ATOM 3182 C C . GLN B 1 79 ? -21.781 5.641 5.035 1 94.12 79 GLN B C 1
ATOM 3184 O O . GLN B 1 79 ? -21.344 4.777 5.797 1 94.12 79 GLN B O 1
ATOM 3189 N N . LYS B 1 80 ? -22.703 5.391 4.141 1 90.12 80 LYS B N 1
ATOM 3190 C CA . LYS B 1 80 ? -23.312 4.066 4.043 1 90.12 80 LYS B CA 1
ATOM 3191 C C . LYS B 1 80 ? -22.266 3.006 3.711 1 90.12 80 LYS B C 1
ATOM 3193 O O . LYS B 1 80 ? -22.219 1.946 4.34 1 90.12 80 LYS B O 1
ATOM 3198 N N . ALA B 1 81 ? -21.453 3.303 2.746 1 88.88 81 ALA B N 1
ATOM 3199 C CA . ALA B 1 81 ? -20.422 2.354 2.314 1 88.88 81 ALA B CA 1
ATOM 3200 C C . ALA B 1 81 ? -19.422 2.076 3.434 1 88.88 81 ALA B C 1
ATOM 3202 O O . ALA B 1 81 ? -19.016 0.931 3.633 1 88.88 81 ALA B O 1
ATOM 3203 N N . VAL B 1 82 ? -19.062 3.082 4.168 1 92.06 82 VAL B N 1
ATOM 3204 C CA . VAL B 1 82 ? -18.109 2.932 5.262 1 92.06 82 VAL B CA 1
ATOM 3205 C C . VAL B 1 82 ? -18.734 2.107 6.387 1 92.06 82 VAL B C 1
ATOM 3207 O O . VAL B 1 82 ? -18.094 1.223 6.949 1 92.06 82 VAL B O 1
ATOM 3210 N N . ASN B 1 83 ? -19.969 2.375 6.656 1 90.94 83 ASN B N 1
ATOM 3211 C CA . ASN B 1 83 ? -20.672 1.62 7.684 1 90.94 83 ASN B CA 1
ATOM 3212 C C . ASN B 1 83 ? -20.781 0.141 7.32 1 90.94 83 ASN B C 1
ATOM 3214 O O . ASN B 1 83 ? -20.766 -0.721 8.195 1 90.94 83 ASN B O 1
ATOM 3218 N N . GLN B 1 84 ? -20.906 -0.129 6.09 1 86.12 84 GLN B N 1
ATOM 3219 C CA . GLN B 1 84 ? -21.047 -1.504 5.617 1 86.12 84 GLN B CA 1
ATOM 3220 C C . GLN B 1 84 ? -19.734 -2.273 5.793 1 86.12 84 GLN B C 1
ATOM 3222 O O . GLN B 1 84 ? -19.75 -3.496 5.941 1 86.12 84 GLN B O 1
ATOM 3227 N N . LEU B 1 85 ? -18.672 -1.566 5.75 1 86.5 85 LEU B N 1
ATOM 3228 C CA . LEU B 1 85 ? -17.375 -2.219 5.938 1 86.5 85 LEU B CA 1
ATOM 3229 C C . LEU B 1 85 ? -17.297 -2.863 7.316 1 86.5 85 LEU B C 1
ATOM 3231 O O . LEU B 1 85 ? -16.812 -3.992 7.453 1 86.5 85 LEU B O 1
ATOM 3235 N N . ASN B 1 86 ? -17.719 -2.221 8.391 1 88.69 86 ASN B N 1
ATOM 3236 C CA . ASN B 1 86 ? -17.75 -2.678 9.773 1 88.69 86 ASN B CA 1
ATOM 3237 C C . ASN B 1 86 ? -18.828 -1.975 10.586 1 88.69 86 ASN B C 1
ATOM 3239 O O . ASN B 1 86 ? -18.641 -0.848 11.039 1 88.69 86 ASN B O 1
ATOM 3243 N N . PRO B 1 87 ? -19.906 -2.555 10.766 1 90.06 87 PRO B N 1
ATOM 3244 C CA . PRO B 1 87 ? -21.047 -1.919 11.43 1 90.06 87 PRO B CA 1
ATOM 3245 C C . PRO B 1 87 ? -20.75 -1.553 12.883 1 90.06 87 PRO B C 1
ATOM 3247 O O . PRO B 1 87 ? -21.516 -0.806 13.5 1 90.06 87 PRO B O 1
ATOM 3250 N N . MET B 1 88 ? -19.656 -2.049 13.406 1 91.31 88 MET B N 1
ATOM 3251 C CA . MET B 1 88 ? -19.328 -1.761 14.805 1 91.31 88 MET B CA 1
ATOM 3252 C C . MET B 1 88 ? -18.609 -0.414 14.922 1 91.31 88 MET B C 1
ATOM 3254 O O . MET B 1 88 ? -18.469 0.114 16.031 1 91.31 88 MET B O 1
ATOM 3258 N N . VAL B 1 89 ? -18.172 0.109 13.82 1 94.94 89 VAL B N 1
ATOM 3259 C CA . VAL B 1 89 ? -17.484 1.398 13.828 1 94.94 89 VAL B CA 1
ATOM 3260 C C . VAL B 1 89 ? -18.5 2.521 13.617 1 94.94 89 VAL B C 1
ATOM 3262 O O . VAL B 1 89 ? -19.25 2.506 12.648 1 94.94 89 VAL B O 1
ATOM 3265 N N . LYS B 1 90 ? -18.531 3.494 14.547 1 97.5 90 LYS B N 1
ATOM 3266 C CA . LYS B 1 90 ? -19.406 4.645 14.406 1 97.5 90 LYS B CA 1
ATOM 3267 C C . LYS B 1 90 ? -18.875 5.629 13.367 1 97.5 90 LYS B C 1
ATOM 3269 O O . LYS B 1 90 ? -17.766 6.129 13.5 1 97.5 90 LYS B O 1
ATOM 3274 N N . VAL B 1 91 ? -19.688 5.883 12.336 1 97.5 91 VAL B N 1
ATOM 3275 C CA . VAL B 1 91 ? -19.297 6.801 11.273 1 97.5 91 VAL B CA 1
ATOM 3276 C C . VAL B 1 91 ? -20.109 8.094 11.383 1 97.5 91 VAL B C 1
ATOM 3278 O O . VAL B 1 91 ? -21.328 8.086 11.258 1 97.5 91 VAL B O 1
ATOM 3281 N N . ASN B 1 92 ? -19.406 9.164 11.641 1 98.06 92 ASN B N 1
ATOM 3282 C CA . ASN B 1 92 ? -20.031 10.477 11.789 1 98.06 92 ASN B CA 1
ATOM 3283 C C . ASN B 1 92 ? -19.609 11.43 10.68 1 98.06 92 ASN B C 1
ATOM 3285 O O . ASN B 1 92 ? -18.469 11.352 10.195 1 98.06 92 ASN B O 1
ATOM 3289 N N . ILE B 1 93 ? -20.594 12.305 10.352 1 97.81 93 ILE B N 1
ATOM 3290 C CA . ILE B 1 93 ? -20.312 13.312 9.336 1 97.81 93 ILE B CA 1
ATOM 3291 C C . ILE B 1 93 ? -20.297 14.695 9.984 1 97.81 93 ILE B C 1
ATOM 3293 O O . ILE B 1 93 ? -21.219 15.062 10.719 1 97.81 93 ILE B O 1
ATOM 3297 N N . LYS B 1 94 ? -19.188 15.352 9.844 1 97.44 94 LYS B N 1
ATOM 3298 C CA . LYS B 1 94 ? -19.078 16.75 10.266 1 97.44 94 LYS B CA 1
ATOM 3299 C C . LYS B 1 94 ? -19.406 17.688 9.109 1 97.44 94 LYS B C 1
ATOM 3301 O O . LYS B 1 94 ? -18.766 17.625 8.055 1 97.44 94 LYS B O 1
ATOM 3306 N N . ASN B 1 95 ? -20.375 18.531 9.258 1 94.75 95 ASN B N 1
ATOM 3307 C CA . ASN B 1 95 ? -20.781 19.469 8.219 1 94.75 95 ASN B CA 1
ATOM 3308 C C . ASN B 1 95 ? -19.891 20.719 8.234 1 94.75 95 ASN B C 1
ATOM 3310 O O . ASN B 1 95 ? -19.297 21.047 9.258 1 94.75 95 ASN B O 1
ATOM 3314 N N . GLY B 1 96 ? -19.906 21.359 7.016 1 94.94 96 GLY B N 1
ATOM 3315 C CA . GLY B 1 96 ? -19.141 22.578 6.883 1 94.94 96 GLY B CA 1
ATOM 3316 C C . GLY B 1 96 ? -17.781 22.375 6.219 1 94.94 96 GLY B C 1
ATOM 3317 O O . GLY B 1 96 ? -17.594 21.406 5.492 1 94.94 96 GLY B O 1
ATOM 3318 N N . SER B 1 97 ? -16.953 23.391 6.395 1 96.5 97 SER B N 1
ATOM 3319 C CA . SER B 1 97 ? -15.617 23.344 5.809 1 96.5 97 SER B CA 1
ATOM 3320 C C . SER B 1 97 ? -14.539 23.391 6.887 1 96.5 97 SER B C 1
ATOM 3322 O O . SER B 1 97 ? -14.812 23.766 8.031 1 96.5 97 SER B O 1
ATOM 3324 N N . LEU B 1 98 ? -13.359 22.922 6.508 1 97.31 98 LEU B N 1
ATOM 3325 C CA . LEU B 1 98 ? -12.242 23 7.441 1 97.31 98 LEU B CA 1
ATOM 3326 C C . LEU B 1 98 ? -11.984 24.438 7.867 1 97.31 98 LEU B C 1
ATOM 3328 O O . LEU B 1 98 ? -11.703 24.703 9.039 1 97.31 98 LEU B O 1
ATOM 3332 N N . SER B 1 99 ? -12.094 25.344 6.914 1 96.44 99 SER B N 1
ATOM 3333 C CA . SER B 1 99 ? -11.891 26.766 7.203 1 96.44 99 SER B CA 1
ATOM 3334 C C . SER B 1 99 ? -12.859 27.25 8.273 1 96.44 99 SER B C 1
ATOM 3336 O O . SER B 1 99 ? -12.469 27.969 9.195 1 96.44 99 SER B O 1
ATOM 3338 N N . THR B 1 100 ? -14.07 26.844 8.156 1 97.19 100 THR B N 1
ATOM 3339 C CA . THR B 1 100 ? -15.086 27.25 9.125 1 97.19 100 THR B CA 1
ATOM 3340 C C . THR B 1 100 ? -14.805 26.625 10.484 1 97.19 100 THR B C 1
ATOM 3342 O O . THR B 1 100 ? -14.93 27.281 11.516 1 97.19 100 THR B O 1
ATOM 3345 N N . LEU B 1 101 ? -14.438 25.375 10.5 1 97.44 101 LEU B N 1
ATOM 3346 C CA . LEU B 1 101 ? -14.141 24.672 11.742 1 97.44 101 LEU B CA 1
ATOM 3347 C C . LEU B 1 101 ? -12.992 25.359 12.484 1 97.44 101 LEU B C 1
ATOM 3349 O O . LEU B 1 101 ? -13.016 25.469 13.711 1 97.44 101 LEU B O 1
ATOM 3353 N N . LEU B 1 102 ? -12.039 25.859 11.711 1 97.81 102 LEU B N 1
ATOM 3354 C CA . LEU B 1 102 ? -10.828 26.391 12.32 1 97.81 102 LEU B CA 1
ATOM 3355 C C . LEU B 1 102 ? -10.945 27.891 12.555 1 97.81 102 LEU B C 1
ATOM 3357 O O . LEU B 1 102 ? -10 28.531 13.031 1 97.81 102 LEU B O 1
ATOM 3361 N N . SER B 1 103 ? -12.07 28.516 12.242 1 97.44 103 SER B N 1
ATOM 3362 C CA . SER B 1 103 ? -12.242 29.969 12.312 1 97.44 103 SER B CA 1
ATOM 3363 C C . SER B 1 103 ? -12.203 30.453 13.758 1 97.44 103 SER B C 1
ATOM 3365 O O . SER B 1 103 ? -11.695 31.547 14.031 1 97.44 103 SER B O 1
ATOM 3367 N N . ASP B 1 104 ? -12.742 29.625 14.633 1 97.62 104 ASP B N 1
ATOM 3368 C CA . ASP B 1 104 ? -12.688 29.922 16.062 1 97.62 104 ASP B CA 1
ATOM 3369 C C . ASP B 1 104 ? -11.82 28.906 16.797 1 97.62 104 ASP B C 1
ATOM 3371 O O . ASP B 1 104 ? -12.188 27.734 16.922 1 97.62 104 ASP B O 1
ATOM 3375 N N . GLU B 1 105 ? -10.766 29.391 17.344 1 97.5 105 GLU B N 1
ATOM 3376 C CA . GLU B 1 105 ? -9.758 28.516 17.938 1 97.5 105 GLU B CA 1
ATOM 3377 C C . GLU B 1 105 ? -10.344 27.734 19.109 1 97.5 105 GLU B C 1
ATOM 3379 O O . GLU B 1 105 ? -10.125 26.516 19.234 1 97.5 105 GLU B O 1
ATOM 3384 N N . MET B 1 106 ? -11.031 28.391 19.953 1 97.69 106 MET B N 1
ATOM 3385 C CA . MET B 1 106 ? -11.586 27.75 21.125 1 97.69 106 MET B CA 1
ATOM 3386 C C . MET B 1 106 ? -12.562 26.641 20.734 1 97.69 106 MET B C 1
ATOM 3388 O O . MET B 1 106 ? -12.508 25.531 21.281 1 97.69 106 MET B O 1
ATOM 3392 N N . ASP B 1 107 ? -13.422 26.953 19.844 1 97.38 107 ASP B N 1
ATOM 3393 C CA . ASP B 1 107 ? -14.398 25.969 19.375 1 97.38 107 ASP B CA 1
ATOM 3394 C C . ASP B 1 107 ? -13.703 24.812 18.656 1 97.38 107 ASP B C 1
ATOM 3396 O O . ASP B 1 107 ? -14.094 23.656 18.828 1 97.38 107 ASP B O 1
ATOM 3400 N N . ALA B 1 108 ? -12.766 25.141 17.844 1 98.19 108 ALA B N 1
ATOM 3401 C CA . ALA B 1 108 ? -12.016 24.109 17.109 1 98.19 108 ALA B CA 1
ATOM 3402 C C . ALA B 1 108 ? -11.312 23.156 18.078 1 98.19 108 ALA B C 1
ATOM 3404 O O . ALA B 1 108 ? -11.43 21.938 17.938 1 98.19 108 ALA B O 1
ATOM 3405 N N . LYS B 1 109 ? -10.641 23.719 19.062 1 98.38 109 LYS B N 1
ATOM 3406 C CA . LYS B 1 109 ? -9.914 22.906 20.031 1 98.38 109 LYS B CA 1
ATOM 3407 C C . LYS B 1 109 ? -10.867 22.047 20.859 1 98.38 109 LYS B C 1
ATOM 3409 O O . LYS B 1 109 ? -10.578 20.891 21.156 1 98.38 109 LYS B O 1
ATOM 3414 N N . SER B 1 110 ? -11.961 22.672 21.203 1 98.38 110 SER B N 1
ATOM 3415 C CA . SER B 1 110 ? -12.977 21.922 21.953 1 98.38 110 SER B CA 1
ATOM 3416 C C . SER B 1 110 ? -13.469 20.719 21.156 1 98.38 110 SER B C 1
ATOM 3418 O O . SER B 1 110 ? -13.648 19.641 21.703 1 98.38 110 SER B O 1
ATOM 3420 N N . PHE B 1 111 ? -13.68 20.906 19.922 1 98.5 111 PHE B N 1
ATOM 3421 C CA . PHE B 1 111 ? -14.117 19.828 19.047 1 98.5 111 PHE B CA 1
ATOM 3422 C C . PHE B 1 111 ? -13.047 18.75 18.906 1 98.5 111 PHE B C 1
ATOM 3424 O O . PHE B 1 111 ? -13.336 17.562 19 1 98.5 111 PHE B O 1
ATOM 3431 N N . LEU B 1 112 ? -11.82 19.141 18.75 1 98.69 112 LEU B N 1
ATOM 3432 C CA . LEU B 1 112 ? -10.711 18.25 18.453 1 98.69 112 LEU B CA 1
ATOM 3433 C C . LEU B 1 112 ? -10.375 17.375 19.672 1 98.69 112 LEU B C 1
ATOM 3435 O O . LEU B 1 112 ? -9.867 16.266 19.516 1 98.69 112 LEU B O 1
ATOM 3439 N N . LYS B 1 113 ? -10.703 17.797 20.844 1 98 113 LYS B N 1
ATOM 3440 C CA . LYS B 1 113 ? -10.391 17.094 22.078 1 98 113 LYS B CA 1
ATOM 3441 C C . LYS B 1 113 ? -11.086 15.734 22.125 1 98 113 LYS B C 1
ATOM 3443 O O . LYS B 1 113 ? -10.688 14.844 22.875 1 98 113 LYS B O 1
ATOM 3448 N N . SER B 1 114 ? -12.078 15.586 21.359 1 97.81 114 SER B N 1
ATOM 3449 C CA . SER B 1 114 ? -12.875 14.367 21.375 1 97.81 114 SER B CA 1
ATOM 3450 C C . SER B 1 114 ? -12.195 13.25 20.594 1 97.81 114 SER B C 1
ATOM 3452 O O . SER B 1 114 ? -12.688 12.125 20.547 1 97.81 114 SER B O 1
ATOM 3454 N N . PHE B 1 115 ? -11.078 13.547 19.984 1 98.38 115 PHE B N 1
ATOM 3455 C CA . PHE B 1 115 ? -10.453 12.578 19.094 1 98.38 115 PHE B CA 1
ATOM 3456 C C . PHE B 1 115 ? -9.07 12.188 19.594 1 98.38 115 PHE B C 1
ATOM 3458 O O . PHE B 1 115 ? -8.414 12.969 20.297 1 98.38 115 PHE B O 1
ATOM 3465 N N . ASN B 1 116 ? -8.641 10.961 19.203 1 95.94 116 ASN B N 1
ATOM 3466 C CA . ASN B 1 116 ? -7.312 10.438 19.5 1 95.94 116 ASN B CA 1
ATOM 3467 C C . ASN B 1 116 ? -6.324 10.742 18.391 1 95.94 116 ASN B C 1
ATOM 3469 O O . ASN B 1 116 ? -5.113 10.789 18.609 1 95.94 116 ASN B O 1
ATOM 3473 N N . VAL B 1 117 ? -6.875 10.883 17.25 1 98.06 117 VAL B N 1
ATOM 3474 C CA . VAL B 1 117 ? -6.055 11.062 16.062 1 98.06 117 VAL B CA 1
ATOM 3475 C C . VAL B 1 117 ? -6.766 11.992 15.078 1 98.06 117 VAL B C 1
ATOM 3477 O O . VAL B 1 117 ? -7.984 11.914 14.906 1 98.06 117 VAL B O 1
ATOM 3480 N N . VAL B 1 118 ? -6.004 12.867 14.484 1 98.88 118 VAL B N 1
ATOM 3481 C CA . VAL B 1 118 ? -6.516 13.727 13.422 1 98.88 118 VAL B CA 1
ATOM 3482 C C . VAL B 1 118 ? -5.723 13.492 12.141 1 98.88 118 VAL B C 1
ATOM 3484 O O . VAL B 1 118 ? -4.492 13.461 12.164 1 98.88 118 VAL B O 1
ATOM 3487 N N . ILE B 1 119 ? -6.453 13.289 11.047 1 98.88 119 ILE B N 1
ATOM 3488 C CA . ILE B 1 119 ? -5.844 13.039 9.742 1 98.88 119 ILE B CA 1
ATOM 3489 C C . ILE B 1 119 ? -6.34 14.07 8.734 1 98.88 119 ILE B C 1
ATOM 3491 O O . ILE B 1 119 ? -7.547 14.234 8.547 1 98.88 119 ILE B O 1
ATOM 3495 N N . LEU B 1 120 ? -5.465 14.781 8.109 1 98.81 120 LEU B N 1
ATOM 3496 C CA . LEU B 1 120 ? -5.746 15.711 7.02 1 98.81 120 LEU B CA 1
ATOM 3497 C C . LEU B 1 120 ? -5.176 15.195 5.703 1 98.81 120 LEU B C 1
ATOM 3499 O O . LEU B 1 120 ? -4.02 14.766 5.648 1 98.81 120 LEU B O 1
ATOM 3503 N N . VAL B 1 121 ? -5.996 15.219 4.664 1 96.94 121 VAL B N 1
ATOM 3504 C CA . VAL B 1 121 ? -5.531 14.664 3.395 1 96.94 121 VAL B CA 1
ATOM 3505 C C . VAL B 1 121 ? -5.715 15.695 2.285 1 96.94 121 VAL B C 1
ATOM 3507 O O . VAL B 1 121 ? -6.773 16.328 2.184 1 96.94 121 VAL B O 1
ATOM 3510 N N . ASN B 1 122 ? -4.668 15.844 1.426 1 93.5 122 ASN B N 1
ATOM 3511 C CA . ASN B 1 122 ? -4.637 16.641 0.201 1 93.5 122 ASN B CA 1
ATOM 3512 C C . ASN B 1 122 ? -5.25 18.016 0.413 1 93.5 122 ASN B C 1
ATOM 3514 O O . ASN B 1 122 ? -6.207 18.391 -0.266 1 93.5 122 ASN B O 1
ATOM 3518 N N . ASN B 1 123 ? -4.695 18.766 1.255 1 95 123 ASN B N 1
ATOM 3519 C CA . ASN B 1 123 ? -5.074 20.141 1.552 1 95 123 ASN B CA 1
ATOM 3520 C C . ASN B 1 123 ? -3.877 21.094 1.453 1 95 123 ASN B C 1
ATOM 3522 O O . ASN B 1 123 ? -2.74 20.641 1.292 1 95 123 ASN B O 1
ATOM 3526 N N . GLY B 1 124 ? -4.191 22.359 1.449 1 95.19 124 GLY B N 1
ATOM 3527 C CA . GLY B 1 124 ? -3.113 23.344 1.429 1 95.19 124 GLY B CA 1
ATOM 3528 C C . GLY B 1 124 ? -2.299 23.359 2.709 1 95.19 124 GLY B C 1
ATOM 3529 O O . GLY B 1 124 ? -2.752 22.859 3.744 1 95.19 124 GLY B O 1
ATOM 3530 N N . LEU B 1 125 ? -1.095 23.922 2.607 1 96.88 125 LEU B N 1
ATOM 3531 C CA . LEU B 1 125 ? -0.165 23.938 3.732 1 96.88 125 LEU B CA 1
ATOM 3532 C C . LEU B 1 125 ? -0.667 24.859 4.84 1 96.88 125 LEU B C 1
ATOM 3534 O O . LEU B 1 125 ? -0.47 24.578 6.023 1 96.88 125 LEU B O 1
ATOM 3538 N N . ASP B 1 126 ? -1.329 25.891 4.492 1 96.31 126 ASP B N 1
ATOM 3539 C CA . ASP B 1 126 ? -1.822 26.844 5.477 1 96.31 126 ASP B CA 1
ATOM 3540 C C . ASP B 1 126 ? -2.807 26.188 6.441 1 96.31 126 ASP B C 1
ATOM 3542 O O . ASP B 1 126 ? -2.709 26.375 7.656 1 96.31 126 ASP B O 1
ATOM 3546 N N . MET B 1 127 ? -3.725 25.453 5.898 1 96.75 127 MET B N 1
ATOM 3547 C CA . MET B 1 127 ? -4.699 24.75 6.73 1 96.75 127 MET B CA 1
ATOM 3548 C C . MET B 1 127 ? -4.02 23.656 7.551 1 96.75 127 MET B C 1
ATOM 3550 O O . MET B 1 127 ? -4.387 23.422 8.703 1 96.75 127 MET B O 1
ATOM 3554 N N . ALA B 1 128 ? -3.09 23 6.93 1 98.25 128 ALA B N 1
ATOM 3555 C CA . ALA B 1 128 ? -2.344 21.969 7.641 1 98.25 128 ALA B CA 1
ATOM 3556 C C . ALA B 1 128 ? -1.609 22.547 8.844 1 98.25 128 ALA B C 1
ATOM 3558 O O . ALA B 1 128 ? -1.609 21.953 9.93 1 98.25 128 ALA B O 1
ATOM 3559 N N . ILE B 1 129 ? -1.003 23.688 8.656 1 98.31 129 ILE B N 1
ATOM 3560 C CA . ILE B 1 129 ? -0.246 24.359 9.711 1 98.31 129 ILE B CA 1
ATOM 3561 C C . ILE B 1 129 ? -1.175 24.703 10.875 1 98.31 129 ILE B C 1
ATOM 3563 O O . ILE B 1 129 ? -0.864 24.422 12.031 1 98.31 129 ILE B O 1
ATOM 3567 N N . LYS B 1 130 ? -2.246 25.266 10.555 1 98.31 130 LYS B N 1
ATOM 3568 C CA . LYS B 1 130 ? -3.191 25.688 11.586 1 98.31 130 LYS B CA 1
ATOM 3569 C C . LYS B 1 130 ? -3.756 24.484 12.344 1 98.31 130 LYS B C 1
ATOM 3571 O O . LYS B 1 130 ? -3.742 24.469 13.578 1 98.31 130 LYS B O 1
ATOM 3576 N N . LEU B 1 131 ? -4.25 23.5 11.648 1 98.69 131 LEU B N 1
ATOM 3577 C CA . LEU B 1 131 ? -4.824 22.312 12.266 1 98.69 131 LEU B CA 1
ATOM 3578 C C . LEU B 1 131 ? -3.779 21.578 13.102 1 98.69 131 LEU B C 1
ATOM 3580 O O . LEU B 1 131 ? -4.066 21.125 14.211 1 98.69 131 LEU B O 1
ATOM 3584 N N . ASN B 1 132 ? -2.604 21.438 12.555 1 98.75 132 ASN B N 1
ATOM 3585 C CA . ASN B 1 132 ? -1.522 20.781 13.281 1 98.75 132 ASN B CA 1
ATOM 3586 C C . ASN B 1 132 ? -1.174 21.516 14.57 1 98.75 132 ASN B C 1
ATOM 3588 O O . ASN B 1 132 ? -0.911 20.891 15.594 1 98.75 132 ASN B O 1
ATOM 3592 N N . ARG B 1 133 ? -1.106 22.828 14.484 1 98.19 133 ARG B N 1
ATOM 3593 C CA . ARG B 1 133 ? -0.816 23.609 15.688 1 98.19 133 ARG B CA 1
ATOM 3594 C C . ARG B 1 133 ? -1.811 23.281 16.797 1 98.19 133 ARG B C 1
ATOM 3596 O O . ARG B 1 133 ? -1.415 23.047 17.938 1 98.19 133 ARG B O 1
ATOM 3603 N N . PHE B 1 134 ? -3.107 23.297 16.453 1 98.56 134 PHE B N 1
ATOM 3604 C CA . PHE B 1 134 ? -4.137 22.984 17.438 1 98.56 134 PHE B CA 1
ATOM 3605 C C . PHE B 1 134 ? -3.939 21.594 18.016 1 98.56 134 PHE B C 1
ATOM 3607 O O . PHE B 1 134 ? -3.975 21.391 19.234 1 98.56 134 PHE B O 1
ATOM 3614 N N . CYS B 1 135 ? -3.701 20.609 17.172 1 98.5 135 CYS B N 1
ATOM 3615 C CA . CYS B 1 135 ? -3.51 19.219 17.594 1 98.5 135 CYS B CA 1
ATOM 3616 C C . CYS B 1 135 ? -2.289 19.094 18.5 1 98.5 135 CYS B C 1
ATOM 3618 O O . CYS B 1 135 ? -2.338 18.422 19.531 1 98.5 135 CYS B O 1
ATOM 3620 N N . HIS B 1 136 ? -1.21 19.75 18.109 1 98.06 136 HIS B N 1
ATOM 3621 C CA . HIS B 1 136 ? 0.033 19.688 18.859 1 98.06 136 HIS B CA 1
ATOM 3622 C C . HIS B 1 136 ? -0.156 20.234 20.266 1 98.06 136 HIS B C 1
ATOM 3624 O O . HIS B 1 136 ? 0.289 19.625 21.25 1 98.06 136 HIS B O 1
ATOM 3630 N N . GLU B 1 137 ? -0.806 21.328 20.391 1 97.25 137 GLU B N 1
ATOM 3631 C CA . GLU B 1 137 ? -1.076 21.953 21.672 1 97.25 137 GLU B CA 1
ATOM 3632 C C . GLU B 1 137 ? -1.954 21.062 22.547 1 97.25 137 GLU B C 1
ATOM 3634 O O . GLU B 1 137 ? -1.83 21.078 23.781 1 97.25 137 GLU B O 1
ATOM 3639 N N . LEU B 1 138 ? -2.805 20.297 21.969 1 97.56 138 LEU B N 1
ATOM 3640 C CA . LEU B 1 138 ? -3.725 19.406 22.688 1 97.56 138 LEU B CA 1
ATOM 3641 C C . LEU B 1 138 ? -3.113 18.031 22.875 1 97.56 138 LEU B C 1
ATOM 3643 O O . LEU B 1 138 ? -3.756 17.141 23.438 1 97.56 138 LEU B O 1
ATOM 3647 N N . CYS B 1 139 ? -1.923 17.797 22.328 1 96.62 139 CYS B N 1
ATOM 3648 C CA . CYS B 1 139 ? -1.208 16.531 22.406 1 96.62 139 CYS B CA 1
ATOM 3649 C C . CYS B 1 139 ? -1.967 15.43 21.672 1 96.62 139 CYS B C 1
ATOM 3651 O O . CYS B 1 139 ? -2.082 14.312 22.172 1 96.62 139 CYS B O 1
ATOM 3653 N N . ILE B 1 140 ? -2.568 15.805 20.578 1 97.75 140 ILE B N 1
ATOM 3654 C CA . ILE B 1 140 ? -3.266 14.859 19.703 1 97.75 140 ILE B CA 1
ATOM 3655 C C . ILE B 1 140 ? -2.398 14.531 18.484 1 97.75 140 ILE B C 1
ATOM 3657 O O . ILE B 1 140 ? -1.988 15.438 17.75 1 97.75 140 ILE B O 1
ATOM 3661 N N . PRO B 1 141 ? -2.105 13.234 18.281 1 97.69 141 PRO B N 1
ATOM 3662 C CA . PRO B 1 141 ? -1.367 12.867 17.078 1 97.69 141 PRO B CA 1
ATOM 3663 C C . PRO B 1 141 ? -2.023 13.391 15.797 1 97.69 141 PRO B C 1
ATOM 3665 O O . PRO B 1 141 ? -3.242 13.281 15.641 1 97.69 141 PRO B O 1
ATOM 3668 N N . PHE B 1 142 ? -1.193 13.977 14.945 1 98.62 142 PHE B N 1
ATOM 3669 C CA . PHE B 1 142 ? -1.637 14.609 13.711 1 98.62 142 PHE B CA 1
ATOM 3670 C C . PHE B 1 142 ? -0.91 14.023 12.508 1 98.62 142 PHE B C 1
ATOM 3672 O O . PHE B 1 142 ? 0.318 13.914 12.508 1 98.62 142 PHE B O 1
ATOM 3679 N N . PHE B 1 143 ? -1.713 13.57 11.492 1 98.75 143 PHE B N 1
ATOM 3680 C CA . PHE B 1 143 ? -1.176 13.055 10.234 1 98.75 143 PHE B CA 1
ATOM 3681 C C . PHE B 1 143 ? -1.636 13.906 9.055 1 98.75 143 PHE B C 1
ATOM 3683 O O . PHE B 1 143 ? -2.824 14.211 8.93 1 98.75 143 PHE B O 1
ATOM 3690 N N . PHE B 1 144 ? -0.711 14.336 8.234 1 98.81 144 PHE B N 1
ATOM 3691 C CA . PHE B 1 144 ? -0.995 15.102 7.023 1 98.81 144 PHE B CA 1
ATOM 3692 C C . PHE B 1 144 ? -0.457 14.383 5.789 1 98.81 144 PHE B C 1
ATOM 3694 O O . PHE B 1 144 ? 0.756 14.234 5.637 1 98.81 144 PHE B O 1
ATOM 3701 N N . ALA B 1 145 ? -1.386 13.93 4.922 1 98.19 145 ALA B N 1
ATOM 3702 C CA . ALA B 1 145 ? -0.986 13.156 3.748 1 98.19 145 ALA B CA 1
ATOM 3703 C C . ALA B 1 145 ? -1.418 13.859 2.463 1 98.19 145 ALA B C 1
ATOM 3705 O O . ALA B 1 145 ? -2.514 14.422 2.391 1 98.19 145 ALA B O 1
ATOM 3706 N N . CYS B 1 146 ? -0.572 13.844 1.479 1 95.94 146 CYS B N 1
ATOM 3707 C CA . CYS B 1 146 ? -0.854 14.328 0.133 1 95.94 146 CYS B CA 1
ATOM 3708 C C . CYS B 1 146 ? -0.382 13.328 -0.917 1 95.94 146 CYS B C 1
ATOM 3710 O O . CYS B 1 146 ? 0.65 12.68 -0.742 1 95.94 146 CYS B O 1
ATOM 3712 N N . SER B 1 147 ? -1.158 13.203 -1.903 1 93.19 147 SER B N 1
ATOM 3713 C CA . SER B 1 147 ? -0.795 12.352 -3.027 1 93.19 147 SER B CA 1
ATOM 3714 C C . SER B 1 147 ? -1.088 13.031 -4.359 1 93.19 147 SER B C 1
ATOM 3716 O O . SER B 1 147 ? -2.205 13.5 -4.59 1 93.19 147 SER B O 1
ATOM 3718 N N . TRP B 1 148 ? -0.072 13.141 -5.199 1 91.25 148 TRP B N 1
ATOM 3719 C CA . TRP B 1 148 ? -0.143 13.703 -6.547 1 91.25 148 TRP B CA 1
ATOM 3720 C C . TRP B 1 148 ? 0.45 12.742 -7.566 1 91.25 148 TRP B C 1
ATOM 3722 O O . TRP B 1 148 ? 1.66 12.75 -7.809 1 91.25 148 TRP B O 1
ATOM 3732 N N . GLY B 1 149 ? -0.437 11.984 -8.156 1 86.81 149 GLY B N 1
ATOM 3733 C CA . GLY B 1 149 ? 0.085 10.984 -9.07 1 86.81 149 GLY B CA 1
ATOM 3734 C C . GLY B 1 149 ? 1.029 10 -8.414 1 86.81 149 GLY B C 1
ATOM 3735 O O . GLY B 1 149 ? 0.655 9.328 -7.449 1 86.81 149 GLY B O 1
ATOM 3736 N N . TYR B 1 150 ? 2.283 10.039 -8.867 1 89 150 TYR B N 1
ATOM 3737 C CA . TYR B 1 150 ? 3.279 9.102 -8.367 1 89 150 TYR B CA 1
ATOM 3738 C C . TYR B 1 150 ? 4.047 9.688 -7.191 1 89 150 TYR B C 1
ATOM 3740 O O . TYR B 1 150 ? 4.996 9.086 -6.691 1 89 150 TYR B O 1
ATOM 3748 N N . LEU B 1 151 ? 3.699 10.867 -6.781 1 92.81 151 LEU B N 1
ATOM 3749 C CA . LEU B 1 151 ? 4.355 11.555 -5.676 1 92.81 151 LEU B CA 1
ATOM 3750 C C . LEU B 1 151 ? 3.42 11.672 -4.477 1 92.81 151 LEU B C 1
ATOM 3752 O O . LEU B 1 151 ? 2.266 12.078 -4.621 1 92.81 151 LEU B O 1
ATOM 3756 N N . SER B 1 152 ? 3.9 11.211 -3.318 1 95.69 152 SER B N 1
ATOM 3757 C CA . SER B 1 152 ? 3.098 11.336 -2.105 1 95.69 152 SER B CA 1
ATOM 3758 C C . SER B 1 152 ? 3.967 11.688 -0.903 1 95.69 152 SER B C 1
ATOM 3760 O O . SER B 1 152 ? 5.18 11.461 -0.918 1 95.69 152 SER B O 1
ATOM 3762 N N . MET B 1 153 ? 3.355 12.289 0.041 1 96.69 153 MET B N 1
ATOM 3763 C CA . MET B 1 153 ? 3.988 12.609 1.318 1 96.69 153 MET B CA 1
ATOM 3764 C C . MET B 1 153 ? 3.037 12.336 2.479 1 96.69 153 MET B C 1
ATOM 3766 O O . MET B 1 153 ? 1.839 12.602 2.381 1 96.69 153 MET B O 1
ATOM 3770 N N . VAL B 1 154 ? 3.543 11.797 3.58 1 98.06 154 VAL B N 1
ATOM 3771 C CA . VAL B 1 154 ? 2.834 11.727 4.852 1 98.06 154 VAL B CA 1
ATOM 3772 C C . VAL B 1 154 ? 3.68 12.359 5.953 1 98.06 154 VAL B C 1
ATOM 3774 O O . VAL B 1 154 ? 4.805 11.922 6.211 1 98.06 154 VAL B O 1
ATOM 3777 N N . PHE B 1 155 ? 3.217 13.398 6.543 1 98.12 155 PHE B N 1
ATOM 3778 C CA . PHE B 1 155 ? 3.857 14.055 7.676 1 98.12 155 PHE B CA 1
ATOM 3779 C C . PHE B 1 155 ? 3.17 13.672 8.984 1 98.12 155 PHE B C 1
ATOM 3781 O O . PHE B 1 155 ? 1.939 13.648 9.055 1 98.12 155 PHE B O 1
ATOM 3788 N N . LEU B 1 156 ? 3.967 13.398 9.977 1 96.88 156 LEU B N 1
ATOM 3789 C CA . LEU B 1 156 ? 3.451 13 11.281 1 96.88 156 LEU B CA 1
ATOM 3790 C C . LEU B 1 156 ? 3.916 13.969 12.367 1 96.88 156 LEU B C 1
ATOM 3792 O O . LEU B 1 156 ? 5.09 14.352 12.406 1 96.88 156 LEU B O 1
ATOM 3796 N N . ASP B 1 157 ? 3.037 14.359 13.172 1 97.5 157 ASP B N 1
ATOM 3797 C CA . ASP B 1 157 ? 3.297 15.016 14.445 1 97.5 157 ASP B CA 1
ATOM 3798 C C . ASP B 1 157 ? 2.604 14.289 15.594 1 97.5 157 ASP B C 1
ATOM 3800 O O . ASP B 1 157 ? 1.41 14.492 15.836 1 97.5 157 ASP B O 1
ATOM 3804 N N . LEU B 1 158 ? 3.385 13.484 16.344 1 95.38 158 LEU B N 1
ATOM 3805 C CA . LEU B 1 158 ? 2.805 12.688 17.422 1 95.38 158 LEU B CA 1
ATOM 3806 C C . LEU B 1 158 ? 2.633 13.531 18.688 1 95.38 158 LEU B C 1
ATOM 3808 O O . LEU B 1 158 ? 2.104 13.047 19.688 1 95.38 158 LEU B O 1
ATOM 3812 N N . ALA B 1 159 ? 3.027 14.75 18.672 1 91.56 159 ALA B N 1
ATOM 3813 C CA . ALA B 1 159 ? 2.818 15.789 19.688 1 91.56 159 ALA B CA 1
ATOM 3814 C C . ALA B 1 159 ? 3.504 15.422 21 1 91.56 159 ALA B C 1
ATOM 3816 O O . ALA B 1 159 ? 3.107 15.898 22.062 1 91.56 159 ALA B O 1
ATOM 3817 N N . LYS B 1 160 ? 4.324 14.477 21.047 1 84.44 160 LYS B N 1
ATOM 3818 C CA . LYS B 1 160 ? 5.102 14.055 22.203 1 84.44 160 LYS B CA 1
ATOM 3819 C C . LYS B 1 160 ? 6.445 13.461 21.781 1 84.44 160 LYS B C 1
ATOM 3821 O O . LYS B 1 160 ? 6.703 13.281 20.594 1 84.44 160 LYS B O 1
ATOM 3826 N N . GLN B 1 161 ? 7.195 13.297 22.828 1 81.81 161 GLN B N 1
ATOM 3827 C CA . GLN B 1 161 ? 8.438 12.57 22.562 1 81.81 161 GLN B CA 1
ATOM 3828 C C . GLN B 1 161 ? 8.164 11.078 22.391 1 81.81 161 GLN B C 1
ATOM 3830 O O . GLN B 1 161 ? 7.398 10.484 23.156 1 81.81 161 GLN B O 1
ATOM 3835 N N . HIS B 1 162 ? 8.656 10.648 21.359 1 80.69 162 HIS B N 1
ATOM 3836 C CA . HIS B 1 162 ? 8.469 9.242 21.047 1 80.69 162 HIS B CA 1
ATOM 3837 C C . HIS B 1 162 ? 9.734 8.648 20.422 1 80.69 162 HIS B C 1
ATOM 3839 O O . HIS B 1 162 ? 10.258 9.18 19.438 1 80.69 162 HIS B O 1
ATOM 3845 N N . ASN B 1 163 ? 10.227 7.562 21.031 1 77.81 163 ASN B N 1
ATOM 3846 C CA . ASN B 1 163 ? 11.398 6.844 20.531 1 77.81 163 ASN B CA 1
ATOM 3847 C C . ASN B 1 163 ? 12.562 7.793 20.25 1 77.81 163 ASN B C 1
ATOM 3849 O O . ASN B 1 163 ? 13.172 7.742 19.188 1 77.81 163 ASN B O 1
ATOM 3853 N N . GLY B 1 164 ? 12.711 8.703 21.078 1 78.25 164 GLY B N 1
ATOM 3854 C CA . GLY B 1 164 ? 13.844 9.609 21.016 1 78.25 164 GLY B CA 1
ATOM 3855 C C . GLY B 1 164 ? 13.617 10.773 20.062 1 78.25 164 GLY B C 1
ATOM 3856 O O . GLY B 1 164 ? 14.5 11.617 19.891 1 78.25 164 GLY B O 1
ATOM 3857 N N . ILE B 1 165 ? 12.453 10.805 19.453 1 84.12 165 ILE B N 1
ATOM 3858 C CA . ILE B 1 165 ? 12.148 11.891 18.531 1 84.12 165 ILE B CA 1
ATOM 3859 C C . ILE B 1 165 ? 11.195 12.883 19.203 1 84.12 165 ILE B C 1
ATOM 3861 O O . ILE B 1 165 ? 10.188 12.484 19.781 1 84.12 165 ILE B O 1
ATOM 3865 N N . ASP B 1 166 ? 11.602 14.055 19.172 1 88.62 166 ASP B N 1
ATOM 3866 C CA . ASP B 1 166 ? 10.703 15.141 19.562 1 88.62 166 ASP B CA 1
ATOM 3867 C C . ASP B 1 166 ? 9.945 15.688 18.359 1 88.62 166 ASP B C 1
ATOM 3869 O O . ASP B 1 166 ? 10.461 16.531 17.625 1 88.62 166 ASP B O 1
ATOM 3873 N N . PHE B 1 167 ? 8.812 15.234 18.25 1 91.75 167 PHE B N 1
ATOM 3874 C CA . PHE B 1 167 ? 8.023 15.633 17.094 1 91.75 167 PHE B CA 1
ATOM 3875 C C . PHE B 1 167 ? 7.68 17.125 17.156 1 91.75 167 PHE B C 1
ATOM 3877 O O . PHE B 1 167 ? 7.395 17.656 18.234 1 91.75 167 PHE B O 1
ATOM 3884 N N . ILE B 1 168 ? 7.715 17.766 15.961 1 92.81 168 ILE B N 1
ATOM 3885 C CA . ILE B 1 168 ? 7.461 19.203 15.867 1 92.81 168 ILE B CA 1
ATOM 3886 C C . ILE B 1 168 ? 6.324 19.469 14.883 1 92.81 168 ILE B C 1
ATOM 3888 O O . ILE B 1 168 ? 6.074 18.656 13.984 1 92.81 168 ILE B O 1
ATOM 3892 N N . PRO B 1 169 ? 5.656 20.578 15.086 1 96.38 169 PRO B N 1
ATOM 3893 C CA . PRO B 1 169 ? 4.613 20.938 14.125 1 96.38 169 PRO B CA 1
ATOM 3894 C C . PRO B 1 169 ? 5.156 21.125 12.711 1 96.38 169 PRO B C 1
ATOM 3896 O O . PRO B 1 169 ? 6.332 21.453 12.531 1 96.38 169 PRO B O 1
ATOM 3899 N N . ILE B 1 170 ? 4.293 20.953 11.742 1 97.38 170 ILE B N 1
ATOM 3900 C CA . ILE B 1 170 ? 4.676 20.969 10.336 1 97.38 170 ILE B CA 1
ATOM 3901 C C . ILE B 1 170 ? 5.227 22.344 9.969 1 97.38 170 ILE B C 1
ATOM 3903 O O . ILE B 1 170 ? 6.141 22.453 9.148 1 97.38 170 ILE B O 1
ATOM 3907 N N . LYS B 1 171 ? 4.715 23.422 10.555 1 96.75 171 LYS B N 1
ATOM 3908 C CA . LYS B 1 171 ? 5.238 24.766 10.289 1 96.75 171 LYS B CA 1
ATOM 3909 C C . LYS B 1 171 ? 6.738 24.828 10.555 1 96.75 171 LYS B C 1
ATOM 3911 O O . LYS B 1 171 ? 7.508 25.266 9.695 1 96.75 171 LYS B O 1
ATOM 3916 N N . GLN B 1 172 ? 7.113 24.391 11.719 1 95.19 172 GLN B N 1
ATOM 3917 C CA . GLN B 1 172 ? 8.516 24.406 12.117 1 95.19 172 GLN B CA 1
ATOM 3918 C C . GLN B 1 172 ? 9.352 23.469 11.242 1 95.19 172 GLN B C 1
ATOM 3920 O O . GLN B 1 172 ? 10.461 23.828 10.836 1 95.19 172 GLN B O 1
ATOM 3925 N N . ALA B 1 173 ? 8.805 22.297 10.984 1 93.94 173 ALA B N 1
ATOM 3926 C CA . ALA B 1 173 ? 9.523 21.328 10.172 1 93.94 173 ALA B CA 1
ATOM 3927 C C . ALA B 1 173 ? 9.836 21.891 8.789 1 93.94 173 ALA B C 1
ATOM 3929 O O . ALA B 1 173 ? 10.953 21.75 8.297 1 93.94 173 ALA B O 1
ATOM 3930 N N . PHE B 1 174 ? 8.859 22.547 8.172 1 92.38 174 PHE B N 1
ATOM 3931 C CA . PHE B 1 174 ? 9 23.031 6.805 1 92.38 174 PHE B CA 1
ATOM 3932 C C . PHE B 1 174 ? 9.789 24.328 6.77 1 92.38 174 PHE B C 1
ATOM 3934 O O . PHE B 1 174 ? 10.32 24.719 5.727 1 92.38 174 PHE B O 1
ATOM 3941 N N . GLU B 1 175 ? 9.867 25.016 7.84 1 89.69 175 GLU B N 1
ATOM 3942 C CA . GLU B 1 175 ? 10.711 26.203 7.922 1 89.69 175 GLU B CA 1
ATOM 3943 C C . GLU B 1 175 ? 12.188 25.828 7.992 1 89.69 175 GLU B C 1
ATOM 3945 O O . GLU B 1 175 ? 13.031 26.484 7.379 1 89.69 175 GLU B O 1
ATOM 3950 N N . ARG B 1 176 ? 12.508 24.828 8.789 1 83.81 176 ARG B N 1
ATOM 3951 C CA . ARG B 1 176 ? 13.883 24.375 8.938 1 83.81 176 ARG B CA 1
ATOM 3952 C C . ARG B 1 176 ? 14.367 23.672 7.668 1 83.81 176 ARG B C 1
ATOM 3954 O O . ARG B 1 176 ? 15.531 23.828 7.277 1 83.81 176 ARG B O 1
ATOM 3961 N N . LYS B 1 177 ? 13.594 23.016 6.934 1 77.25 177 LYS B N 1
ATOM 3962 C CA . LYS B 1 177 ? 13.742 22.344 5.648 1 77.25 177 LYS B CA 1
ATOM 3963 C C . LYS B 1 177 ? 14.984 21.453 5.629 1 77.25 177 LYS B C 1
ATOM 3965 O O . LYS B 1 177 ? 15.555 21.188 4.57 1 77.25 177 LYS B O 1
ATOM 3970 N N . THR B 1 178 ? 15.516 21.062 6.762 1 83.06 178 THR B N 1
ATOM 3971 C CA . THR B 1 178 ? 16.594 20.094 6.848 1 83.06 178 THR B CA 1
ATOM 3972 C C . THR B 1 178 ? 16.062 18.672 6.754 1 83.06 178 THR B C 1
ATOM 3974 O O . THR B 1 178 ? 14.992 18.359 7.285 1 83.06 178 THR B O 1
ATOM 3977 N N . ILE B 1 179 ? 16.797 17.875 5.988 1 87.88 179 ILE B N 1
ATOM 3978 C CA . ILE B 1 179 ? 16.422 16.484 5.852 1 87.88 179 ILE B CA 1
ATOM 3979 C C . ILE B 1 179 ? 17.469 15.594 6.512 1 87.88 179 ILE B C 1
ATOM 3981 O O . ILE B 1 179 ? 18.672 15.742 6.25 1 87.88 179 ILE B O 1
ATOM 3985 N N . THR B 1 180 ? 17.047 14.742 7.402 1 85 180 THR B N 1
ATOM 3986 C CA . THR B 1 180 ? 17.938 13.781 8.039 1 85 180 THR B CA 1
ATOM 3987 C C . THR B 1 180 ? 17.375 12.367 7.957 1 85 180 THR B C 1
ATOM 3989 O O . THR B 1 180 ? 16.172 12.188 7.738 1 85 180 THR B O 1
ATOM 3992 N N . LEU B 1 181 ? 18.328 11.398 7.895 1 81.88 181 LEU B N 1
ATOM 3993 C CA . LEU B 1 181 ? 17.938 9.984 7.855 1 81.88 181 LEU B CA 1
ATOM 3994 C C . LEU B 1 181 ? 17.938 9.391 9.258 1 81.88 181 LEU B C 1
ATOM 3996 O O . LEU B 1 181 ? 18.594 9.906 10.164 1 81.88 181 LEU B O 1
ATOM 4000 N N . LYS B 1 182 ? 17.266 8.25 9.188 1 67.75 182 LYS B N 1
ATOM 4001 C CA . LYS B 1 182 ? 17.25 7.496 10.438 1 67.75 182 LYS B CA 1
ATOM 4002 C C . LYS B 1 182 ? 18.656 7.02 10.805 1 67.75 182 LYS B C 1
ATOM 4004 O O . LYS B 1 182 ? 19.469 6.727 9.93 1 67.75 182 LYS B O 1
ATOM 4009 N N . ASN B 1 183 ? 19.141 7.215 11.992 1 58.91 183 ASN B N 1
ATOM 4010 C CA . ASN B 1 183 ? 20.344 6.695 12.609 1 58.91 183 ASN B CA 1
ATOM 4011 C C . ASN B 1 183 ? 21.578 7.477 12.172 1 58.91 183 ASN B C 1
ATOM 4013 O O . ASN B 1 183 ? 22.703 7.004 12.328 1 58.91 183 ASN B O 1
ATOM 4017 N N . SER B 1 184 ? 21.391 8.461 11.336 1 55.19 184 SER B N 1
ATOM 4018 C CA . SER B 1 184 ? 22.594 9.227 11.016 1 55.19 184 SER B CA 1
ATOM 4019 C C . SER B 1 184 ? 23.188 9.875 12.258 1 55.19 184 SER B C 1
ATOM 4021 O O . SER B 1 184 ? 22.5 10.602 12.969 1 55.19 184 SER B O 1
ATOM 4023 N N . GLY B 1 185 ? 23.953 9.211 12.883 1 49.56 185 GLY B N 1
ATOM 4024 C CA . GLY B 1 185 ? 24.672 9.844 13.977 1 49.56 185 GLY B CA 1
ATOM 4025 C C . GLY B 1 185 ? 25.109 11.266 13.656 1 49.56 185 GLY B C 1
ATOM 4026 O O . GLY B 1 185 ? 25.375 11.594 12.5 1 49.56 185 GLY B O 1
ATOM 4027 N N . LYS B 1 186 ? 24.719 12.328 14.516 1 53 186 LYS B N 1
ATOM 4028 C CA . LYS B 1 186 ? 24.891 13.773 14.469 1 53 186 LYS B CA 1
ATOM 4029 C C . LYS B 1 186 ? 26.266 14.133 13.891 1 53 186 LYS B C 1
ATOM 4031 O O . LYS B 1 186 ? 26.422 15.18 13.25 1 53 186 LYS B O 1
ATOM 4036 N N . ASN B 1 187 ? 27.188 13.344 14.109 1 57.41 187 ASN B N 1
ATOM 4037 C CA . ASN B 1 187 ? 28.516 13.961 14.008 1 57.41 187 ASN B CA 1
ATOM 4038 C C . ASN B 1 187 ? 29.203 13.594 12.695 1 57.41 187 ASN B C 1
ATOM 4040 O O . ASN B 1 187 ? 30.125 14.289 12.266 1 57.41 187 ASN B O 1
ATOM 4044 N N . ASN B 1 188 ? 28.844 12.352 11.984 1 62.62 188 ASN B N 1
ATOM 4045 C CA . ASN B 1 188 ? 29.609 12.016 10.789 1 62.62 188 ASN B CA 1
ATOM 4046 C C . ASN B 1 188 ? 28.734 11.375 9.719 1 62.62 188 ASN B C 1
ATOM 4048 O O . ASN B 1 188 ? 28.516 10.164 9.734 1 62.62 188 ASN B O 1
ATOM 4052 N N . ILE B 1 189 ? 28.25 12.305 8.945 1 71.75 189 ILE B N 1
ATOM 4053 C CA . ILE B 1 189 ? 27.469 11.828 7.812 1 71.75 189 ILE B CA 1
ATOM 4054 C C . ILE B 1 189 ? 28.391 11.211 6.762 1 71.75 189 ILE B C 1
ATOM 4056 O O . ILE B 1 189 ? 29.344 11.859 6.312 1 71.75 189 ILE B O 1
ATOM 4060 N N . SER B 1 190 ? 28.234 10.008 6.5 1 77.94 190 SER B N 1
ATOM 4061 C CA . SER B 1 190 ? 29.016 9.312 5.48 1 77.94 190 SER B CA 1
ATOM 4062 C C . SER B 1 190 ? 28.719 9.867 4.09 1 77.94 190 SER B C 1
ATOM 4064 O O . SER B 1 190 ? 27.734 10.578 3.896 1 77.94 190 SER B O 1
ATOM 4066 N N . LYS B 1 191 ? 29.625 9.68 3.137 1 79.44 191 LYS B N 1
ATOM 4067 C CA . LYS B 1 191 ? 29.422 10.086 1.747 1 79.44 191 LYS B CA 1
ATOM 4068 C C . LYS B 1 191 ? 28.156 9.461 1.168 1 79.44 191 LYS B C 1
ATOM 4070 O O . LYS B 1 191 ? 27.406 10.125 0.438 1 79.44 191 LYS B O 1
ATOM 4075 N N . ARG B 1 192 ? 27.859 8.273 1.529 1 76.88 192 ARG B N 1
ATOM 4076 C CA . ARG B 1 192 ? 26.672 7.566 1.043 1 76.88 192 ARG B CA 1
ATOM 4077 C C . ARG B 1 192 ? 25.391 8.219 1.562 1 76.88 192 ARG B C 1
ATOM 4079 O O . ARG B 1 192 ? 24.406 8.352 0.824 1 76.88 192 ARG B O 1
ATOM 4086 N N . GLU B 1 193 ? 25.5 8.594 2.773 1 81.06 193 GLU B N 1
ATOM 4087 C CA . GLU B 1 193 ? 24.344 9.258 3.369 1 81.06 193 GLU B CA 1
ATOM 4088 C C . GLU B 1 193 ? 24.094 10.617 2.725 1 81.06 193 GLU B C 1
ATOM 4090 O O . GLU B 1 193 ? 22.938 11.016 2.516 1 81.06 193 GLU B O 1
ATOM 4095 N N . MET B 1 194 ? 25.156 11.258 2.391 1 82.69 194 MET B N 1
ATOM 4096 C CA . MET B 1 194 ? 25.047 12.562 1.752 1 82.69 194 MET B CA 1
ATOM 4097 C C . MET B 1 194 ? 24.375 12.445 0.386 1 82.69 194 MET B C 1
ATOM 4099 O O . MET B 1 194 ? 23.516 13.266 0.034 1 82.69 194 MET B O 1
ATOM 4103 N N . ILE B 1 195 ? 24.766 11.445 -0.333 1 83 195 ILE B N 1
ATOM 4104 C CA . ILE B 1 195 ? 24.188 11.211 -1.653 1 83 195 ILE B CA 1
ATOM 4105 C C . ILE B 1 195 ? 22.688 10.906 -1.519 1 83 195 ILE B C 1
ATOM 4107 O O . ILE B 1 195 ? 21.875 11.43 -2.283 1 83 195 ILE B O 1
ATOM 4111 N N . LYS B 1 196 ? 22.391 10.109 -0.529 1 85.44 196 LYS B N 1
ATOM 4112 C CA . LYS B 1 196 ? 20.984 9.766 -0.293 1 85.44 196 LYS B CA 1
ATOM 4113 C C . LYS B 1 196 ? 20.172 10.992 0.082 1 85.44 196 LYS B C 1
ATOM 4115 O O . LYS B 1 196 ? 19.047 11.172 -0.402 1 85.44 196 LYS B O 1
ATOM 4120 N N . ILE B 1 197 ? 20.719 11.828 0.858 1 87.25 197 ILE B N 1
ATOM 4121 C CA . ILE B 1 197 ? 20.031 13.039 1.295 1 87.25 197 ILE B CA 1
ATOM 4122 C C . ILE B 1 197 ? 19.781 13.953 0.097 1 87.25 197 ILE B C 1
ATOM 4124 O O . ILE B 1 197 ? 18.703 14.547 -0.031 1 87.25 197 ILE B O 1
ATOM 4128 N N . GLU B 1 198 ? 20.672 14.031 -0.789 1 84.94 198 GLU B N 1
ATOM 4129 C CA . GLU B 1 198 ? 20.516 14.844 -1.989 1 84.94 198 GLU B CA 1
ATOM 4130 C C . GLU B 1 198 ? 19.391 14.328 -2.863 1 84.94 198 GLU B C 1
ATOM 4132 O O . GLU B 1 198 ? 18.609 15.109 -3.408 1 84.94 198 GLU B O 1
ATOM 4137 N N . LYS B 1 199 ? 19.375 13.055 -2.939 1 85.81 199 LYS B N 1
ATOM 4138 C CA . LYS B 1 199 ? 18.281 12.445 -3.707 1 85.81 199 LYS B CA 1
ATOM 4139 C C . LYS B 1 199 ? 16.922 12.734 -3.064 1 85.81 199 LYS B C 1
ATOM 4141 O O . LYS B 1 199 ? 15.953 13.008 -3.762 1 85.81 199 LYS B O 1
ATOM 4146 N N . LEU B 1 200 ? 16.922 12.719 -1.758 1 89.38 200 LEU B N 1
ATOM 4147 C CA . LEU B 1 200 ? 15.68 12.961 -1.033 1 89.38 200 LEU B CA 1
ATOM 4148 C C . LEU B 1 200 ? 15.242 14.414 -1.159 1 89.38 200 LEU B C 1
ATOM 4150 O O . LEU B 1 200 ? 14.047 14.711 -1.2 1 89.38 200 LEU B O 1
ATOM 4154 N N . LYS B 1 201 ? 16.172 15.25 -1.267 1 88.88 201 LYS B N 1
ATOM 4155 C CA . LYS B 1 201 ? 15.867 16.656 -1.5 1 88.88 201 LYS B CA 1
ATOM 4156 C C . LYS B 1 201 ? 15.195 16.859 -2.857 1 88.88 201 LYS B C 1
ATOM 4158 O O . LYS B 1 201 ? 14.305 17.688 -2.996 1 88.88 201 LYS B O 1
ATOM 4163 N N . THR B 1 202 ? 15.656 16.031 -3.787 1 88.19 202 THR B N 1
ATOM 4164 C CA . THR B 1 202 ? 15.078 16.141 -5.121 1 88.19 202 THR B CA 1
ATOM 4165 C C . THR B 1 202 ? 13.625 15.664 -5.121 1 88.19 202 THR B C 1
ATOM 4167 O O . THR B 1 202 ? 12.82 16.094 -5.953 1 88.19 202 THR B O 1
ATOM 4170 N N . ILE B 1 203 ? 13.281 14.82 -4.191 1 90.56 203 ILE B N 1
ATOM 4171 C CA . ILE B 1 203 ? 11.906 14.352 -4.055 1 90.56 203 ILE B CA 1
ATOM 4172 C C . ILE B 1 203 ? 11.094 15.367 -3.26 1 90.56 203 ILE B C 1
ATOM 4174 O O . ILE B 1 203 ? 9.906 15.586 -3.539 1 90.56 203 ILE B O 1
ATOM 4178 N N . PHE B 1 204 ? 11.773 16.031 -2.379 1 92.5 204 PHE B N 1
ATOM 4179 C CA . PHE B 1 204 ? 11.086 16.969 -1.484 1 92.5 204 PHE B CA 1
ATOM 4180 C C . PHE B 1 204 ? 10.805 18.281 -2.189 1 92.5 204 PHE B C 1
ATOM 4182 O O . PHE B 1 204 ? 9.789 18.938 -1.929 1 92.5 204 PHE B O 1
ATOM 4189 N N . LEU B 1 205 ? 11.578 18.688 -3.115 1 91.62 205 LEU B N 1
ATOM 4190 C CA . LEU B 1 205 ? 11.445 19.969 -3.809 1 91.62 205 LEU B CA 1
ATOM 4191 C C . LEU B 1 205 ? 10.125 20.031 -4.566 1 91.62 205 LEU B C 1
ATOM 4193 O O . LEU B 1 205 ? 9.422 21.047 -4.504 1 91.62 205 LEU B O 1
ATOM 4197 N N . PRO B 1 206 ? 9.789 18.969 -5.316 1 93.06 206 PRO B N 1
ATOM 4198 C CA . PRO B 1 206 ? 8.477 19 -5.977 1 93.06 206 PRO B CA 1
ATOM 4199 C C . PRO B 1 206 ? 7.328 19.203 -4.992 1 93.06 206 PRO B C 1
ATOM 4201 O O . PRO B 1 206 ? 6.332 19.844 -5.328 1 93.06 206 PRO B O 1
ATOM 4204 N N . ILE B 1 207 ? 7.457 18.703 -3.811 1 94.38 207 ILE B N 1
ATOM 4205 C CA . ILE B 1 207 ? 6.422 18.844 -2.789 1 94.38 207 ILE B CA 1
ATOM 4206 C C . ILE B 1 207 ? 6.301 20.312 -2.371 1 94.38 207 ILE B C 1
ATOM 4208 O O . ILE B 1 207 ? 5.195 20.859 -2.309 1 94.38 207 ILE B O 1
ATOM 4212 N N . LEU B 1 208 ? 7.43 20.922 -2.15 1 94.25 208 LEU B N 1
ATOM 4213 C CA . LEU B 1 208 ? 7.426 22.344 -1.835 1 94.25 208 LEU B CA 1
ATOM 4214 C C . LEU B 1 208 ? 6.824 23.156 -2.979 1 94.25 208 LEU B C 1
ATOM 4216 O O . LEU B 1 208 ? 6.07 24.094 -2.742 1 94.25 208 LEU B O 1
ATOM 4220 N N . THR B 1 209 ? 7.18 22.734 -4.148 1 94.19 209 THR B N 1
ATOM 4221 C CA . THR B 1 209 ? 6.676 23.406 -5.34 1 94.19 209 THR B CA 1
ATOM 4222 C C . THR B 1 209 ? 5.156 23.312 -5.422 1 94.19 209 THR B C 1
ATOM 4224 O O . THR B 1 209 ? 4.477 24.297 -5.703 1 94.19 209 THR B O 1
ATOM 4227 N N . LEU B 1 210 ? 4.625 22.172 -5.148 1 94.81 210 LEU B N 1
ATOM 4228 C CA . LEU B 1 210 ? 3.188 21.938 -5.223 1 94.81 210 LEU B CA 1
ATOM 4229 C C . LEU B 1 210 ? 2.453 22.734 -4.148 1 94.81 210 LEU B C 1
ATOM 4231 O O . LEU B 1 210 ? 1.374 23.281 -4.402 1 94.81 210 LEU B O 1
ATOM 4235 N N . PHE B 1 211 ? 3.023 22.828 -2.986 1 95.88 211 PHE B N 1
ATOM 4236 C CA . PHE B 1 211 ? 2.402 23.625 -1.937 1 95.88 211 PHE B CA 1
ATOM 4237 C C . PHE B 1 211 ? 2.412 25.109 -2.307 1 95.88 211 PHE B C 1
ATOM 4239 O O . PHE B 1 211 ? 1.44 25.812 -2.051 1 95.88 211 PHE B O 1
ATOM 4246 N N . ARG B 1 212 ? 3.498 25.547 -2.877 1 95.81 212 ARG B N 1
ATOM 4247 C CA . ARG B 1 212 ? 3.555 26.922 -3.332 1 95.81 212 ARG B CA 1
ATOM 4248 C C . ARG B 1 212 ? 2.537 27.188 -4.438 1 95.81 212 ARG B C 1
ATOM 4250 O O . ARG B 1 212 ? 1.897 28.234 -4.469 1 95.81 212 ARG B O 1
ATOM 4257 N N . TYR B 1 213 ? 2.482 26.266 -5.328 1 94.81 213 TYR B N 1
ATOM 4258 C CA . TYR B 1 213 ? 1.466 26.375 -6.367 1 94.81 213 TYR B CA 1
ATOM 4259 C C . TYR B 1 213 ? 0.074 26.5 -5.762 1 94.81 213 TYR B C 1
ATOM 4261 O O . TYR B 1 213 ? -0.709 27.359 -6.168 1 94.81 213 TYR B O 1
ATOM 4269 N N . HIS B 1 214 ? -0.217 25.641 -4.855 1 94.69 214 HIS B N 1
ATOM 4270 C CA . HIS B 1 214 ? -1.505 25.672 -4.172 1 94.69 214 HIS B CA 1
ATOM 4271 C C . HIS B 1 214 ? -1.732 27.016 -3.494 1 94.69 214 HIS B C 1
ATOM 4273 O O . HIS B 1 214 ? -2.846 27.547 -3.514 1 94.69 214 HIS B O 1
ATOM 4279 N N . ASP B 1 215 ? -0.734 27.531 -2.902 1 95.19 215 ASP B N 1
ATOM 4280 C CA . ASP B 1 215 ? -0.824 28.828 -2.24 1 95.19 215 ASP B CA 1
ATOM 4281 C C . ASP B 1 215 ? -1.17 29.922 -3.238 1 95.19 215 ASP B C 1
ATOM 4283 O O . ASP B 1 215 ? -1.971 30.812 -2.938 1 95.19 215 ASP B O 1
ATOM 4287 N N . LYS B 1 216 ? -0.592 29.875 -4.387 1 94.19 216 LYS B N 1
ATOM 4288 C CA . LYS B 1 216 ? -0.778 30.906 -5.406 1 94.19 216 LYS B CA 1
ATOM 4289 C C . LYS B 1 216 ? -2.117 30.734 -6.117 1 94.19 216 LYS B C 1
ATOM 4291 O O . LYS B 1 216 ? -2.768 31.719 -6.469 1 94.19 216 LYS B O 1
ATOM 4296 N N . LYS B 1 217 ? -2.553 29.5 -6.309 1 91.56 217 LYS B N 1
ATOM 4297 C CA . LYS B 1 217 ? -3.68 29.25 -7.203 1 91.56 217 LYS B CA 1
ATOM 4298 C C . LYS B 1 217 ? -4.918 28.812 -6.418 1 91.56 217 LYS B C 1
ATOM 4300 O O . LYS B 1 217 ? -6.027 28.812 -6.949 1 91.56 217 LYS B O 1
ATOM 4305 N N . GLY B 1 218 ? -4.742 28.375 -5.188 1 90 218 GLY B N 1
ATOM 4306 C CA . GLY B 1 218 ? -5.844 27.969 -4.34 1 90 218 GLY B CA 1
ATOM 4307 C C . GLY B 1 218 ? -6.238 26.516 -4.535 1 90 218 GLY B C 1
ATOM 4308 O O . GLY B 1 218 ? -7.195 26.031 -3.922 1 90 218 GLY B O 1
ATOM 4309 N N . LYS B 1 219 ? -5.586 25.891 -5.465 1 88.62 219 LYS B N 1
ATOM 4310 C CA . LYS B 1 219 ? -5.828 24.484 -5.73 1 88.62 219 LYS B CA 1
ATOM 4311 C C . LYS B 1 219 ? -4.57 23.797 -6.254 1 88.62 219 LYS B C 1
ATOM 4313 O O . LYS B 1 219 ? -3.627 24.469 -6.688 1 88.62 219 LYS B O 1
ATOM 4318 N N . PHE B 1 220 ? -4.512 22.5 -6.137 1 89.81 220 PHE B N 1
ATOM 4319 C CA . PHE B 1 220 ? -3.406 21.734 -6.719 1 89.81 220 PHE B CA 1
ATOM 4320 C C . PHE B 1 220 ? -3.592 21.578 -8.219 1 89.81 220 PHE B C 1
ATOM 4322 O O . PHE B 1 220 ? -4.707 21.703 -8.727 1 89.81 220 PHE B O 1
ATOM 4329 N N . PRO B 1 221 ? -2.529 21.312 -8.922 1 84.88 221 PRO B N 1
ATOM 4330 C CA . PRO B 1 221 ? -2.656 21.141 -10.375 1 84.88 221 PRO B CA 1
ATOM 4331 C C . PRO B 1 221 ? -3.465 19.906 -10.75 1 84.88 221 PRO B C 1
ATOM 4333 O O . PRO B 1 221 ? -3.338 18.859 -10.109 1 84.88 221 PRO B O 1
ATOM 4336 N N . ILE B 1 222 ? -4.484 20.078 -11.633 1 72.44 222 ILE B N 1
ATOM 4337 C CA . ILE B 1 222 ? -5.277 18.969 -12.148 1 72.44 222 ILE B CA 1
ATOM 4338 C C . ILE B 1 222 ? -5.082 18.844 -13.656 1 72.44 222 ILE B C 1
ATOM 4340 O O . ILE B 1 222 ? -4.848 19.844 -14.336 1 72.44 222 ILE B O 1
ATOM 4344 N N . LEU B 1 223 ? -4.816 17.562 -14.234 1 60.66 223 LEU B N 1
ATOM 4345 C CA . LEU B 1 223 ? -4.645 17.422 -15.672 1 60.66 223 LEU B CA 1
ATOM 4346 C C . LEU B 1 223 ? -5.988 17.531 -16.391 1 60.66 223 LEU B C 1
ATOM 4348 O O . LEU B 1 223 ? -6.957 16.875 -16 1 60.66 223 LEU B O 1
ATOM 4352 N N . CYS B 1 224 ? -6.477 18.594 -16.844 1 55.88 224 CYS B N 1
ATOM 4353 C CA . CYS B 1 224 ? -7.668 18.562 -17.688 1 55.88 224 CYS B CA 1
ATOM 4354 C C . CYS B 1 224 ? -7.309 18.25 -19.125 1 55.88 224 CYS B C 1
ATOM 4356 O O . CYS B 1 224 ? -7.09 17.094 -19.469 1 55.88 224 CYS B O 1
ATOM 4358 N N . ALA B 1 225 ? -7.18 19.141 -20.078 1 52.78 225 ALA B N 1
ATOM 4359 C CA . ALA B 1 225 ? -6.934 19.016 -21.516 1 52.78 225 ALA B CA 1
ATOM 4360 C C . ALA B 1 225 ? -5.445 19.141 -21.828 1 52.78 225 ALA B C 1
ATOM 4362 O O . ALA B 1 225 ? -4.688 19.719 -21.047 1 52.78 225 ALA B O 1
ATOM 4363 N N . GLU B 1 226 ? -4.875 18.188 -22.703 1 53.72 226 GLU B N 1
ATOM 4364 C CA . GLU B 1 226 ? -3.494 18.109 -23.156 1 53.72 226 GLU B CA 1
ATOM 4365 C C . GLU B 1 226 ? -2.861 19.5 -23.25 1 53.72 226 GLU B C 1
ATOM 4367 O O . GLU B 1 226 ? -1.705 19.688 -22.859 1 53.72 226 GLU B O 1
ATOM 4372 N N . SER B 1 227 ? -3.477 20.375 -23.969 1 55.03 227 SER B N 1
ATOM 4373 C CA . SER B 1 227 ? -3.01 21.75 -24.125 1 55.03 227 SER B CA 1
ATOM 4374 C C . SER B 1 227 ? -2.701 22.391 -22.766 1 55.03 227 SER B C 1
ATOM 4376 O O . SER B 1 227 ? -1.742 23.156 -22.641 1 55.03 227 SER B O 1
ATOM 4378 N N . ASP B 1 228 ? -3.17 21.734 -21.797 1 69.44 228 ASP B N 1
ATOM 4379 C CA . ASP B 1 228 ? -3.078 22.344 -20.469 1 69.44 228 ASP B CA 1
ATOM 4380 C C . ASP B 1 228 ? -1.92 21.734 -19.688 1 69.44 228 ASP B C 1
ATOM 4382 O O . ASP B 1 228 ? -1.423 22.359 -18.734 1 69.44 228 ASP B O 1
ATOM 4386 N N . GLN B 1 229 ? -1.327 20.703 -20.344 1 74.56 229 GLN B N 1
ATOM 4387 C CA . GLN B 1 229 ? -0.269 20.047 -19.594 1 74.56 229 GLN B CA 1
ATOM 4388 C C . GLN B 1 229 ? 1.049 20.812 -19.719 1 74.56 229 GLN B C 1
ATOM 4390 O O . GLN B 1 229 ? 1.766 20.969 -18.719 1 74.56 229 GLN B O 1
ATOM 4395 N N . ASN B 1 230 ? 1.305 21.234 -20.938 1 77 230 ASN B N 1
ATOM 4396 C CA . ASN B 1 230 ? 2.551 21.969 -21.141 1 77 230 ASN B CA 1
ATOM 4397 C C . ASN B 1 230 ? 2.566 23.281 -20.359 1 77 230 ASN B C 1
ATOM 4399 O O . ASN B 1 230 ? 3.586 23.656 -19.781 1 77 230 ASN B O 1
ATOM 4403 N N . MET B 1 231 ? 1.543 23.875 -20.469 1 82.81 231 MET B N 1
ATOM 4404 C CA . MET B 1 231 ? 1.439 25.141 -19.734 1 82.81 231 MET B CA 1
ATOM 4405 C C . MET B 1 231 ? 1.594 24.922 -18.234 1 82.81 231 MET B C 1
ATOM 4407 O O . MET B 1 231 ? 2.264 25.703 -17.562 1 82.81 231 MET B O 1
ATOM 4411 N N . MET B 1 232 ? 1.035 23.906 -17.75 1 84.06 232 MET B N 1
ATOM 4412 C CA . MET B 1 232 ? 1.12 23.578 -16.328 1 84.06 232 MET B CA 1
ATOM 4413 C C . MET B 1 232 ? 2.549 23.219 -15.938 1 84.06 232 MET B C 1
ATOM 4415 O O . MET B 1 232 ? 3.035 23.641 -14.891 1 84.06 232 MET B O 1
ATOM 4419 N N . GLU B 1 233 ? 3.162 22.484 -16.797 1 85.44 233 GLU B N 1
ATOM 4420 C CA . GLU B 1 233 ? 4.547 22.094 -16.531 1 85.44 233 GLU B CA 1
ATOM 4421 C C . GLU B 1 233 ? 5.449 23.328 -16.438 1 85.44 233 GLU B C 1
ATOM 4423 O O . GLU B 1 233 ? 6.312 23.406 -15.562 1 85.44 233 GLU B O 1
ATOM 4428 N N . GLU B 1 234 ? 5.219 24.188 -17.328 1 87 234 GLU B N 1
ATOM 4429 C CA . GLU B 1 234 ? 6.016 25.422 -17.312 1 87 234 GLU B CA 1
ATOM 4430 C C . GLU B 1 234 ? 5.773 26.234 -16.047 1 87 234 GLU B C 1
ATOM 4432 O O . GLU B 1 234 ? 6.711 26.797 -15.477 1 87 234 GLU B O 1
ATOM 4437 N N . LYS B 1 235 ? 4.586 26.328 -15.688 1 89.94 235 LYS B N 1
ATOM 4438 C CA . LYS B 1 235 ? 4.242 27.047 -14.461 1 89.94 235 LYS B CA 1
ATOM 4439 C C . LYS B 1 235 ? 4.914 26.406 -13.25 1 89.94 235 LYS B C 1
ATOM 4441 O O . LYS B 1 235 ? 5.465 27.109 -12.398 1 89.94 235 LYS B O 1
ATOM 4446 N N . LEU B 1 236 ? 4.883 25.156 -13.141 1 91.75 236 LEU B N 1
ATOM 4447 C CA . LEU B 1 236 ? 5.488 24.438 -12.031 1 91.75 236 LEU B CA 1
ATOM 4448 C C . LEU B 1 236 ? 7 24.609 -12.016 1 91.75 236 LEU B C 1
ATOM 4450 O O . LEU B 1 236 ? 7.602 24.797 -10.953 1 91.75 236 LEU B O 1
ATOM 4454 N N . LYS B 1 237 ? 7.535 24.562 -13.195 1 89.62 237 LYS B N 1
ATOM 4455 C CA . LYS B 1 237 ? 8.977 24.75 -13.297 1 89.62 237 LYS B CA 1
ATOM 4456 C C . LYS B 1 237 ? 9.375 26.156 -12.844 1 89.62 237 LYS B C 1
ATOM 4458 O O . LYS B 1 237 ? 10.414 26.344 -12.203 1 89.62 237 LYS B O 1
ATOM 4463 N N . THR B 1 238 ? 8.602 27.094 -13.242 1 92.5 238 THR B N 1
ATOM 4464 C CA . THR B 1 238 ? 8.859 28.469 -12.82 1 92.5 238 THR B CA 1
ATOM 4465 C C . THR B 1 238 ? 8.812 28.594 -11.297 1 92.5 238 THR B C 1
ATOM 4467 O O . THR B 1 238 ? 9.688 29.203 -10.688 1 92.5 238 THR B O 1
ATOM 4470 N N . ILE B 1 239 ? 7.836 28.016 -10.695 1 94.25 239 ILE B N 1
ATOM 4471 C CA . ILE B 1 239 ? 7.695 28.047 -9.242 1 94.25 239 ILE B CA 1
ATOM 4472 C C . ILE B 1 239 ? 8.867 27.328 -8.594 1 94.25 239 ILE B C 1
ATOM 4474 O O . ILE B 1 239 ? 9.406 27.766 -7.582 1 94.25 239 ILE B O 1
ATOM 4478 N N . GLU B 1 240 ? 9.148 26.203 -9.133 1 91.94 240 GLU B N 1
ATOM 4479 C CA . GLU B 1 240 ? 10.266 25.422 -8.609 1 91.94 240 GLU B CA 1
ATOM 4480 C C . GLU B 1 240 ? 11.555 26.234 -8.594 1 91.94 240 GLU B C 1
ATOM 4482 O O . GLU B 1 240 ? 12.305 26.203 -7.613 1 91.94 240 GLU B O 1
ATOM 4487 N N . LYS B 1 241 ? 11.781 26.969 -9.688 1 89.25 241 LYS B N 1
ATOM 4488 C CA . LYS B 1 241 ? 12.961 27.812 -9.781 1 89.25 241 LYS B CA 1
ATOM 4489 C C . LYS B 1 241 ? 12.945 28.906 -8.711 1 89.25 241 LYS B C 1
ATOM 4491 O O . LYS B 1 241 ? 13.977 29.234 -8.133 1 89.25 241 LYS B O 1
ATOM 4496 N N . GLU B 1 242 ? 11.859 29.469 -8.516 1 91.12 242 GLU B N 1
ATOM 4497 C CA . GLU B 1 242 ? 11.703 30.484 -7.477 1 91.12 242 GLU B CA 1
ATOM 4498 C C . GLU B 1 242 ? 12.078 29.938 -6.105 1 91.12 242 GLU B C 1
ATOM 4500 O O . GLU B 1 242 ? 12.805 30.578 -5.348 1 91.12 242 GLU B O 1
ATOM 4505 N N . ILE B 1 243 ? 11.586 28.766 -5.793 1 89.88 243 ILE B N 1
ATOM 4506 C CA . ILE B 1 243 ? 11.836 28.156 -4.496 1 89.88 243 ILE B CA 1
ATOM 4507 C C . ILE B 1 243 ? 13.32 27.828 -4.348 1 89.88 243 ILE B C 1
ATOM 4509 O O . ILE B 1 243 ? 13.914 28.078 -3.295 1 89.88 243 ILE B O 1
ATOM 4513 N N . LEU B 1 244 ? 13.828 27.297 -5.371 1 85.88 244 LEU B N 1
ATOM 4514 C CA . LEU B 1 244 ? 15.242 26.953 -5.348 1 85.88 244 LEU B CA 1
ATOM 4515 C C . LEU B 1 244 ? 16.094 28.188 -5.082 1 85.88 244 LEU B C 1
ATOM 4517 O O . LEU B 1 244 ? 17.062 28.125 -4.316 1 85.88 244 LEU B O 1
ATOM 4521 N N . ASN B 1 245 ? 15.766 29.219 -5.742 1 85.75 245 ASN B N 1
ATOM 4522 C CA . ASN B 1 245 ? 16.484 30.484 -5.527 1 85.75 245 ASN B CA 1
ATOM 4523 C C . ASN B 1 245 ? 16.359 30.953 -4.078 1 85.75 245 ASN B C 1
ATOM 4525 O O . ASN B 1 245 ? 17.344 31.422 -3.496 1 85.75 245 ASN B O 1
ATOM 4529 N N . GLU B 1 246 ? 15.25 30.781 -3.537 1 86.19 246 GLU B N 1
ATOM 4530 C CA . GLU B 1 246 ? 15.016 31.141 -2.145 1 86.19 246 GLU B CA 1
ATOM 4531 C C . GLU B 1 246 ? 15.844 30.281 -1.197 1 86.19 246 GLU B C 1
ATOM 4533 O O . GLU B 1 246 ? 16.406 30.797 -0.22 1 86.19 246 GLU B O 1
ATOM 4538 N N . LEU B 1 247 ? 15.859 29.031 -1.493 1 83.25 247 LEU B N 1
ATOM 4539 C CA . LEU B 1 247 ? 16.578 28.094 -0.639 1 83.25 247 LEU B CA 1
ATOM 4540 C C . LEU B 1 247 ? 18.078 28.297 -0.737 1 83.25 247 LEU B C 1
ATOM 4542 O O . LEU B 1 247 ? 18.797 28.156 0.255 1 83.25 247 LEU B O 1
ATOM 4546 N N . ASN B 1 248 ? 18.516 28.594 -1.875 1 76.94 248 ASN B N 1
ATOM 4547 C CA . ASN B 1 248 ? 19.953 28.781 -2.08 1 76.94 248 ASN B CA 1
ATOM 4548 C C . ASN B 1 248 ? 20.422 30.109 -1.51 1 76.94 248 ASN B C 1
ATOM 4550 O O . ASN B 1 248 ? 21.578 30.234 -1.085 1 76.94 248 ASN B O 1
ATOM 4554 N N . THR B 1 249 ? 19.688 31.109 -1.591 1 73.88 249 THR B N 1
ATOM 4555 C CA . THR B 1 249 ? 20.047 32.406 -1.048 1 73.88 249 THR B CA 1
ATOM 4556 C C . THR B 1 249 ? 20.016 32.406 0.477 1 73.88 249 THR B C 1
ATOM 4558 O O . THR B 1 249 ? 20.828 33.062 1.129 1 73.88 249 THR B O 1
ATOM 4561 N N . ALA B 1 250 ? 19.016 31.797 1.021 1 63.16 250 ALA B N 1
ATOM 4562 C CA . ALA B 1 250 ? 18.922 31.703 2.477 1 63.16 250 ALA B CA 1
ATOM 4563 C C . ALA B 1 250 ? 20.125 30.984 3.064 1 63.16 250 ALA B C 1
ATOM 4565 O O . ALA B 1 250 ? 20.547 31.281 4.191 1 63.16 250 ALA B O 1
ATOM 4566 N N . GLY B 1 251 ? 20.656 30.016 2.391 1 56.12 251 GLY B N 1
ATOM 4567 C CA . GLY B 1 251 ? 21.828 29.297 2.848 1 56.12 251 GLY B CA 1
ATOM 4568 C C . GLY B 1 251 ? 23.125 30.078 2.643 1 56.12 251 GLY B C 1
ATOM 4569 O O . GLY B 1 251 ? 24.188 29.641 3.059 1 56.12 251 GLY B O 1
ATOM 4570 N N . SER B 1 252 ? 23.109 31.047 1.695 1 50.91 252 SER B N 1
ATOM 4571 C CA . SER B 1 252 ? 24.312 31.766 1.31 1 50.91 252 SER B CA 1
ATOM 4572 C C . SER B 1 252 ? 24.844 32.625 2.455 1 50.91 252 SER B C 1
ATOM 4574 O O . SER B 1 252 ? 25.797 33.375 2.285 1 50.91 252 SER B O 1
ATOM 4576 N N . GLY B 1 253 ? 24.203 32.781 3.576 1 41.75 253 GLY B N 1
ATOM 4577 C CA . GLY B 1 253 ? 25.016 33.562 4.492 1 41.75 253 GLY B CA 1
ATOM 4578 C C . GLY B 1 253 ? 26.469 33.094 4.527 1 41.75 253 GLY B C 1
ATOM 4579 O O . GLY B 1 253 ? 27.391 33.906 4.656 1 41.75 253 GLY B O 1
ATOM 4580 N N . ASP B 1 254 ? 26.859 31.953 5.234 1 41.91 254 ASP B N 1
ATOM 4581 C CA . ASP B 1 254 ? 28.266 31.625 5.336 1 41.91 254 ASP B CA 1
ATOM 4582 C C . ASP B 1 254 ? 28.828 31.203 3.982 1 41.91 254 ASP B C 1
ATOM 4584 O O . ASP B 1 254 ? 28.172 30.484 3.229 1 41.91 254 ASP B O 1
ATOM 4588 N N . SER B 1 255 ? 29.906 31.859 3.406 1 45.03 255 SER B N 1
ATOM 4589 C CA . SER B 1 255 ? 30.719 31.859 2.188 1 45.03 255 SER B CA 1
ATOM 4590 C C . SER B 1 255 ? 30.734 30.469 1.541 1 45.03 255 SER B C 1
ATOM 4592 O O . SER B 1 255 ? 30.969 30.344 0.339 1 45.03 255 SER B O 1
ATOM 4594 N N . GLN B 1 256 ? 31.016 29.297 2.283 1 42.62 256 GLN B N 1
ATOM 4595 C CA . GLN B 1 256 ? 31.438 27.969 1.876 1 42.62 256 GLN B CA 1
ATOM 4596 C C . GLN B 1 256 ? 30.234 27.047 1.651 1 42.62 256 GLN B C 1
ATOM 4598 O O . GLN B 1 256 ? 30.406 25.875 1.328 1 42.62 256 GLN B O 1
ATOM 4603 N N . GLN B 1 257 ? 29 27.297 1.943 1 46.62 257 GLN B N 1
ATOM 4604 C CA . GLN B 1 257 ? 27.984 26.266 2.127 1 46.62 257 GLN B CA 1
ATOM 4605 C C . GLN B 1 257 ? 27.234 25.984 0.829 1 46.62 257 GLN B C 1
ATOM 4607 O O . GLN B 1 257 ? 26.766 26.906 0.166 1 46.62 257 GLN B O 1
ATOM 4612 N N . GLN B 1 258 ? 27.453 24.812 0.163 1 54.97 258 GLN B N 1
ATOM 4613 C CA . GLN B 1 258 ? 26.781 24.125 -0.941 1 54.97 258 GLN B CA 1
ATOM 4614 C C . GLN B 1 258 ? 25.281 24.312 -0.884 1 54.97 258 GLN B C 1
ATOM 4616 O O . GLN B 1 258 ? 24.688 24.297 0.197 1 54.97 258 GLN B O 1
ATOM 4621 N N . GLY B 1 259 ? 24.75 24.984 -1.891 1 62.28 259 GLY B N 1
ATOM 4622 C CA . GLY B 1 259 ? 23.312 25.125 -2.07 1 62.28 259 GLY B CA 1
ATOM 4623 C C . GLY B 1 259 ? 22.531 23.969 -1.504 1 62.28 259 GLY B C 1
ATOM 4624 O O . GLY B 1 259 ? 23.094 22.953 -1.109 1 62.28 259 GLY B O 1
ATOM 4625 N N . TRP B 1 260 ? 21.297 24.281 -1.037 1 69.75 260 TRP B N 1
ATOM 4626 C CA . TRP B 1 260 ? 20.406 23.25 -0.494 1 69.75 260 TRP B CA 1
ATOM 4627 C C . TRP B 1 260 ? 20.422 22 -1.362 1 69.75 260 TRP B C 1
ATOM 4629 O O . TRP B 1 260 ? 20.438 20.891 -0.846 1 69.75 260 TRP B O 1
ATOM 4639 N N . ILE B 1 261 ? 20.328 22.078 -2.609 1 70.56 261 ILE B N 1
ATOM 4640 C CA . ILE B 1 261 ? 20.531 21.016 -3.596 1 70.56 261 ILE B CA 1
ATOM 4641 C C . ILE B 1 261 ? 21.453 21.516 -4.699 1 70.56 261 ILE B C 1
ATOM 4643 O O . ILE B 1 261 ? 21.5 22.703 -5 1 70.56 261 ILE B O 1
ATOM 4647 N N . SER B 1 262 ? 22.344 20.516 -5.066 1 60.22 262 SER B N 1
ATOM 4648 C CA . SER B 1 262 ? 23.141 20.922 -6.223 1 60.22 262 SER B CA 1
ATOM 4649 C C . SER B 1 262 ? 22.25 21.25 -7.414 1 60.22 262 SER B C 1
ATOM 4651 O O . SER B 1 262 ? 21.297 20.516 -7.703 1 60.22 262 SER B O 1
ATOM 4653 N N . THR B 1 263 ? 22.094 22.469 -7.801 1 55.72 263 THR B N 1
ATOM 4654 C CA . THR B 1 263 ? 21.25 23.062 -8.836 1 55.72 263 THR B CA 1
ATOM 4655 C C . THR B 1 263 ? 21.125 22.125 -10.039 1 55.72 263 THR B C 1
ATOM 4657 O O . THR B 1 263 ? 20.109 22.125 -10.727 1 55.72 263 THR B O 1
ATOM 4660 N N . THR B 1 264 ? 22.016 21.312 -10.453 1 52.28 264 THR B N 1
ATOM 4661 C CA . THR B 1 264 ? 22.031 20.562 -11.711 1 52.28 264 THR B CA 1
ATOM 4662 C C . THR B 1 264 ? 21.047 19.391 -11.664 1 52.28 264 THR B C 1
ATOM 4664 O O . THR B 1 264 ? 20.562 18.953 -12.695 1 52.28 264 THR B O 1
ATOM 4667 N N . THR B 1 265 ? 20.625 18.969 -10.641 1 53.34 265 THR B N 1
ATOM 4668 C CA . THR B 1 265 ? 19.969 17.672 -10.578 1 53.34 265 THR B CA 1
ATOM 4669 C C . THR B 1 265 ? 18.453 17.844 -10.656 1 53.34 265 THR B C 1
ATOM 4671 O O . THR B 1 265 ? 17.75 17 -11.219 1 53.34 265 THR B O 1
ATOM 4674 N N . THR B 1 266 ? 17.812 18.891 -10.094 1 54.25 266 THR B N 1
ATOM 4675 C CA . THR B 1 266 ? 16.359 18.922 -9.875 1 54.25 266 THR B CA 1
ATOM 4676 C C . THR B 1 266 ? 15.633 19.297 -11.156 1 54.25 266 THR B C 1
ATOM 4678 O O . THR B 1 266 ? 14.547 18.781 -11.43 1 54.25 266 THR B O 1
ATOM 4681 N N . LEU B 1 267 ? 16.266 20.281 -11.945 1 51.09 267 LEU B N 1
ATOM 4682 C CA . LEU B 1 267 ? 15.555 20.906 -13.055 1 51.09 267 LEU B CA 1
ATOM 4683 C C . LEU B 1 267 ? 15.305 19.906 -14.172 1 51.09 267 LEU B C 1
ATOM 4685 O O . LEU B 1 267 ? 14.328 20.047 -14.922 1 51.09 267 LEU B O 1
ATOM 4689 N N . ASN B 1 268 ? 16.047 18.891 -14.18 1 52.91 268 ASN B N 1
ATOM 4690 C CA . ASN B 1 268 ? 15.906 17.969 -15.312 1 52.91 268 ASN B CA 1
ATOM 4691 C C . ASN B 1 268 ? 15.031 16.781 -14.961 1 52.91 268 ASN B C 1
ATOM 4693 O O . ASN B 1 268 ? 14.984 15.797 -15.703 1 52.91 268 ASN B O 1
ATOM 4697 N N . CYS B 1 269 ? 14.273 17.109 -13.875 1 65 269 CYS B N 1
ATOM 4698 C CA . CYS B 1 269 ? 13.547 15.891 -13.508 1 65 269 CYS B CA 1
ATOM 4699 C C . CYS B 1 269 ? 12.117 15.938 -14.031 1 65 269 CYS B C 1
ATOM 4701 O O . CYS B 1 269 ? 11.523 17.016 -14.141 1 65 269 CYS B O 1
ATOM 4703 N N . ASP B 1 270 ? 11.602 15.008 -14.742 1 78.31 270 ASP B N 1
ATOM 4704 C CA . ASP B 1 270 ? 10.312 14.82 -15.398 1 78.31 270 ASP B CA 1
ATOM 4705 C C . ASP B 1 270 ? 9.203 14.617 -14.375 1 78.31 270 ASP B C 1
ATOM 4707 O O . ASP B 1 270 ? 8.148 14.07 -14.695 1 78.31 270 ASP B O 1
ATOM 4711 N N . TRP B 1 271 ? 9.375 15.266 -13.141 1 84.31 271 TRP B N 1
ATOM 4712 C CA . TRP B 1 271 ? 8.398 14.984 -12.094 1 84.31 271 TRP B CA 1
ATOM 4713 C C . TRP B 1 271 ? 7.062 15.648 -12.406 1 84.31 271 TRP B C 1
ATOM 4715 O O . TRP B 1 271 ? 6.004 15.125 -12.047 1 84.31 271 TRP B O 1
ATOM 4725 N N . PRO B 1 272 ? 7.035 16.797 -13.07 1 83.88 272 PRO B N 1
ATOM 4726 C CA . PRO B 1 272 ? 5.734 17.422 -13.336 1 83.88 272 PRO B CA 1
ATOM 4727 C C . PRO B 1 272 ? 4.816 16.531 -14.172 1 83.88 272 PRO B C 1
ATOM 4729 O O . PRO B 1 272 ? 3.59 16.641 -14.062 1 83.88 272 PRO B O 1
ATOM 4732 N N . ARG B 1 273 ? 5.398 15.672 -14.867 1 78.56 273 ARG B N 1
ATOM 4733 C CA . ARG B 1 273 ? 4.609 14.781 -15.711 1 78.56 273 ARG B CA 1
ATOM 4734 C C . ARG B 1 273 ? 4.094 13.586 -14.922 1 78.56 273 ARG B C 1
ATOM 4736 O O . ARG B 1 273 ? 3.205 12.867 -15.383 1 78.56 273 ARG B O 1
ATOM 4743 N N . LYS B 1 274 ? 4.586 13.414 -13.773 1 78.88 274 LYS B N 1
ATOM 4744 C CA . LYS B 1 274 ? 4.27 12.219 -13 1 78.88 274 LYS B CA 1
ATOM 4745 C C . LYS B 1 274 ? 3.248 12.523 -11.906 1 78.88 274 LYS B C 1
ATOM 4747 O O . LYS B 1 274 ? 2.893 11.648 -11.117 1 78.88 274 LYS B O 1
ATOM 4752 N N . ILE B 1 275 ? 2.764 13.742 -11.945 1 77.75 275 ILE B N 1
ATOM 4753 C CA . ILE B 1 275 ? 1.942 14.125 -10.805 1 77.75 275 ILE B CA 1
ATOM 4754 C C . ILE B 1 275 ? 0.473 14.172 -11.219 1 77.75 275 ILE B C 1
ATOM 4756 O O . ILE B 1 275 ? -0.381 14.609 -10.445 1 77.75 275 ILE B O 1
ATOM 4760 N N . TYR B 1 276 ? 0.287 13.75 -12.508 1 68.62 276 TYR B N 1
ATOM 4761 C CA . TYR B 1 276 ? -1.094 13.836 -12.969 1 68.62 276 TYR B CA 1
ATOM 4762 C C . TYR B 1 276 ? -1.814 12.508 -12.781 1 68.62 276 TYR B C 1
ATOM 4764 O O . TYR B 1 276 ? -1.208 11.445 -12.914 1 68.62 276 TYR B O 1
ATOM 4772 N N . GLY B 1 277 ? -2.922 12.648 -12.219 1 65.25 277 GLY B N 1
ATOM 4773 C CA . GLY B 1 277 ? -3.775 11.469 -12.141 1 65.25 277 GLY B CA 1
ATOM 4774 C C . GLY B 1 277 ? -3.871 10.891 -10.734 1 65.25 277 GLY B C 1
ATOM 4775 O O . GLY B 1 277 ? -3.178 11.352 -9.828 1 65.25 277 GLY B O 1
ATOM 4776 N N . GLN B 1 278 ? -4.879 10.312 -10.477 1 67.5 278 GLN B N 1
ATOM 4777 C CA . GLN B 1 278 ? -5.078 9.516 -9.266 1 67.5 278 GLN B CA 1
ATOM 4778 C C . GLN B 1 278 ? -4.949 8.023 -9.562 1 67.5 278 GLN B C 1
ATOM 4780 O O . GLN B 1 278 ? -5.695 7.48 -10.383 1 67.5 278 GLN B O 1
ATOM 4785 N N . PHE B 1 279 ? -3.854 7.484 -9.008 1 78.38 279 PHE B N 1
ATOM 4786 C CA . PHE B 1 279 ? -3.654 6.055 -9.195 1 78.38 279 PHE B CA 1
ATOM 4787 C C . PHE B 1 279 ? -4.113 5.277 -7.965 1 78.38 279 PHE B C 1
ATOM 4789 O O . PHE B 1 279 ? -3.611 5.496 -6.859 1 78.38 279 PHE B O 1
ATOM 4796 N N . THR B 1 280 ? -4.965 4.371 -8.25 1 86.75 280 THR B N 1
ATOM 4797 C CA . THR B 1 280 ? -5.582 3.629 -7.156 1 86.75 280 THR B CA 1
ATOM 4798 C C . THR B 1 280 ? -4.535 2.832 -6.383 1 86.75 280 THR B C 1
ATOM 4800 O O . THR B 1 280 ? -4.613 2.721 -5.156 1 86.75 280 THR B O 1
ATOM 4803 N N . PHE B 1 281 ? -3.553 2.33 -7.094 1 90.69 281 PHE B N 1
ATOM 4804 C CA . PHE B 1 281 ? -2.562 1.516 -6.398 1 90.69 281 PHE B CA 1
ATOM 4805 C C . PHE B 1 281 ? -1.669 2.383 -5.52 1 90.69 281 PHE B C 1
ATOM 4807 O O . PHE B 1 281 ? -1.201 1.936 -4.469 1 90.69 281 PHE B O 1
ATOM 4814 N N . ILE B 1 282 ? -1.426 3.641 -5.906 1 92 282 ILE B N 1
ATOM 4815 C CA . ILE B 1 282 ? -0.672 4.555 -5.055 1 92 282 ILE B CA 1
ATOM 4816 C C . ILE B 1 282 ? -1.474 4.859 -3.791 1 92 282 ILE B C 1
ATOM 4818 O O . ILE B 1 282 ? -0.927 4.859 -2.686 1 92 282 ILE B O 1
ATOM 4822 N N . SER B 1 283 ? -2.775 5.102 -4.008 1 93.06 283 SER B N 1
ATOM 4823 C CA . SER B 1 283 ? -3.654 5.34 -2.869 1 93.06 283 SER B CA 1
ATOM 4824 C C . SER B 1 283 ? -3.654 4.152 -1.913 1 93.06 283 SER B C 1
ATOM 4826 O O . SER B 1 283 ? -3.646 4.328 -0.693 1 93.06 283 SER B O 1
ATOM 4828 N N . SER B 1 284 ? -3.633 2.984 -2.484 1 93.94 284 SER B N 1
ATOM 4829 C CA . SER B 1 284 ? -3.605 1.77 -1.676 1 93.94 284 SER B CA 1
ATOM 4830 C C . SER B 1 284 ? -2.316 1.677 -0.864 1 93.94 284 SER B C 1
ATOM 4832 O O . SER B 1 284 ? -2.352 1.38 0.332 1 93.94 284 SER B O 1
ATOM 4834 N N . ILE B 1 285 ? -1.224 1.906 -1.507 1 95.5 285 ILE B N 1
ATOM 4835 C CA . ILE B 1 285 ? 0.089 1.77 -0.884 1 95.5 285 ILE B CA 1
ATOM 4836 C C . ILE B 1 285 ? 0.254 2.824 0.208 1 95.5 285 ILE B C 1
ATOM 4838 O O . ILE B 1 285 ? 0.446 2.488 1.379 1 95.5 285 ILE B O 1
ATOM 4842 N N . VAL B 1 286 ? 0.072 4.059 -0.153 1 96.19 286 VAL B N 1
ATOM 4843 C CA . VAL B 1 286 ? 0.299 5.16 0.775 1 96.19 286 VAL B CA 1
ATOM 4844 C C . VAL B 1 286 ? -0.77 5.148 1.865 1 96.19 286 VAL B C 1
ATOM 4846 O O . VAL B 1 286 ? -0.471 5.383 3.039 1 96.19 286 VAL B O 1
ATOM 4849 N N . GLY B 1 287 ? -1.981 4.848 1.478 1 96.12 287 GLY B N 1
ATOM 4850 C CA . GLY B 1 287 ? -3.049 4.719 2.457 1 96.12 287 GLY B CA 1
ATOM 4851 C C . GLY B 1 287 ? -2.814 3.598 3.451 1 96.12 287 GLY B C 1
ATOM 4852 O O . GLY B 1 287 ? -3.178 3.715 4.625 1 96.12 287 GLY B O 1
ATOM 4853 N N . GLY B 1 288 ? -2.285 2.529 2.941 1 95.06 288 GLY B N 1
ATOM 4854 C CA . GLY B 1 288 ? -1.919 1.432 3.824 1 95.06 288 GLY B CA 1
ATOM 4855 C C . GLY B 1 288 ? -0.853 1.81 4.836 1 95.06 288 GLY B C 1
ATOM 4856 O O . GLY B 1 288 ? -0.99 1.524 6.027 1 95.06 288 GLY B O 1
ATOM 4857 N N . PHE B 1 289 ? 0.168 2.473 4.371 1 95.56 289 PHE B N 1
ATOM 4858 C CA . PHE B 1 289 ? 1.246 2.898 5.258 1 95.56 289 PHE B CA 1
ATOM 4859 C C . PHE B 1 289 ? 0.733 3.887 6.297 1 95.56 289 PHE B C 1
ATOM 4861 O O . PHE B 1 289 ? 1.086 3.795 7.477 1 95.56 289 PHE B O 1
ATOM 4868 N N . LEU B 1 290 ? -0.084 4.805 5.836 1 97.19 290 LEU B N 1
ATOM 4869 C CA . LEU B 1 290 ? -0.64 5.793 6.754 1 97.19 290 LEU B CA 1
ATOM 4870 C C . LEU B 1 290 ? -1.492 5.121 7.824 1 97.19 290 LEU B C 1
ATOM 4872 O O . LEU B 1 290 ? -1.354 5.422 9.016 1 97.19 290 LEU B O 1
ATOM 4876 N N . ALA B 1 291 ? -2.369 4.219 7.426 1 95.94 291 ALA B N 1
ATOM 4877 C CA . ALA B 1 291 ? -3.203 3.492 8.375 1 95.94 291 ALA B CA 1
ATOM 4878 C C . ALA B 1 291 ? -2.35 2.719 9.383 1 95.94 291 ALA B C 1
ATOM 4880 O O . ALA B 1 291 ? -2.656 2.688 10.57 1 95.94 291 ALA B O 1
ATOM 4881 N N . GLN B 1 292 ? -1.311 2.107 8.906 1 92.75 292 GLN B N 1
ATOM 4882 C CA . GLN B 1 292 ? -0.403 1.377 9.781 1 92.75 292 GLN B CA 1
ATOM 4883 C C . GLN B 1 292 ? 0.217 2.303 10.828 1 92.75 292 GLN B C 1
ATOM 4885 O O . GLN B 1 292 ? 0.297 1.95 12.008 1 92.75 292 GLN B O 1
ATOM 4890 N N . ASP B 1 293 ? 0.648 3.463 10.422 1 94.44 293 ASP B N 1
ATOM 4891 C CA . ASP B 1 293 ? 1.259 4.418 11.344 1 94.44 293 ASP B CA 1
ATOM 4892 C C . ASP B 1 293 ? 0.252 4.898 12.383 1 94.44 293 ASP B C 1
ATOM 4894 O O . ASP B 1 293 ? 0.607 5.105 13.547 1 94.44 293 ASP B O 1
ATOM 4898 N N . VAL B 1 294 ? -0.978 5.09 11.953 1 95.75 294 VAL B N 1
ATOM 4899 C CA . VAL B 1 294 ? -2.025 5.477 12.891 1 95.75 294 VAL B CA 1
ATOM 4900 C C . VAL B 1 294 ? -2.215 4.383 13.938 1 95.75 294 VAL B C 1
ATOM 4902 O O . VAL B 1 294 ? -2.242 4.66 15.133 1 95.75 294 VAL B O 1
ATOM 4905 N N . ILE B 1 295 ? -2.291 3.178 13.469 1 92.06 295 ILE B N 1
ATOM 4906 C CA . ILE B 1 295 ? -2.504 2.049 14.367 1 92.06 295 ILE B CA 1
ATOM 4907 C C . ILE B 1 295 ? -1.323 1.923 15.328 1 92.06 295 ILE B C 1
ATOM 4909 O O . ILE B 1 295 ? -1.512 1.728 16.531 1 92.06 295 ILE B O 1
ATOM 4913 N N . ARG B 1 296 ? -0.138 2.043 14.805 1 90.56 296 ARG B N 1
ATOM 4914 C CA . ARG B 1 296 ? 1.046 1.99 15.656 1 90.56 296 ARG B CA 1
ATOM 4915 C C . ARG B 1 296 ? 1.01 3.09 16.719 1 90.56 296 ARG B C 1
ATOM 4917 O O . ARG B 1 296 ? 1.411 2.873 17.859 1 90.56 296 ARG B O 1
ATOM 4924 N N . THR B 1 297 ? 0.572 4.195 16.312 1 92.44 297 THR B N 1
ATOM 4925 C CA . THR B 1 297 ? 0.506 5.344 17.219 1 92.44 297 THR B CA 1
ATOM 4926 C C . THR B 1 297 ? -0.495 5.094 18.344 1 92.44 297 THR B C 1
ATOM 4928 O O . THR B 1 297 ? -0.185 5.309 19.516 1 92.44 297 THR B O 1
ATOM 4931 N N . VAL B 1 298 ? -1.638 4.547 18.047 1 91.69 298 VAL B N 1
ATOM 4932 C CA . VAL B 1 298 ? -2.705 4.453 19.031 1 91.69 298 VAL B CA 1
ATOM 4933 C C . VAL B 1 298 ? -2.506 3.203 19.891 1 91.69 298 VAL B C 1
ATOM 4935 O O . VAL B 1 298 ? -3.178 3.029 20.906 1 91.69 298 VAL B O 1
ATOM 4938 N N . THR B 1 299 ? -1.636 2.365 19.469 1 87.62 299 THR B N 1
ATOM 4939 C CA . THR B 1 299 ? -1.33 1.176 20.25 1 87.62 299 THR B CA 1
ATOM 4940 C C . THR B 1 299 ? 0.002 1.337 20.984 1 87.62 299 THR B C 1
ATOM 4942 O O . THR B 1 299 ? 0.533 0.372 21.531 1 87.62 299 THR B O 1
ATOM 4945 N N . ASP B 1 300 ? 0.617 2.467 20.906 1 80.88 300 ASP B N 1
ATOM 4946 C CA . ASP B 1 300 ? 1.847 2.85 21.594 1 80.88 300 ASP B CA 1
ATOM 4947 C C . ASP B 1 300 ? 3.018 1.975 21.156 1 80.88 300 ASP B C 1
ATOM 4949 O O . ASP B 1 300 ? 3.824 1.545 21.984 1 80.88 300 ASP B O 1
ATOM 4953 N N . ASP B 1 301 ? 2.93 1.649 19.906 1 78.81 301 ASP B N 1
ATOM 4954 C CA . ASP B 1 301 ? 4.07 0.969 19.297 1 78.81 301 ASP B CA 1
ATOM 4955 C C . ASP B 1 301 ? 5.258 1.919 19.156 1 78.81 301 ASP B C 1
ATOM 4957 O O . ASP B 1 301 ? 5.125 2.992 18.562 1 78.81 301 ASP B O 1
ATOM 4961 N N . ASP B 1 302 ? 6.336 1.65 19.625 1 75 302 ASP B N 1
ATOM 4962 C CA . ASP B 1 302 ? 7.496 2.537 19.672 1 75 302 ASP B CA 1
ATOM 4963 C C . ASP B 1 302 ? 8.344 2.4 18.422 1 75 302 ASP B C 1
ATOM 4965 O O . ASP B 1 302 ? 9.531 2.74 18.422 1 75 302 ASP B O 1
ATOM 4969 N N . SER B 1 303 ? 7.734 2.062 17.406 1 79.56 303 SER B N 1
ATOM 4970 C CA . SER B 1 303 ? 8.555 1.754 16.25 1 79.56 303 SER B CA 1
ATOM 4971 C C . SER B 1 303 ? 8.672 2.955 15.312 1 79.56 303 SER B C 1
ATOM 4973 O O . SER B 1 303 ? 9.547 2.994 14.445 1 79.56 303 SER B O 1
ATOM 4975 N N . ILE B 1 304 ? 7.828 3.99 15.531 1 87.75 304 ILE B N 1
ATOM 4976 C CA . ILE B 1 304 ? 7.875 5.137 14.633 1 87.75 304 ILE B CA 1
ATOM 4977 C C . ILE B 1 304 ? 9.062 6.027 15 1 87.75 304 ILE B C 1
ATOM 4979 O O . ILE B 1 304 ? 9.156 6.516 16.125 1 87.75 304 ILE B O 1
ATOM 4983 N N . ASP B 1 305 ? 9.969 6.223 14.086 1 87.94 305 ASP B N 1
ATOM 4984 C CA . ASP B 1 305 ? 11.18 6.992 14.336 1 87.94 305 ASP B CA 1
ATOM 4985 C C . ASP B 1 305 ? 11.43 8.008 13.219 1 87.94 305 ASP B C 1
ATOM 4987 O O . ASP B 1 305 ? 12.57 8.375 12.953 1 87.94 305 ASP B O 1
ATOM 4991 N N . TYR B 1 306 ? 10.469 8.43 12.547 1 91.44 306 TYR B N 1
ATOM 4992 C CA . TYR B 1 306 ? 10.508 9.438 11.5 1 91.44 306 TYR B CA 1
ATOM 4993 C C . TYR B 1 306 ? 9.289 10.352 11.578 1 91.44 306 TYR B C 1
ATOM 4995 O O . TYR B 1 306 ? 8.273 9.992 12.164 1 91.44 306 TYR B O 1
ATOM 5003 N N . ASN B 1 307 ? 9.383 11.539 10.984 1 94.62 307 ASN B N 1
ATOM 5004 C CA . ASN B 1 307 ? 8.211 12.406 10.992 1 94.62 307 ASN B CA 1
ATOM 5005 C C . ASN B 1 307 ? 7.652 12.617 9.594 1 94.62 307 ASN B C 1
ATOM 5007 O O . ASN B 1 307 ? 6.652 13.312 9.414 1 94.62 307 ASN B O 1
ATOM 5011 N N . THR B 1 308 ? 8.344 11.992 8.609 1 95.75 308 THR B N 1
ATOM 5012 C CA . THR B 1 308 ? 7.852 12.172 7.246 1 95.75 308 THR B CA 1
ATOM 5013 C C . THR B 1 308 ? 8.117 10.922 6.406 1 95.75 308 THR B C 1
ATOM 5015 O O . THR B 1 308 ? 9.211 10.359 6.453 1 95.75 308 THR B O 1
ATOM 5018 N N . PHE B 1 309 ? 7.137 10.508 5.777 1 95.94 309 PHE B N 1
ATOM 5019 C CA . PHE B 1 309 ? 7.246 9.453 4.781 1 95.94 309 PHE B CA 1
ATOM 5020 C C . PHE B 1 309 ? 7.07 10.008 3.375 1 95.94 309 PHE B C 1
ATOM 5022 O O . PHE B 1 309 ? 6.027 10.586 3.057 1 95.94 309 PHE B O 1
ATOM 5029 N N . LEU B 1 310 ? 8.094 9.844 2.516 1 95.06 310 LEU B N 1
ATOM 5030 C CA . LEU B 1 310 ? 8.031 10.234 1.112 1 95.06 310 LEU B CA 1
ATOM 5031 C C . LEU B 1 310 ? 7.867 9.016 0.214 1 95.06 310 LEU B C 1
ATOM 5033 O O . LEU B 1 310 ? 8.484 7.973 0.45 1 95.06 310 LEU B O 1
ATOM 5037 N N . PHE B 1 311 ? 7.016 9.148 -0.703 1 94 311 PHE B N 1
ATOM 5038 C CA . PHE B 1 311 ? 6.82 8.078 -1.671 1 94 311 PHE B CA 1
ATOM 5039 C C . PHE B 1 311 ? 6.883 8.617 -3.096 1 94 311 PHE B C 1
ATOM 5041 O O . PHE B 1 311 ? 6.203 9.594 -3.426 1 94 311 PHE B O 1
ATOM 5048 N N . TYR B 1 312 ? 7.695 8.016 -3.896 1 90.62 312 TYR B N 1
ATOM 5049 C CA . TYR B 1 312 ? 7.828 8.398 -5.297 1 90.62 312 TYR B CA 1
ATOM 5050 C C . TYR B 1 312 ? 7.93 7.172 -6.195 1 90.62 312 TYR B C 1
ATOM 5052 O O . TYR B 1 312 ? 8.859 6.371 -6.059 1 90.62 312 TYR B O 1
ATOM 5060 N N . GLU B 1 313 ? 6.926 7.043 -7.078 1 84.88 313 GLU B N 1
ATOM 5061 C CA . GLU B 1 313 ? 6.816 5.945 -8.039 1 84.88 313 GLU B CA 1
ATOM 5062 C C . GLU B 1 313 ? 6.715 4.598 -7.332 1 84.88 313 GLU B C 1
ATOM 5064 O O . GLU B 1 313 ? 5.613 4.121 -7.051 1 84.88 313 GLU B O 1
ATOM 5069 N N . ILE B 1 314 ? 7.918 4.043 -6.824 1 81.69 314 ILE B N 1
ATOM 5070 C CA . ILE B 1 314 ? 7.848 2.725 -6.211 1 81.69 314 ILE B CA 1
ATOM 5071 C C . ILE B 1 314 ? 8.672 2.709 -4.926 1 81.69 314 ILE B C 1
ATOM 5073 O O . ILE B 1 314 ? 8.812 1.666 -4.281 1 81.69 314 ILE B O 1
ATOM 5077 N N . ASN B 1 315 ? 9.164 3.865 -4.59 1 85.44 315 ASN B N 1
ATOM 5078 C CA . ASN B 1 315 ? 10.078 3.906 -3.451 1 85.44 315 ASN B CA 1
ATOM 5079 C C . ASN B 1 315 ? 9.508 4.746 -2.309 1 85.44 315 ASN B C 1
ATOM 5081 O O . ASN B 1 315 ? 9 5.848 -2.533 1 85.44 315 ASN B O 1
ATOM 5085 N N . GLY B 1 316 ? 9.5 4.164 -1.221 1 89.75 316 GLY B N 1
ATOM 5086 C CA . GLY B 1 316 ? 9.18 4.887 -0.001 1 89.75 316 GLY B CA 1
ATOM 5087 C C . GLY B 1 316 ? 10.391 5.176 0.864 1 89.75 316 GLY B C 1
ATOM 5088 O O . GLY B 1 316 ? 11.305 4.355 0.95 1 89.75 316 GLY B O 1
ATOM 5089 N N . HIS B 1 317 ? 10.391 6.359 1.482 1 90.69 317 HIS B N 1
ATOM 5090 C CA . HIS B 1 317 ? 11.5 6.773 2.334 1 90.69 317 HIS B CA 1
ATOM 5091 C C . HIS B 1 317 ? 11 7.414 3.621 1 90.69 317 HIS B C 1
ATOM 5093 O O . HIS B 1 317 ? 10.25 8.398 3.582 1 90.69 317 HIS B O 1
ATOM 5099 N N . ASN B 1 318 ? 11.43 6.832 4.734 1 90.31 318 ASN B N 1
ATOM 5100 C CA . ASN B 1 318 ? 11.203 7.473 6.023 1 90.31 318 ASN B CA 1
ATOM 5101 C C . ASN B 1 318 ? 12.312 8.469 6.355 1 90.31 318 ASN B C 1
ATOM 5103 O O . ASN B 1 318 ? 13.492 8.094 6.414 1 90.31 318 ASN B O 1
ATOM 5107 N N . ILE B 1 319 ? 11.891 9.695 6.535 1 91.12 319 ILE B N 1
ATOM 5108 C CA . ILE B 1 319 ? 12.891 10.727 6.785 1 91.12 319 ILE B CA 1
ATOM 5109 C C . ILE B 1 319 ? 12.414 11.641 7.918 1 91.12 319 ILE B C 1
ATOM 5111 O O . ILE B 1 319 ? 11.266 11.547 8.352 1 91.12 319 ILE B O 1
ATOM 5115 N N . ASN B 1 320 ? 13.367 12.414 8.367 1 90.69 320 ASN B N 1
ATOM 5116 C CA . ASN B 1 320 ? 13.039 13.461 9.328 1 90.69 320 ASN B CA 1
ATOM 5117 C C . ASN B 1 320 ? 13.234 14.852 8.727 1 90.69 320 ASN B C 1
ATOM 5119 O O . ASN B 1 320 ? 14.328 15.172 8.25 1 90.69 320 ASN B O 1
ATOM 5123 N N . ILE B 1 321 ? 12.211 15.555 8.711 1 91.62 321 ILE B N 1
ATOM 5124 C CA . ILE B 1 321 ? 12.273 16.938 8.234 1 91.62 321 ILE B CA 1
ATOM 5125 C C . ILE B 1 321 ? 12.258 17.891 9.414 1 91.62 321 ILE B C 1
ATOM 5127 O O . ILE B 1 321 ? 11.352 17.844 10.258 1 91.62 321 ILE B O 1
ATOM 5131 N N . GLY B 1 322 ? 13.32 18.672 9.461 1 87.75 322 GLY B N 1
ATOM 5132 C CA . GLY B 1 322 ? 13.398 19.734 10.461 1 87.75 322 GLY B CA 1
ATOM 5133 C C . GLY B 1 322 ? 13.828 19.219 11.828 1 87.75 322 GLY B C 1
ATOM 5134 O O . GLY B 1 322 ? 13.719 19.938 12.82 1 87.75 322 GLY B O 1
ATOM 5135 N N . LEU B 1 323 ? 14.07 17.953 11.875 1 85.06 323 LEU B N 1
ATOM 5136 C CA . LEU B 1 323 ? 14.477 17.375 13.148 1 85.06 323 LEU B CA 1
ATOM 5137 C C . LEU B 1 323 ? 15.992 17.188 13.195 1 85.06 323 LEU B C 1
ATOM 5139 O O . LEU B 1 323 ? 16.625 16.969 12.164 1 85.06 323 LEU B O 1
#

pLDDT: mean 85.5, std 15.17, range [26.52, 98.88]

Secondary structure (DSSP, 8-state):
---HHHHHHHHHHHHHHHHT-EEEEE--SHHHHHHHHHHHHHT-SEEEEE--SBP-GGGGGSSS--GGGTTSBHHHHHHHHHHHH-TTSEEEEE-S-HHHHTSSHHHHHHHHTT-SEEEEES--HHHHHHHHHHHHHTT--EEEEEEETTEEEEEEE-SSEETTEE---HHHHHHH--EEETT--SS---HHHHHHHHHHHHHHHHHHHHHHHHHHHSS------GGGHHHHHHHHHHHHHHHHHHHHHHGGGSTT---SS-HHHHTT--GGGGS-S--HHHHHHHHHHHHHHHHHHHTT-TT---SEEEEETTEEEEEEE--/---HHHHHHHHHHHHHHHHT-EEEEE--SHHHHHHHHHHHHHT-SEEEEE--SBP-GGGGGSSS--GGGTTSBHHHHHHHHHHHH-TTSEEEEE-S-HHHHTSSHHHHHHHHTT-SEEEEES--HHHHHHHHHHHHHTT--EEEEEEETTEEEEEEE-SSEETTEE---HHHHHHH--EEETT--TT---HHHHHHHHHHHHHHHHHHHHHHHHHHHSS-----STHHHHHHHHHHHHHHHHHHHHHHHHGGGSTT---SS-HHHHTT--GGGGS-S--HHHHHHHHHHHHHHHHHHHTT-TT---SEEEEETTEEEEEEE--

Foldseek 3Di:
DQDPVRVVVLVVLLLVLLQAFEEEEEACALLNLLLLLLSVLSHHAEYEYEFADFDDPQRVLHPQADPVRGRPTPLVRRQVSSCVSPVNYHYHYDDDHLCVLLVDLVNNLVVPLVGQEYEYEAAAPVSQQSNQVSCLVSQHKYWYKYAFFQKIKIFIASSDDFLNDHGDGPVLLVVLQDKAAPPQDPPDQDPVNVVVRLVVVLSVLLVVLQNVVCVVPVHGDEPDPPVCLVVVVVVSLVSSVVVQVVQQVVVPPDPPDQGPHNPPPNNPDPVSVRRYGDDSVSSNVSSVVVSVVVSCSSSVPRPDDARMWIGGNHDIGGIHGND/DQDPVRVVVLVVLLLVLLQAFEEEEEACALLNLLLLLLSVLSHHAEYEYEFADFDDPQRVLHPQADPVRGRPTPLVRRQVSSCVSPVNYHYHYDDDHLCVLLVDLVNVLVVPLVGQEYEYEAAAPVSQQSNQVSCLVSQHKYWYKYAFFQKIKIFIANSDDFLNDHGDGPVLLVVLQDKAAPPCDPPDQDPVNVVVRLVVVLSVLLVVLQNVVCVVPVHGDEDDDPVVLVVQVVVSLVSSVVVQVVQQVVQPPPPPDQRPHNPPPNSPDPVSVRRYGDDSVSSNVSSVVVSVVVSCSSSVPRPDDARMWIGGNHDIGGIHGND

Solvent-accessible surface area (backbone atoms only — not comparable to full-atom values): 34082 Å² total; per-residue (Å²): 126,76,51,75,67,46,48,55,47,45,57,50,44,42,49,52,28,34,42,67,31,26,35,37,39,33,39,74,48,60,40,38,49,35,25,49,51,34,41,42,52,68,39,27,32,30,38,35,30,32,30,72,49,57,33,47,81,76,44,46,55,29,91,53,52,56,80,88,43,52,66,36,44,37,35,67,57,32,45,64,50,55,34,67,54,31,75,80,29,46,77,44,71,46,84,59,46,71,68,63,49,58,69,40,61,69,61,32,50,59,58,52,67,74,34,58,34,38,38,42,34,69,68,58,59,69,60,50,35,54,54,35,49,54,29,38,76,69,51,23,29,30,39,43,34,39,72,37,28,42,37,35,40,38,38,43,24,60,36,42,77,41,71,89,38,74,46,55,48,61,58,59,22,65,69,60,64,39,77,37,60,73,84,61,56,92,84,69,77,49,74,67,54,50,54,51,48,52,53,50,47,55,61,45,47,57,52,53,31,48,45,50,44,19,68,76,69,74,46,67,88,67,78,54,65,78,86,43,47,63,57,49,42,51,53,49,50,52,47,37,52,52,51,50,52,51,48,34,54,68,50,46,73,59,92,83,58,76,48,82,53,72,74,79,65,55,78,76,50,72,56,72,73,40,33,52,56,84,45,48,30,51,20,24,27,54,13,13,53,51,34,47,51,51,50,33,57,58,46,68,47,73,75,62,72,54,34,27,37,39,33,49,79,87,46,74,44,68,26,24,52,43,100,127,76,52,76,67,45,49,56,46,44,57,48,45,41,52,52,28,34,43,67,32,25,36,39,38,34,39,73,48,59,41,38,49,34,25,48,51,33,40,42,51,68,39,27,33,29,39,35,30,32,30,72,48,57,32,48,80,78,44,48,55,29,92,53,51,56,80,89,42,53,68,36,45,37,35,70,57,33,44,64,48,55,34,67,55,30,76,80,28,48,78,41,71,46,86,59,45,71,68,64,48,57,68,41,61,69,60,32,49,60,60,53,67,75,35,56,34,39,38,42,34,68,68,56,61,68,61,50,36,54,54,35,48,54,28,40,75,68,52,23,29,30,36,42,36,36,74,36,28,41,38,34,40,37,38,44,23,60,36,41,78,39,69,89,37,72,46,53,48,61,56,59,20,64,67,60,63,38,76,37,59,72,85,59,53,93,84,67,77,47,72,68,53,52,53,50,46,51,54,49,46,54,60,46,48,58,54,54,31,47,45,49,45,19,70,75,68,73,44,68,89,71,75,77,57,74,82,49,47,60,56,47,41,50,51,48,49,52,47,37,50,53,50,49,51,51,47,34,54,69,51,46,70,59,92,83,57,75,49,82,54,71,74,80,63,56,79,76,50,71,55,75,74,41,34,54,58,84,46,48,31,50,19,24,26,54,13,13,53,49,34,46,51,51,51,33,56,58,48,69,47,70,76,63,69,54,36,28,38,40,33,48,80,87,46,76,44,68,26,25,52,43,103

Radius of gyration: 24.64 Å; Cα contacts (8 Å, |Δi|>4): 1162; chains: 2; bounding box: 61×65×57 Å

Nearest PDB structures (foldseek):
  3dbh-assembly1_C  TM=7.402E-01  e=1.232E-17  Homo sapiens
  3dbh-assembly4_E  TM=7.319E-01  e=3.349E-17  Homo sapiens
  3dbr-assembly1_E  TM=7.393E-01  e=6.397E-17  Homo sapiens
  1yov-assembly1_A  TM=6.998E-01  e=1.626E-15  Homo sapiens
  3dbr-assembly2_G  TM=6.113E-01  e=1.024E-16  Homo sapiens

Sequence (646 aa):
MFTDEEAKVYDRQIRLGIRATDVFLVCLDGLATEVVKNLVLAGINSITILDDQPVTQFDMLSNIFSRNQIGMNRAEACQKAVNQLNPMVKVNIKNGSLSTLLSDEMDAKSFLKSFNVVILVNNGLDMAIKLNRFCHELCIPFFFACSWGYLSMVFLDLAKQHNGIDFIPIKQAFERKTITLKNSGKNNISKREMIKIEKLKTIFLPILTLFRYHDKKGKFPILCAESDQNMMEEKLKTIEKEILNELNTAGSGDSQQQGWISTTTTLNCDWPRKIYGQFTFISSIVGGFLAQDVIRTVTDDDSIDYNTFLFYEINGHNINIGLMFTDEEAKVYDRQIRLGIRATDVFLVCLDGLATEVVKNLVLAGINSITILDDQPVTQFDMLSNIFSRNQIGMNRAEACQKAVNQLNPMVKVNIKNGSLSTLLSDEMDAKSFLKSFNVVILVNNGLDMAIKLNRFCHELCIPFFFACSWGYLSMVFLDLAKQHNGIDFIPIKQAFERKTITLKNSGKNNISKREMIKIEKLKTIFLPILTLFRYHDKKGKFPILCAESDQNMMEEKLKTIEKEILNELNTAGSGDSQQQGWISTTTTLNCDWPRKIYGQFTFISSIVGGFLAQDVIRTVTDDDSIDYNTFLFYEINGHNINIGL